Protein AF-A0A812VJE2-F1 (afdb_monomer_lite)

Sequence (512 aa):
MRYPVDSVAEGLMKKFEVTEVDAKTFVAKAILDGQKLDKFGYGKGDGTDRVRLWKKVVMDDANLTLTVQDFVPEAALGAWVGEASDKVPLNNCIVQFERKPPRLIFIFDDQEGKRQADDAMKNALYTWSDAIVGGVITFKTSKVQVTGNAPSIVDGGKTQSMITSPMDDLVGYDKFWDQHLKYCKDFVRNMPGAQCEDISPDEFKGTVVLDPANPSEVTTHKIVSSKSDNKVNWTVEYQGKVVSEMHRIVHQSPLVLEGWDMDASGTRVAGTSKAKEMQKAVNEIVRKASSWFGCMERREVPAATPLVPFVLKGPPPSCTKEDRVKALKYAAVVPPSAKKANMGRNGKLWVQAMARFVLVTSSLSQEFRIMQTGHAPGPSKGCDRSPGAKSKSLGGPDIFVHKRNVRRDEQGRRVALKEGERVEFELQPDRSPCHFWRSAAGHAARSPARSCRPRERAGPSLPDDWATLQKGRSASRVTIGVTLPASVNVNAQRIFCTDMQRRRPDHDRPAW

Radius of gyration: 34.38 Å; chains: 1; bounding box: 93×95×98 Å

Structure (mmCIF, N/CA/C/O backbone):
data_AF-A0A812VJE2-F1
#
_entry.id   AF-A0A812VJE2-F1
#
loop_
_atom_site.group_PDB
_atom_site.id
_atom_site.type_symbol
_atom_site.label_atom_id
_atom_site.label_alt_id
_atom_site.label_comp_id
_atom_site.label_asym_id
_atom_site.label_entity_id
_atom_site.label_seq_id
_atom_site.pdbx_PDB_ins_code
_atom_site.Cartn_x
_atom_site.Cartn_y
_atom_site.Cartn_z
_atom_site.occupancy
_atom_site.B_iso_or_equiv
_atom_site.auth_seq_id
_atom_site.auth_comp_id
_atom_site.auth_asym_id
_atom_site.auth_atom_id
_atom_site.pdbx_PDB_model_num
ATOM 1 N N . MET A 1 1 ? -4.760 -4.740 -5.636 1.00 46.94 1 MET A N 1
ATOM 2 C CA . MET A 1 1 ? -3.831 -4.000 -6.484 1.00 46.94 1 MET A CA 1
ATOM 3 C C . MET A 1 1 ? -4.410 -4.100 -7.875 1.00 46.94 1 MET A C 1
ATOM 5 O O . MET A 1 1 ? -4.556 -5.225 -8.343 1.00 46.94 1 MET A O 1
ATOM 9 N N . ARG A 1 2 ? -4.888 -2.991 -8.445 1.00 57.56 2 ARG A N 1
ATOM 10 C CA . ARG A 1 2 ? -5.422 -3.007 -9.815 1.00 57.56 2 ARG A CA 1
ATOM 11 C C . ARG A 1 2 ? -4.284 -2.986 -10.841 1.00 57.56 2 ARG A C 1
ATOM 13 O O . ARG A 1 2 ? -4.448 -3.501 -11.938 1.00 57.56 2 ARG A O 1
ATOM 20 N N . TYR A 1 3 ? -3.132 -2.453 -10.438 1.00 74.56 3 TYR A N 1
ATOM 21 C CA . TYR A 1 3 ? -1.953 -2.248 -11.272 1.00 74.56 3 TYR A CA 1
ATOM 22 C C . TYR A 1 3 ? -0.686 -2.629 -10.494 1.00 74.56 3 TYR A C 1
ATOM 24 O O . TYR A 1 3 ? -0.692 -2.491 -9.277 1.00 74.56 3 TYR A O 1
ATOM 32 N N . PRO A 1 4 ? 0.393 -3.101 -11.135 1.00 77.25 4 PRO A N 1
ATOM 33 C CA . PRO A 1 4 ? 1.624 -3.539 -10.473 1.00 77.25 4 PRO A CA 1
ATOM 34 C C . PRO A 1 4 ? 2.499 -2.352 -10.026 1.00 77.25 4 PRO A C 1
ATOM 36 O O . PRO A 1 4 ? 3.662 -2.249 -10.401 1.00 77.25 4 PRO A O 1
ATOM 39 N N . VAL A 1 5 ? 1.930 -1.434 -9.248 1.00 82.06 5 VAL A N 1
ATOM 40 C CA . VAL A 1 5 ? 2.618 -0.284 -8.647 1.00 82.06 5 VAL A CA 1
ATOM 41 C C . VAL A 1 5 ? 2.277 -0.208 -7.157 1.00 82.06 5 VAL A C 1
ATOM 43 O O . VAL A 1 5 ? 1.296 -0.806 -6.703 1.00 82.06 5 VAL A O 1
ATOM 46 N N . ASP A 1 6 ? 3.098 0.494 -6.376 1.00 80.19 6 ASP A N 1
ATOM 47 C CA . ASP A 1 6 ? 2.797 0.770 -4.970 1.00 80.19 6 ASP A CA 1
ATOM 48 C C . ASP A 1 6 ? 1.523 1.631 -4.820 1.00 80.19 6 ASP A C 1
ATOM 50 O O . ASP A 1 6 ? 1.048 2.246 -5.775 1.00 80.19 6 ASP A O 1
ATOM 54 N N . SER A 1 7 ? 0.924 1.651 -3.626 1.00 76.56 7 SER A N 1
ATOM 55 C CA . SER A 1 7 ? -0.371 2.308 -3.399 1.00 76.56 7 SER A CA 1
ATOM 56 C C . SER A 1 7 ? -0.332 3.827 -3.574 1.00 76.56 7 SER A C 1
ATOM 58 O O . SER A 1 7 ? -1.349 4.417 -3.946 1.00 76.56 7 SER A O 1
ATOM 60 N N . VAL A 1 8 ? 0.827 4.458 -3.356 1.00 82.12 8 VAL A N 1
ATOM 61 C CA . VAL A 1 8 ? 1.021 5.893 -3.600 1.00 82.12 8 VAL A CA 1
ATOM 62 C C . VAL A 1 8 ? 1.005 6.153 -5.103 1.00 82.12 8 VAL A C 1
ATOM 64 O O . VAL A 1 8 ? 0.206 6.959 -5.583 1.00 82.12 8 VAL A O 1
ATOM 67 N N . ALA A 1 9 ? 1.806 5.408 -5.867 1.00 87.44 9 ALA A N 1
ATOM 68 C CA . ALA A 1 9 ? 1.803 5.476 -7.324 1.00 87.44 9 ALA A CA 1
ATOM 69 C C . ALA A 1 9 ? 0.424 5.137 -7.919 1.00 87.44 9 ALA A C 1
ATOM 71 O O . ALA A 1 9 ? 0.007 5.775 -8.883 1.00 87.44 9 ALA A O 1
ATOM 72 N N . GLU A 1 10 ? -0.318 4.193 -7.328 1.00 85.69 10 GLU A N 1
ATOM 73 C CA . GLU A 1 10 ? -1.679 3.845 -7.755 1.00 85.69 10 GLU A CA 1
ATOM 74 C C . GLU A 1 10 ? -2.639 5.044 -7.636 1.00 85.69 10 GLU A C 1
ATOM 76 O O . GLU A 1 10 ? -3.404 5.307 -8.565 1.00 85.69 10 GLU A O 1
ATOM 81 N N . GLY A 1 11 ? -2.569 5.815 -6.542 1.00 81.56 11 GLY A N 1
ATOM 82 C CA . GLY A 1 11 ? -3.384 7.026 -6.348 1.00 81.56 11 GLY A CA 1
ATOM 83 C C . GLY A 1 11 ? -3.013 8.184 -7.286 1.00 81.56 11 GLY A C 1
ATOM 84 O O . GLY A 1 11 ? -3.879 8.944 -7.740 1.00 81.56 11 GLY A O 1
ATOM 85 N N . LEU A 1 12 ? -1.729 8.285 -7.635 1.00 89.44 12 LEU A N 1
ATOM 86 C CA . LEU A 1 12 ? -1.188 9.298 -8.548 1.00 89.44 12 LEU A CA 1
ATOM 87 C C . LEU A 1 12 ? -1.343 8.934 -10.027 1.00 89.44 12 LEU A C 1
ATOM 89 O O . LEU A 1 12 ? -1.001 9.724 -10.903 1.00 89.44 12 LEU A O 1
ATOM 93 N N . MET A 1 13 ? -1.852 7.749 -10.335 1.00 92.38 13 MET A N 1
ATOM 94 C CA . MET A 1 13 ? -1.888 7.258 -11.701 1.00 92.38 13 MET A CA 1
ATOM 95 C C . MET A 1 13 ? -2.903 8.000 -12.569 1.00 92.38 13 MET A C 1
ATOM 97 O O . MET A 1 13 ? -4.020 8.316 -12.142 1.00 92.38 13 MET A O 1
ATOM 101 N N . LYS A 1 14 ? -2.489 8.237 -13.814 1.00 94.44 14 LYS A N 1
ATOM 102 C CA . LYS A 1 14 ? -3.312 8.743 -14.912 1.00 94.44 14 LYS A CA 1
ATOM 103 C C . LYS A 1 14 ? -3.760 7.611 -15.820 1.00 94.44 14 LYS A C 1
ATOM 105 O O . LYS A 1 14 ? -4.929 7.518 -16.180 1.00 94.44 14 LYS A O 1
ATOM 110 N N . LYS A 1 15 ? -2.813 6.749 -16.195 1.00 95.50 15 LYS A N 1
ATOM 111 C CA . LYS A 1 15 ? -3.027 5.678 -17.166 1.00 95.50 15 LYS A CA 1
ATOM 112 C C . LYS A 1 15 ? -2.109 4.500 -16.873 1.00 95.50 15 LYS A C 1
ATOM 114 O O . LYS A 1 15 ? -0.954 4.685 -16.500 1.00 95.50 15 LYS A O 1
ATOM 119 N N . PHE A 1 16 ? -2.622 3.298 -17.095 1.00 95.88 16 PHE A N 1
ATOM 120 C CA . PHE A 1 16 ? -1.827 2.083 -17.152 1.00 95.88 16 PHE A CA 1
ATOM 121 C C . PHE A 1 16 ? -2.129 1.376 -18.466 1.00 95.88 16 PHE A C 1
ATOM 123 O O . PHE A 1 16 ? -3.292 1.123 -18.781 1.00 95.88 16 PHE A O 1
ATOM 130 N N . GLU A 1 17 ? -1.092 1.097 -19.237 1.00 96.62 17 GLU A N 1
ATOM 131 C CA . GLU A 1 17 ? -1.176 0.474 -20.551 1.00 96.62 17 GLU A CA 1
ATOM 132 C C . GLU A 1 17 ? -0.484 -0.882 -20.497 1.00 96.62 17 GLU A C 1
ATOM 134 O O . GLU A 1 17 ? 0.622 -1.001 -19.968 1.00 96.62 17 GLU A O 1
ATOM 139 N N . VAL A 1 18 ? -1.138 -1.893 -21.061 1.00 96.88 18 VAL A N 1
ATOM 140 C CA . VAL A 1 18 ? -0.525 -3.188 -21.346 1.00 96.88 18 VAL A CA 1
ATOM 141 C C . VAL A 1 18 ? -0.726 -3.459 -22.825 1.00 96.88 18 VAL A C 1
ATOM 143 O O . VAL A 1 18 ? -1.861 -3.495 -23.294 1.00 96.88 18 VAL A O 1
ATOM 146 N N . THR A 1 19 ? 0.376 -3.630 -23.542 1.00 97.19 19 THR A N 1
ATOM 147 C CA . THR A 1 19 ? 0.387 -3.971 -24.962 1.00 97.19 19 THR A CA 1
ATOM 148 C C . THR A 1 19 ? 0.949 -5.374 -25.106 1.00 97.19 19 THR A C 1
ATOM 150 O O . THR A 1 19 ? 2.137 -5.597 -24.868 1.00 97.19 19 THR A O 1
ATOM 153 N N . GLU A 1 20 ? 0.102 -6.324 -25.483 1.00 97.12 20 GLU A N 1
ATOM 154 C CA . GLU A 1 20 ? 0.537 -7.668 -25.862 1.00 97.12 20 GLU A CA 1
ATOM 155 C C . GLU A 1 20 ? 1.243 -7.587 -27.219 1.00 97.12 20 GLU A C 1
ATOM 157 O O . GLU A 1 20 ? 0.681 -7.092 -28.195 1.00 97.12 20 GLU A O 1
ATOM 162 N N . VAL A 1 21 ? 2.504 -8.015 -27.266 1.00 97.38 21 VAL A N 1
ATOM 163 C CA . VAL A 1 21 ? 3.293 -8.074 -28.505 1.00 97.38 21 VAL A CA 1
ATOM 164 C C . VAL A 1 21 ? 3.093 -9.438 -29.160 1.00 97.38 21 VAL A C 1
ATOM 166 O O . VAL A 1 21 ? 2.872 -9.528 -30.364 1.00 97.38 21 VAL A O 1
ATOM 169 N N . ASP A 1 22 ? 3.137 -10.493 -28.348 1.00 97.25 22 ASP A N 1
ATOM 170 C CA . ASP A 1 22 ? 2.844 -11.871 -28.725 1.00 97.25 22 ASP A CA 1
ATOM 171 C C . ASP A 1 22 ? 2.415 -12.673 -27.477 1.00 97.25 22 ASP A C 1
ATOM 173 O O . ASP A 1 22 ? 2.293 -12.125 -26.382 1.00 97.25 22 ASP A O 1
ATOM 177 N N . ALA A 1 23 ? 2.195 -13.984 -27.621 1.00 96.44 23 ALA A N 1
ATOM 178 C CA . ALA A 1 23 ? 1.728 -14.854 -26.533 1.00 96.44 23 ALA A CA 1
ATOM 179 C C . ALA A 1 23 ? 2.669 -14.925 -25.311 1.00 96.44 23 ALA A C 1
ATOM 181 O O . ALA A 1 23 ? 2.254 -15.351 -24.235 1.00 96.44 23 ALA A O 1
ATOM 182 N N . LYS A 1 24 ? 3.940 -14.558 -25.479 1.00 97.19 24 LYS A N 1
ATOM 183 C CA . LYS A 1 24 ? 4.995 -14.636 -24.465 1.00 97.19 24 LYS A CA 1
ATOM 184 C C . LYS A 1 24 ? 5.611 -13.279 -24.142 1.00 97.19 24 LYS A C 1
ATOM 186 O O . LYS A 1 24 ? 6.383 -13.185 -23.190 1.00 97.19 24 LYS A O 1
ATOM 191 N N . THR A 1 25 ? 5.261 -12.237 -24.887 1.00 97.75 25 THR A N 1
ATOM 192 C CA . THR A 1 25 ? 5.848 -10.908 -24.765 1.00 97.75 25 THR A CA 1
ATOM 193 C C . THR A 1 25 ? 4.769 -9.855 -24.581 1.00 97.75 25 THR A C 1
ATOM 195 O O . THR A 1 25 ? 3.875 -9.710 -25.413 1.00 97.75 25 THR A O 1
ATOM 198 N N . PHE A 1 26 ? 4.901 -9.034 -23.544 1.00 97.50 26 PHE A N 1
ATOM 199 C CA . PHE A 1 26 ? 4.054 -7.858 -23.359 1.00 97.50 26 PHE A CA 1
ATOM 200 C C . PHE A 1 26 ? 4.856 -6.661 -22.858 1.00 97.50 26 PHE A C 1
ATOM 202 O O . PHE A 1 26 ? 5.922 -6.797 -22.256 1.00 97.50 26 PHE A O 1
ATOM 209 N N . VAL A 1 27 ? 4.336 -5.464 -23.107 1.00 97.38 27 VAL A N 1
ATOM 210 C CA . VAL A 1 27 ? 4.888 -4.201 -22.619 1.00 97.38 27 VAL A CA 1
ATOM 211 C C . VAL A 1 27 ? 3.896 -3.589 -21.645 1.00 97.38 27 VAL A C 1
ATOM 213 O O . VAL A 1 27 ? 2.731 -3.416 -21.983 1.00 97.38 27 VAL A O 1
ATOM 216 N N . ALA A 1 28 ? 4.351 -3.258 -20.442 1.00 97.12 28 ALA A N 1
ATOM 217 C CA . ALA A 1 28 ? 3.558 -2.569 -19.432 1.00 97.12 28 ALA A CA 1
ATOM 218 C C . ALA A 1 28 ? 4.103 -1.155 -19.218 1.00 97.12 28 ALA A C 1
ATOM 220 O O . ALA A 1 28 ? 5.310 -0.977 -19.041 1.00 97.12 28 ALA A O 1
ATOM 221 N N . LYS A 1 29 ? 3.221 -0.153 -19.197 1.00 97.38 29 LYS A N 1
ATOM 222 C CA . LYS A 1 29 ? 3.574 1.252 -18.973 1.00 97.38 29 LYS A CA 1
ATOM 223 C C . LYS A 1 29 ? 2.608 1.902 -17.986 1.00 97.38 29 LYS A C 1
ATOM 225 O O . LYS A 1 29 ? 1.403 1.923 -18.212 1.00 97.38 29 LYS A O 1
ATOM 230 N N . ALA A 1 30 ? 3.135 2.455 -16.897 1.00 96.88 30 ALA A N 1
ATOM 231 C CA . ALA A 1 30 ? 2.378 3.231 -15.919 1.00 96.88 30 ALA A CA 1
ATOM 232 C C . ALA A 1 30 ? 2.741 4.714 -16.034 1.00 96.88 30 ALA A C 1
ATOM 234 O O . ALA A 1 30 ? 3.905 5.092 -15.871 1.00 96.88 30 ALA A O 1
ATOM 235 N N . ILE A 1 31 ? 1.735 5.548 -16.282 1.00 97.62 31 ILE A N 1
ATOM 236 C CA . ILE A 1 31 ? 1.858 7.001 -16.390 1.00 97.62 31 ILE A CA 1
ATOM 237 C C . ILE A 1 31 ? 1.149 7.628 -15.192 1.00 97.62 31 ILE A C 1
ATOM 239 O O . ILE A 1 31 ? -0.047 7.412 -14.975 1.00 97.62 31 ILE A O 1
ATOM 243 N N . LEU A 1 32 ? 1.897 8.404 -14.417 1.00 96.56 32 LEU A N 1
ATOM 244 C CA . LEU A 1 32 ? 1.390 9.231 -13.332 1.00 96.56 32 LEU A CA 1
ATOM 245 C C . LEU A 1 32 ? 0.921 10.576 -13.869 1.00 96.56 32 LEU A C 1
ATOM 247 O O . LEU A 1 32 ? 1.503 11.123 -14.805 1.00 96.56 32 LEU A O 1
ATOM 251 N N . ASP A 1 33 ? -0.126 11.089 -13.241 1.00 96.19 33 ASP A N 1
ATOM 252 C CA . ASP A 1 33 ? -0.740 12.368 -13.556 1.00 96.19 33 ASP A CA 1
ATOM 253 C C . ASP A 1 33 ? 0.137 13.509 -13.039 1.00 96.19 33 ASP A C 1
ATOM 255 O O . ASP A 1 33 ? 0.349 13.634 -11.829 1.00 96.19 33 ASP A O 1
ATOM 259 N N . GLY A 1 34 ? 0.642 14.337 -13.953 1.00 95.88 34 GLY A N 1
ATOM 260 C CA . GLY A 1 34 ? 1.499 15.469 -13.611 1.00 95.88 34 GLY A CA 1
ATOM 261 C C . GLY A 1 34 ? 0.822 16.484 -12.693 1.00 95.88 34 GLY A C 1
ATOM 262 O O . GLY A 1 34 ? 1.438 16.955 -11.743 1.00 95.88 34 GLY A O 1
ATOM 263 N N . GLN A 1 35 ? -0.476 16.747 -12.877 1.00 93.75 35 GLN A N 1
ATOM 264 C CA . GLN A 1 35 ? -1.214 17.678 -12.018 1.00 93.75 35 GLN A CA 1
ATOM 265 C C . GLN A 1 35 ? -1.395 17.124 -10.605 1.00 93.75 35 GLN A C 1
ATOM 267 O O . GLN A 1 35 ? -1.379 17.878 -9.630 1.00 93.75 35 GLN A O 1
ATOM 272 N N . LYS A 1 36 ? -1.589 15.804 -10.470 1.00 88.75 36 LYS A N 1
ATOM 273 C CA . LYS A 1 36 ? -1.583 15.170 -9.145 1.00 88.75 36 LYS A CA 1
ATOM 274 C C . LYS A 1 36 ? -0.187 15.249 -8.541 1.00 88.75 36 LYS A C 1
ATOM 276 O O . LYS A 1 36 ? -0.067 15.671 -7.401 1.00 88.75 36 LYS A O 1
ATOM 281 N N . LEU A 1 37 ? 0.862 14.916 -9.289 1.00 88.88 37 LEU A N 1
ATOM 282 C CA . LEU A 1 37 ? 2.240 15.006 -8.801 1.00 88.88 37 LEU A CA 1
ATOM 283 C C . LEU A 1 37 ? 2.591 16.412 -8.298 1.00 88.88 37 LEU A C 1
ATOM 285 O O . LEU A 1 37 ? 3.148 16.530 -7.208 1.00 88.88 37 LEU A O 1
ATOM 289 N N . ASP A 1 38 ? 2.205 17.462 -9.026 1.00 87.62 38 ASP A N 1
ATOM 290 C CA . ASP A 1 38 ? 2.408 18.857 -8.618 1.00 87.62 38 ASP A CA 1
ATOM 291 C C . ASP A 1 38 ? 1.724 19.160 -7.279 1.00 87.62 38 ASP A C 1
ATOM 293 O O . ASP A 1 38 ? 2.330 19.739 -6.380 1.00 87.62 38 ASP A O 1
ATOM 297 N N . LYS A 1 39 ? 0.473 18.713 -7.100 1.00 81.31 39 LYS A N 1
ATOM 298 C CA . LYS A 1 39 ? -0.269 18.885 -5.837 1.00 81.31 39 LYS A CA 1
ATOM 299 C C . LYS A 1 39 ? 0.389 18.169 -4.657 1.00 81.31 39 LYS A C 1
ATOM 301 O O . LYS A 1 39 ? 0.233 18.620 -3.527 1.00 81.31 39 LYS A O 1
ATOM 306 N N . PHE A 1 40 ? 1.088 17.069 -4.920 1.00 78.50 40 PHE A N 1
ATOM 307 C CA . PHE A 1 40 ? 1.801 16.277 -3.918 1.00 78.50 40 PHE A CA 1
ATOM 308 C C . PHE A 1 40 ? 3.263 16.719 -3.717 1.00 78.50 40 PHE A C 1
ATOM 310 O O . PHE A 1 40 ? 3.963 16.100 -2.924 1.00 78.50 40 PHE A O 1
ATOM 317 N N . GLY A 1 41 ? 3.738 17.754 -4.421 1.00 80.06 41 GLY A N 1
ATOM 318 C CA . GLY A 1 41 ? 5.118 18.245 -4.308 1.00 80.06 41 GLY A CA 1
ATOM 319 C C . GLY A 1 41 ? 6.170 17.399 -5.038 1.00 80.06 41 GLY A C 1
ATOM 320 O O . GLY A 1 41 ? 7.357 17.684 -4.941 1.00 80.06 41 GLY A O 1
ATOM 321 N N . TYR A 1 42 ? 5.759 16.382 -5.803 1.00 85.00 42 TYR A N 1
ATOM 322 C CA . TYR A 1 42 ? 6.663 15.518 -6.583 1.00 85.00 42 TYR A CA 1
ATOM 323 C C . TYR A 1 42 ? 6.701 15.862 -8.081 1.00 85.00 42 TYR A C 1
ATOM 325 O O . TYR A 1 42 ? 7.388 15.193 -8.862 1.00 85.00 42 TYR A O 1
ATOM 333 N N . GLY A 1 43 ? 5.902 16.844 -8.496 1.00 89.19 43 GLY A N 1
ATOM 334 C CA . GLY A 1 43 ? 5.751 17.292 -9.876 1.00 89.19 43 GLY A CA 1
ATOM 335 C C . GLY A 1 43 ? 6.742 18.388 -10.293 1.00 89.19 43 GLY A C 1
ATOM 336 O O . GLY A 1 43 ? 7.531 18.865 -9.481 1.00 89.19 43 GLY A O 1
ATOM 337 N N . LYS A 1 44 ? 6.713 18.785 -11.573 1.00 90.75 44 LYS A N 1
ATOM 338 C CA . LYS A 1 44 ? 7.526 19.897 -12.119 1.00 90.75 44 LYS A CA 1
ATOM 339 C C . LYS A 1 44 ? 6.889 21.277 -11.885 1.00 90.75 44 LYS A C 1
ATOM 341 O O . LYS A 1 44 ? 7.549 22.291 -12.095 1.00 90.75 44 LYS A O 1
ATOM 346 N N . GLY A 1 45 ? 5.627 21.325 -11.463 1.00 93.06 45 GLY A N 1
ATOM 347 C CA . GLY A 1 45 ? 4.822 22.542 -11.321 1.00 93.06 45 GLY A CA 1
ATOM 348 C C . GLY A 1 45 ? 4.123 22.988 -12.611 1.00 93.06 45 GLY A C 1
ATOM 349 O O . GLY A 1 45 ? 3.431 24.004 -12.602 1.00 93.06 45 GLY A O 1
ATOM 350 N N . ASP A 1 46 ? 4.301 22.256 -13.712 1.00 96.62 46 ASP A N 1
ATOM 351 C CA . ASP A 1 46 ? 3.760 22.562 -15.043 1.00 96.62 46 ASP A CA 1
ATOM 352 C C . ASP A 1 46 ? 2.709 21.541 -15.526 1.00 96.62 46 ASP A C 1
ATOM 354 O O . ASP A 1 46 ? 2.239 21.609 -16.663 1.00 96.62 46 ASP A O 1
ATOM 358 N N . GLY A 1 47 ? 2.324 20.587 -14.676 1.00 95.81 47 GLY A N 1
ATOM 359 C CA . GLY A 1 47 ? 1.389 19.515 -14.996 1.00 95.81 47 GLY A CA 1
ATOM 360 C C . GLY A 1 47 ? 1.970 18.398 -15.865 1.00 95.81 47 GLY A C 1
ATOM 361 O O . GLY A 1 47 ? 1.198 17.566 -16.347 1.00 95.81 47 GLY A O 1
ATOM 362 N N . THR A 1 48 ? 3.290 18.344 -16.080 1.00 97.81 48 THR A N 1
ATOM 363 C CA . THR A 1 48 ? 3.925 17.312 -16.912 1.00 97.81 48 THR A CA 1
ATOM 364 C C . THR A 1 48 ? 3.806 15.925 -16.284 1.00 97.81 48 THR A C 1
ATOM 366 O O . THR A 1 48 ? 4.249 15.677 -15.163 1.00 97.81 48 THR A O 1
ATOM 369 N N . ASP A 1 49 ? 3.244 14.984 -17.041 1.00 98.12 49 ASP A N 1
ATOM 370 C CA . ASP A 1 49 ? 3.110 13.587 -16.629 1.00 98.12 49 ASP A CA 1
ATOM 371 C C . ASP A 1 49 ? 4.469 12.883 -16.484 1.00 98.12 49 ASP A C 1
ATOM 373 O O . ASP A 1 49 ? 5.464 13.203 -17.151 1.00 98.12 49 ASP A O 1
ATOM 377 N N . ARG A 1 50 ? 4.486 11.828 -15.665 1.00 97.56 50 ARG A N 1
ATOM 378 C CA . ARG A 1 50 ? 5.685 11.024 -15.404 1.00 97.56 50 ARG A CA 1
ATOM 379 C C . ARG A 1 50 ? 5.450 9.553 -15.709 1.00 97.56 50 ARG A C 1
ATOM 381 O O . ARG A 1 50 ? 4.488 8.956 -15.236 1.00 97.56 50 ARG A O 1
ATOM 388 N N . VAL A 1 51 ? 6.349 8.933 -16.462 1.00 97.62 51 VAL A N 1
ATOM 389 C CA . VAL A 1 51 ? 6.357 7.486 -16.692 1.00 97.62 51 VAL A CA 1
ATOM 390 C C . VAL A 1 51 ? 7.043 6.813 -15.507 1.00 97.62 51 VAL A C 1
ATOM 392 O O . VAL A 1 51 ? 8.269 6.775 -15.421 1.00 97.62 51 VAL A O 1
ATOM 395 N N . ARG A 1 52 ? 6.238 6.291 -14.577 1.00 96.06 52 ARG A N 1
ATOM 396 C CA . ARG A 1 52 ? 6.699 5.622 -13.348 1.00 96.06 52 ARG A CA 1
ATOM 397 C C . ARG A 1 52 ? 7.318 4.261 -13.626 1.00 96.06 52 ARG A C 1
ATOM 399 O O . ARG A 1 52 ? 8.277 3.884 -12.956 1.00 96.06 52 ARG A O 1
ATOM 406 N N . LEU A 1 53 ? 6.724 3.538 -14.571 1.00 96.00 53 LEU A N 1
ATOM 407 C CA . LEU A 1 53 ? 7.075 2.177 -14.949 1.00 96.00 53 LEU A CA 1
ATOM 408 C C . LEU A 1 53 ? 6.942 2.054 -16.464 1.00 96.00 53 LEU A C 1
ATOM 410 O O . LEU A 1 53 ? 5.931 2.466 -17.026 1.00 96.00 53 LEU A O 1
ATOM 414 N N . TRP A 1 54 ? 7.942 1.471 -17.115 1.00 97.50 54 TRP A N 1
ATOM 415 C CA . TRP A 1 54 ? 7.878 1.078 -18.518 1.00 97.50 54 TRP A CA 1
ATOM 416 C C . TRP A 1 54 ? 8.762 -0.146 -18.689 1.00 97.50 54 TRP A C 1
ATOM 418 O O . TRP A 1 54 ? 9.984 -0.046 -18.584 1.00 97.50 54 TRP A O 1
ATOM 428 N N . LYS A 1 55 ? 8.128 -1.304 -18.868 1.00 97.50 55 LYS A N 1
ATOM 429 C CA . LYS A 1 55 ? 8.803 -2.598 -18.885 1.00 97.50 55 LYS A CA 1
ATOM 430 C C . LYS A 1 55 ? 8.377 -3.409 -20.093 1.00 97.50 55 LYS A C 1
ATOM 432 O O . LYS A 1 55 ? 7.186 -3.462 -20.391 1.00 97.50 55 LYS A O 1
ATOM 437 N N . LYS A 1 56 ? 9.322 -4.088 -20.737 1.00 97.88 56 LYS A N 1
ATOM 438 C CA . LYS A 1 56 ? 9.028 -5.196 -21.653 1.00 97.88 56 LYS A CA 1
ATOM 439 C C . LYS A 1 56 ? 9.298 -6.499 -20.924 1.00 97.88 56 LYS A C 1
ATOM 441 O O . LYS A 1 56 ? 10.384 -6.695 -20.393 1.00 97.88 56 LYS A O 1
ATOM 446 N N . VAL A 1 57 ? 8.306 -7.371 -20.896 1.00 97.56 57 VAL A N 1
ATOM 447 C CA . VAL A 1 57 ? 8.364 -8.663 -20.226 1.00 97.56 57 VAL A CA 1
ATOM 448 C C . VAL A 1 57 ? 8.310 -9.750 -21.285 1.00 97.56 57 VAL A C 1
ATOM 450 O O . VAL A 1 57 ? 7.424 -9.731 -22.135 1.00 97.56 57 VAL A O 1
ATOM 453 N N . VAL A 1 58 ? 9.259 -10.677 -21.230 1.00 98.00 58 VAL A N 1
ATOM 454 C CA . VAL A 1 58 ? 9.371 -11.840 -22.113 1.00 98.00 58 VAL A CA 1
ATOM 455 C C . VAL A 1 58 ? 9.374 -13.095 -21.247 1.00 98.00 58 VAL A C 1
ATOM 457 O O . VAL A 1 58 ? 10.185 -13.220 -20.330 1.00 98.00 58 VAL A O 1
ATOM 460 N N . MET A 1 59 ? 8.463 -14.018 -21.528 1.00 97.81 59 MET A N 1
ATOM 461 C CA . MET A 1 59 ? 8.311 -15.287 -20.824 1.00 97.81 59 MET A CA 1
ATOM 462 C C . MET A 1 59 ? 8.875 -16.431 -21.664 1.00 97.81 59 MET A C 1
ATOM 464 O O . MET A 1 59 ? 8.556 -16.580 -22.841 1.00 97.81 59 MET A O 1
ATOM 468 N N . ASP A 1 60 ? 9.678 -17.285 -21.046 1.00 97.44 60 ASP A N 1
ATOM 469 C CA . ASP A 1 60 ? 10.177 -18.517 -21.637 1.00 97.44 60 ASP A CA 1
ATOM 470 C C . ASP A 1 60 ? 9.819 -19.705 -20.739 1.00 97.44 60 ASP A C 1
ATOM 472 O O . ASP A 1 60 ? 10.565 -20.089 -19.837 1.00 97.44 60 ASP A O 1
ATOM 476 N N . ASP A 1 61 ? 8.653 -20.298 -20.997 1.00 95.25 61 ASP A N 1
ATOM 477 C CA . ASP A 1 61 ? 8.127 -21.427 -20.221 1.00 95.25 61 ASP A CA 1
ATOM 478 C C . ASP A 1 61 ? 9.009 -22.678 -20.286 1.00 95.25 61 ASP A C 1
ATOM 480 O O . ASP A 1 61 ? 9.009 -23.483 -19.353 1.00 95.25 61 ASP A O 1
ATOM 484 N N . ALA A 1 62 ? 9.751 -22.865 -21.383 1.00 95.62 62 ALA A N 1
ATOM 485 C CA . ALA A 1 62 ? 10.588 -24.047 -21.563 1.00 95.62 62 ALA A CA 1
ATOM 486 C C . ALA A 1 62 ? 11.786 -24.004 -20.608 1.00 95.62 62 ALA A C 1
ATOM 488 O O . ALA A 1 62 ? 12.115 -25.008 -19.975 1.00 95.62 62 ALA A O 1
ATOM 489 N N . ASN A 1 63 ? 12.381 -22.818 -20.463 1.00 95.31 63 ASN A N 1
ATOM 490 C CA . ASN A 1 63 ? 13.517 -22.581 -19.575 1.00 95.31 63 ASN A CA 1
ATOM 491 C C . ASN A 1 63 ? 13.115 -22.059 -18.187 1.00 95.31 63 ASN A C 1
ATOM 493 O O . ASN A 1 63 ? 13.968 -21.952 -17.307 1.00 95.31 63 ASN A O 1
ATOM 497 N N . LEU A 1 64 ? 11.819 -21.795 -17.976 1.00 96.19 64 LEU A N 1
ATOM 498 C CA . LEU A 1 64 ? 11.250 -21.202 -16.761 1.00 96.19 64 LEU A CA 1
ATOM 499 C C . LEU A 1 64 ? 11.916 -19.867 -16.428 1.00 96.19 64 LEU A C 1
ATOM 501 O O . LEU A 1 64 ? 12.266 -19.591 -15.277 1.00 96.19 64 LEU A O 1
ATOM 505 N N . THR A 1 65 ? 12.094 -19.062 -17.468 1.00 96.44 65 THR A N 1
ATOM 506 C CA . THR A 1 65 ? 12.790 -17.784 -17.412 1.00 96.44 65 THR A CA 1
ATOM 507 C C . THR A 1 65 ? 11.820 -16.656 -17.733 1.00 96.44 65 THR A C 1
ATOM 509 O O . THR A 1 65 ? 11.006 -16.752 -18.646 1.00 96.44 65 THR A O 1
ATOM 512 N N . LEU A 1 66 ? 11.918 -15.570 -16.981 1.00 96.75 66 LEU A N 1
ATOM 513 C CA . LEU A 1 66 ? 11.227 -14.313 -17.205 1.00 96.75 66 LEU A CA 1
ATOM 514 C C . LEU A 1 66 ? 12.290 -13.237 -17.411 1.00 96.75 66 LEU A C 1
ATOM 516 O O . LEU A 1 66 ? 13.071 -12.971 -16.502 1.00 96.75 66 LEU A O 1
ATOM 520 N N . THR A 1 67 ? 12.317 -12.600 -18.574 1.00 97.00 67 THR A N 1
ATOM 521 C CA . THR A 1 67 ? 13.178 -11.443 -18.828 1.00 97.00 67 THR A CA 1
ATOM 522 C C . THR A 1 67 ? 12.344 -10.175 -18.770 1.00 97.00 67 THR A C 1
ATOM 524 O O . THR A 1 67 ? 11.337 -10.046 -19.458 1.00 97.00 67 THR A O 1
ATOM 527 N N . VAL A 1 68 ? 12.771 -9.228 -17.949 1.00 96.44 68 VAL A N 1
ATOM 528 C CA . VAL A 1 68 ? 12.147 -7.928 -17.743 1.00 96.44 68 VAL A CA 1
ATOM 529 C C . VAL A 1 68 ? 13.158 -6.863 -18.135 1.00 96.44 68 VAL A C 1
ATOM 531 O O . VAL A 1 68 ? 14.216 -6.750 -17.526 1.00 96.44 68 VAL A O 1
ATOM 534 N N . GLN A 1 69 ? 12.836 -6.091 -19.163 1.00 97.38 69 GLN A N 1
ATOM 535 C CA . GLN A 1 69 ? 13.644 -4.966 -19.613 1.00 97.38 69 GLN A CA 1
ATOM 536 C C . GLN A 1 69 ? 13.021 -3.676 -19.096 1.00 97.38 69 GLN A C 1
ATOM 538 O O . GLN A 1 69 ? 11.850 -3.416 -19.376 1.00 97.38 69 GLN A O 1
ATOM 543 N N . ASP A 1 70 ? 13.791 -2.881 -18.361 1.00 96.12 70 ASP A N 1
ATOM 544 C CA . ASP A 1 70 ? 13.347 -1.612 -17.786 1.00 96.12 70 ASP A CA 1
ATOM 545 C C . ASP A 1 70 ? 13.759 -0.446 -18.677 1.00 96.12 70 ASP A C 1
ATOM 547 O O . ASP A 1 70 ? 14.935 -0.300 -18.979 1.00 96.12 70 ASP A O 1
ATOM 551 N N . PHE A 1 71 ? 12.823 0.421 -19.059 1.00 97.56 71 PHE A N 1
ATOM 552 C CA . PHE A 1 71 ? 13.103 1.587 -19.914 1.00 97.56 71 PHE A CA 1
ATOM 553 C C . PHE A 1 71 ? 13.144 2.918 -19.152 1.00 97.56 71 PHE A C 1
ATOM 555 O O . PHE A 1 71 ? 13.509 3.951 -19.704 1.00 97.56 71 PHE A O 1
ATOM 562 N N . VAL A 1 72 ? 12.771 2.916 -17.869 1.00 96.94 72 VAL A N 1
ATOM 563 C CA . VAL A 1 72 ? 12.799 4.098 -16.992 1.00 96.94 72 VAL A CA 1
ATOM 564 C C . VAL A 1 72 ? 13.376 3.731 -15.619 1.00 96.94 72 VAL A C 1
ATOM 566 O O . VAL A 1 72 ? 13.180 2.601 -15.164 1.00 96.94 72 VAL A O 1
ATOM 569 N N . PRO A 1 73 ? 14.087 4.648 -14.934 1.00 92.88 73 PRO A N 1
ATOM 570 C CA . PRO A 1 73 ? 14.751 4.342 -13.670 1.00 92.88 73 PRO A CA 1
ATOM 571 C C . PRO A 1 73 ? 13.733 4.317 -12.524 1.00 92.88 73 PRO A C 1
ATOM 573 O O . PRO A 1 73 ? 13.456 5.329 -11.881 1.00 92.88 73 PRO A O 1
ATOM 576 N N . GLU A 1 74 ? 13.152 3.148 -12.256 1.00 89.19 74 GLU A N 1
ATOM 577 C CA . GLU A 1 74 ? 12.059 2.997 -11.289 1.00 89.19 74 GLU A CA 1
ATOM 578 C C . GLU A 1 74 ? 12.442 3.458 -9.870 1.00 89.19 74 GLU A C 1
ATOM 580 O O . GLU A 1 74 ? 11.636 4.097 -9.194 1.00 89.19 74 GLU A O 1
ATOM 585 N N . ALA A 1 75 ? 13.678 3.205 -9.432 1.00 84.31 75 ALA A N 1
ATOM 586 C CA . ALA A 1 75 ? 14.175 3.650 -8.126 1.00 84.31 75 ALA A CA 1
ATOM 587 C C . ALA A 1 75 ? 14.219 5.185 -7.987 1.00 84.31 75 ALA A C 1
ATOM 589 O O . ALA A 1 75 ? 14.117 5.705 -6.881 1.00 84.31 75 ALA A O 1
ATOM 590 N N . ALA A 1 76 ? 14.311 5.906 -9.106 1.00 88.19 76 ALA A N 1
ATOM 591 C CA . ALA A 1 76 ? 14.302 7.364 -9.166 1.00 88.19 76 ALA A CA 1
ATOM 592 C C . ALA A 1 76 ? 12.915 7.922 -9.538 1.00 88.19 76 ALA A C 1
ATOM 594 O O . ALA A 1 76 ? 12.828 8.985 -10.141 1.00 88.19 76 ALA A O 1
ATOM 595 N N . LEU A 1 77 ? 11.830 7.201 -9.218 1.00 89.31 77 LEU A N 1
ATOM 596 C CA . LEU A 1 77 ? 10.439 7.541 -9.569 1.00 89.31 77 LEU A CA 1
ATOM 597 C C . LEU A 1 77 ? 10.144 7.563 -11.085 1.00 89.31 77 LEU A C 1
ATOM 599 O O . LEU A 1 77 ? 9.127 8.108 -11.515 1.00 89.31 77 LEU A O 1
ATOM 603 N N . GLY A 1 78 ? 10.989 6.938 -11.906 1.00 94.50 78 GLY A N 1
AT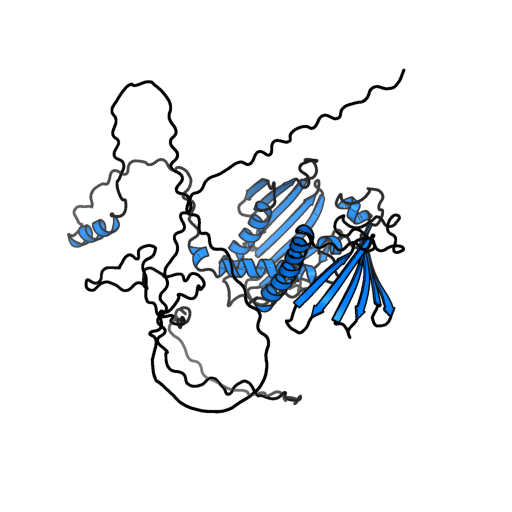OM 604 C CA . GLY A 1 78 ? 10.837 6.907 -13.361 1.00 94.50 78 GLY A CA 1
ATOM 605 C C . GLY A 1 78 ? 11.256 8.217 -14.039 1.00 94.50 78 GLY A C 1
ATOM 606 O O . GLY A 1 78 ? 11.972 9.026 -13.449 1.00 94.50 78 GLY A O 1
ATOM 607 N N . ALA A 1 79 ? 10.803 8.441 -15.272 1.00 97.12 79 ALA A N 1
ATOM 608 C CA . ALA A 1 79 ? 11.216 9.569 -16.118 1.00 97.12 79 ALA A CA 1
ATOM 609 C C . ALA A 1 79 ? 10.018 10.413 -16.575 1.00 97.12 79 ALA A C 1
ATOM 611 O O . ALA A 1 79 ? 8.898 9.911 -16.669 1.00 97.12 79 ALA A O 1
ATOM 612 N N . TRP A 1 80 ? 10.230 11.694 -16.874 1.00 97.81 80 TRP A N 1
ATOM 613 C CA . TRP A 1 80 ? 9.177 12.555 -17.426 1.00 97.81 80 TRP A CA 1
ATOM 614 C C . TRP A 1 80 ? 8.770 12.089 -18.827 1.00 97.81 80 TRP A C 1
ATOM 616 O O . TRP A 1 80 ? 9.592 11.530 -19.547 1.00 97.81 80 TRP A O 1
ATOM 626 N N . VAL A 1 81 ? 7.516 12.307 -19.241 1.00 96.94 81 VAL A N 1
ATOM 627 C CA . VAL A 1 81 ? 7.007 11.762 -20.521 1.00 96.94 81 VAL A CA 1
ATOM 628 C C . VAL A 1 81 ? 7.842 12.177 -21.741 1.00 96.94 81 VAL A C 1
ATOM 630 O O . VAL A 1 81 ? 8.010 11.362 -22.641 1.00 96.94 81 VAL A O 1
ATOM 633 N N . GLY A 1 82 ? 8.406 13.390 -21.762 1.00 95.94 82 GLY A N 1
ATOM 634 C CA . GLY A 1 82 ? 9.290 13.843 -22.848 1.00 95.94 82 GLY A CA 1
ATOM 635 C C . GLY A 1 82 ? 10.715 13.272 -22.809 1.00 95.94 82 GLY A C 1
ATOM 636 O O . GLY A 1 82 ? 11.429 13.347 -23.803 1.00 95.94 82 GLY A O 1
ATOM 637 N N . GLU A 1 83 ? 11.127 12.706 -21.676 1.00 96.56 83 GLU A N 1
ATOM 638 C CA . GLU A 1 83 ? 12.467 12.146 -21.448 1.00 96.56 83 GLU A CA 1
ATOM 639 C C . GLU A 1 83 ? 12.461 10.608 -21.511 1.00 96.56 83 GLU A C 1
ATOM 641 O O . GLU A 1 83 ? 13.481 9.983 -21.797 1.00 96.56 83 GLU A O 1
ATOM 646 N N . ALA A 1 84 ? 11.311 9.983 -21.244 1.00 97.19 84 ALA A N 1
ATOM 647 C CA . ALA A 1 84 ? 11.141 8.538 -21.261 1.00 97.19 84 ALA A CA 1
ATOM 648 C C . ALA A 1 84 ? 11.239 7.978 -22.691 1.00 97.19 84 ALA A C 1
ATOM 650 O O . ALA A 1 84 ? 10.561 8.446 -23.605 1.00 97.19 84 ALA A O 1
ATOM 651 N N . SER A 1 85 ? 12.034 6.923 -22.872 1.00 96.88 85 SER A N 1
ATOM 652 C CA . SER A 1 85 ? 12.293 6.295 -24.172 1.00 96.88 85 SER A CA 1
ATOM 653 C C . SER A 1 85 ? 12.414 4.783 -24.014 1.00 96.88 85 SER A C 1
ATOM 655 O O . SER A 1 85 ? 13.073 4.317 -23.094 1.00 96.88 85 SER A O 1
ATOM 657 N N . ASP A 1 86 ? 11.826 4.024 -24.936 1.00 96.38 86 ASP A N 1
ATOM 658 C CA . ASP A 1 86 ? 11.901 2.559 -25.012 1.00 96.38 86 ASP A CA 1
ATOM 659 C C . ASP A 1 86 ? 12.940 2.044 -26.019 1.00 96.38 86 ASP A C 1
ATOM 661 O O . ASP A 1 86 ? 13.029 0.846 -26.282 1.00 96.38 86 ASP A O 1
ATOM 665 N N . LYS A 1 87 ? 13.755 2.942 -26.584 1.00 96.38 87 LYS A N 1
ATOM 666 C CA . LYS A 1 87 ? 14.753 2.583 -27.604 1.00 96.38 87 LYS A CA 1
ATOM 667 C C . LYS A 1 87 ? 15.877 1.704 -27.061 1.00 96.38 87 LYS A C 1
ATOM 669 O O . LYS A 1 87 ? 16.372 0.841 -27.779 1.00 96.38 87 LYS A O 1
ATOM 674 N N . VAL A 1 88 ? 16.310 1.959 -25.827 1.00 95.00 88 VAL A N 1
ATOM 675 C CA . VAL A 1 88 ? 17.415 1.247 -25.177 1.00 95.00 88 VAL A CA 1
ATOM 676 C C . VAL A 1 88 ? 16.977 0.895 -23.758 1.00 95.00 88 VAL A C 1
ATOM 678 O O . VAL A 1 88 ? 16.609 1.803 -23.010 1.00 95.00 88 VAL A O 1
ATOM 681 N N . PRO A 1 89 ? 16.975 -0.393 -23.374 1.00 96.19 89 PRO A N 1
ATOM 682 C CA . PRO A 1 89 ? 16.669 -0.772 -22.006 1.00 96.19 89 PRO A CA 1
ATOM 683 C C . PRO A 1 89 ? 17.766 -0.260 -21.074 1.00 96.19 89 PRO A C 1
ATOM 685 O O . PRO A 1 89 ? 18.954 -0.416 -21.344 1.00 96.19 89 PRO A O 1
ATOM 688 N N . LEU A 1 90 ? 17.354 0.344 -19.964 1.00 94.94 90 LEU A N 1
ATOM 689 C CA . LEU A 1 90 ? 18.251 0.798 -18.915 1.00 94.94 90 LEU A CA 1
ATOM 690 C C . LEU A 1 90 ? 18.827 -0.381 -18.133 1.00 94.94 90 LEU A C 1
ATOM 692 O O . LEU A 1 90 ? 19.980 -0.335 -17.743 1.00 94.94 90 LEU A O 1
ATOM 696 N N . ASN A 1 91 ? 18.030 -1.417 -17.885 1.00 93.62 91 ASN A N 1
ATOM 697 C CA . ASN A 1 91 ? 18.474 -2.628 -17.203 1.00 93.62 91 ASN A CA 1
ATOM 698 C C . ASN A 1 91 ? 17.727 -3.837 -17.768 1.00 93.62 91 ASN A C 1
ATOM 700 O O . ASN A 1 91 ? 16.577 -3.721 -18.201 1.00 93.62 91 ASN A O 1
ATOM 704 N N . ASN A 1 92 ? 18.357 -5.005 -17.693 1.00 94.62 92 ASN A N 1
ATOM 705 C CA . ASN A 1 92 ? 17.724 -6.292 -17.936 1.00 94.62 92 ASN A CA 1
ATOM 706 C C . ASN A 1 92 ? 17.724 -7.101 -16.637 1.00 94.62 92 ASN A C 1
ATOM 708 O O . ASN A 1 92 ? 18.774 -7.424 -16.089 1.00 94.62 92 ASN A O 1
ATOM 712 N N . CYS A 1 93 ? 16.540 -7.453 -16.156 1.00 93.56 93 CYS A N 1
ATOM 713 C CA . CYS A 1 93 ? 16.341 -8.379 -15.054 1.00 93.56 93 CYS A CA 1
ATOM 714 C C . CYS A 1 93 ? 15.877 -9.721 -15.614 1.00 93.56 93 CYS A C 1
ATOM 716 O O . CYS A 1 93 ? 14.840 -9.806 -16.265 1.00 93.56 93 CYS A O 1
ATOM 718 N N . ILE A 1 94 ? 16.627 -10.782 -15.362 1.00 94.12 94 ILE A N 1
ATOM 719 C CA . ILE A 1 94 ? 16.263 -12.145 -15.725 1.00 94.12 94 ILE A CA 1
ATOM 720 C C . ILE A 1 94 ? 15.964 -12.899 -14.432 1.00 94.12 94 ILE A C 1
ATOM 722 O O . ILE A 1 94 ? 16.827 -13.049 -13.567 1.00 94.12 94 ILE A O 1
ATOM 726 N N . VAL A 1 95 ? 14.732 -13.380 -14.307 1.00 92.75 95 VAL A N 1
ATOM 727 C CA . VAL A 1 95 ? 14.279 -14.239 -13.216 1.00 92.75 95 VAL A CA 1
ATOM 728 C C . VAL A 1 95 ? 14.152 -15.652 -13.758 1.00 92.75 95 VAL A C 1
ATOM 730 O O . VAL A 1 95 ? 13.311 -15.916 -14.610 1.00 92.75 95 VAL A O 1
ATOM 733 N N . GLN A 1 96 ? 14.975 -16.569 -13.269 1.00 94.50 96 GLN A N 1
ATOM 734 C CA . GLN A 1 96 ? 14.977 -17.961 -13.697 1.00 94.50 96 GLN A CA 1
ATOM 735 C C . GLN A 1 96 ? 14.592 -18.870 -12.533 1.00 94.50 96 GLN A C 1
ATOM 737 O O . GLN A 1 96 ? 15.161 -18.787 -11.444 1.00 94.50 96 GLN A O 1
ATOM 742 N N . PHE A 1 97 ? 13.635 -19.763 -12.762 1.00 93.75 97 PHE A N 1
ATOM 743 C CA . PHE A 1 97 ? 13.256 -20.779 -11.792 1.00 93.75 97 PHE A CA 1
ATOM 744 C C . PHE A 1 97 ? 13.931 -22.109 -12.116 1.00 93.75 97 PHE A C 1
ATOM 746 O O . PHE A 1 97 ? 13.585 -22.795 -13.077 1.00 93.75 97 PHE A O 1
ATOM 753 N N . GLU A 1 98 ? 14.862 -22.525 -11.267 1.00 95.38 98 GLU A N 1
ATOM 754 C CA . GLU A 1 98 ? 15.423 -23.864 -11.343 1.00 95.38 98 GLU A CA 1
ATOM 755 C C . GLU A 1 98 ? 14.628 -24.842 -10.485 1.00 95.38 98 GLU A C 1
ATOM 757 O O . GLU A 1 98 ? 14.221 -24.531 -9.369 1.00 95.38 98 GLU A O 1
ATOM 762 N N . ARG A 1 99 ? 14.434 -26.063 -10.992 1.00 93.31 99 ARG A N 1
ATOM 763 C CA . ARG A 1 99 ? 13.616 -27.087 -10.324 1.00 93.31 99 ARG A CA 1
ATOM 764 C C . ARG A 1 99 ? 14.389 -27.961 -9.335 1.00 93.31 99 ARG A C 1
ATOM 766 O O . ARG A 1 99 ? 13.765 -28.573 -8.470 1.00 93.31 99 ARG A O 1
ATOM 773 N N . LYS A 1 100 ? 15.708 -28.118 -9.497 1.00 93.56 100 LYS A N 1
ATOM 774 C CA . LYS A 1 100 ? 16.503 -29.140 -8.788 1.00 93.56 100 LYS A CA 1
ATOM 775 C C . LYS A 1 100 ? 17.929 -28.647 -8.461 1.00 93.56 100 LYS A C 1
ATOM 777 O O . LYS A 1 100 ? 18.788 -28.739 -9.332 1.00 93.56 100 LYS A O 1
ATOM 782 N N . PRO A 1 101 ? 18.205 -28.217 -7.213 1.00 92.19 101 PRO A N 1
ATOM 783 C CA . PRO A 1 101 ? 17.219 -27.930 -6.166 1.00 92.19 101 PRO A CA 1
ATOM 784 C C . PRO A 1 101 ? 16.313 -26.749 -6.568 1.00 92.19 101 PRO A C 1
ATOM 786 O O . PRO A 1 101 ? 16.742 -25.924 -7.372 1.00 92.19 101 PRO A O 1
ATOM 789 N N . PRO A 1 102 ? 15.078 -26.647 -6.038 1.00 90.69 102 PRO A N 1
ATOM 790 C CA . PRO A 1 102 ? 14.223 -25.492 -6.288 1.00 90.69 102 PRO A CA 1
ATOM 791 C C . PRO A 1 102 ? 14.911 -24.192 -5.864 1.00 90.69 102 PRO A C 1
ATOM 793 O O . PRO A 1 102 ? 15.195 -24.009 -4.679 1.00 90.69 102 PRO A O 1
ATOM 796 N N . ARG A 1 103 ? 15.182 -23.293 -6.812 1.00 89.69 103 ARG A N 1
ATOM 797 C CA . ARG A 1 103 ? 15.747 -21.966 -6.529 1.00 89.69 103 ARG A CA 1
ATOM 798 C C . ARG A 1 103 ? 15.284 -20.937 -7.550 1.00 89.69 103 ARG A C 1
ATOM 800 O O . ARG A 1 103 ? 15.094 -21.255 -8.719 1.00 89.69 103 ARG A O 1
ATOM 807 N N . LEU A 1 104 ? 15.119 -19.704 -7.087 1.00 87.44 104 LEU A N 1
ATOM 808 C CA . LEU A 1 104 ? 14.948 -18.535 -7.942 1.00 87.44 104 LEU A CA 1
ATOM 809 C C . LEU A 1 104 ? 16.312 -17.881 -8.127 1.00 87.44 104 LEU A C 1
ATOM 811 O O . LEU A 1 104 ? 16.978 -17.545 -7.148 1.00 87.44 104 LEU A O 1
ATOM 815 N N . ILE A 1 105 ? 16.721 -17.729 -9.377 1.00 89.38 105 ILE A N 1
ATOM 816 C CA . ILE A 1 105 ? 17.939 -17.038 -9.769 1.00 89.38 105 ILE A CA 1
ATOM 817 C C . ILE A 1 105 ? 17.525 -15.692 -10.332 1.00 89.38 105 ILE A C 1
ATOM 819 O O . ILE A 1 105 ? 16.678 -15.617 -11.219 1.00 89.38 105 ILE A O 1
ATOM 823 N N . PHE A 1 106 ? 18.138 -14.641 -9.811 1.00 89.50 106 PHE A N 1
ATOM 824 C CA . PHE A 1 106 ? 17.972 -13.295 -10.318 1.00 89.50 106 PHE A CA 1
ATOM 825 C C . PHE A 1 106 ? 19.291 -12.843 -10.920 1.00 89.50 106 PHE A C 1
ATOM 827 O O . PHE A 1 106 ? 20.335 -12.897 -10.268 1.00 89.50 106 PHE A O 1
ATOM 834 N N . ILE A 1 107 ? 19.232 -12.419 -12.170 1.00 91.06 107 ILE A N 1
ATOM 835 C CA . ILE A 1 107 ? 20.356 -11.886 -12.921 1.00 91.06 107 ILE A CA 1
ATOM 836 C C . ILE A 1 107 ? 19.974 -10.468 -13.313 1.00 91.06 107 ILE A C 1
ATOM 838 O O . ILE A 1 107 ? 18.958 -10.265 -13.971 1.00 91.06 107 ILE A O 1
ATOM 842 N N . PHE A 1 108 ? 20.782 -9.501 -12.906 1.00 91.88 108 PHE A N 1
ATOM 843 C CA . PHE A 1 108 ? 20.613 -8.110 -13.293 1.00 91.88 108 PHE A CA 1
ATOM 844 C C . PHE A 1 108 ? 21.800 -7.710 -14.139 1.00 91.88 108 PHE A C 1
ATOM 846 O O . PHE A 1 108 ? 22.923 -7.726 -13.649 1.00 91.88 108 PHE A O 1
ATOM 853 N N . ASP A 1 109 ? 21.549 -7.361 -15.388 1.00 93.50 109 ASP A N 1
ATOM 854 C CA . ASP A 1 109 ? 22.559 -6.828 -16.284 1.00 93.50 109 ASP A CA 1
ATOM 855 C C . ASP A 1 109 ? 22.211 -5.350 -16.544 1.00 93.50 109 ASP A C 1
ATOM 857 O O . ASP A 1 109 ? 21.051 -5.012 -16.804 1.00 93.50 109 ASP A O 1
ATOM 861 N N . ASP A 1 110 ? 23.190 -4.456 -16.409 1.00 90.69 110 ASP A N 1
ATOM 862 C CA . ASP A 1 110 ? 23.012 -3.027 -16.701 1.00 90.69 110 ASP A CA 1
ATOM 863 C C . ASP A 1 110 ? 23.006 -2.742 -18.218 1.00 90.69 110 ASP A C 1
ATOM 865 O O . ASP A 1 110 ? 23.006 -3.659 -19.046 1.00 90.69 110 ASP A O 1
ATOM 869 N N . GLN A 1 111 ? 22.990 -1.462 -18.604 1.00 90.81 111 GLN A N 1
ATOM 870 C CA . GLN A 1 111 ? 23.009 -1.031 -20.013 1.00 90.81 111 GLN A CA 1
ATOM 871 C C . GLN A 1 111 ? 24.222 -1.537 -20.794 1.00 90.81 111 GLN A C 1
ATOM 873 O O . GLN A 1 111 ? 24.134 -1.731 -22.004 1.00 90.81 111 GLN A O 1
ATOM 878 N N . GLU A 1 112 ? 25.349 -1.740 -20.114 1.00 93.38 112 GLU A N 1
ATOM 879 C CA . GLU A 1 112 ? 26.594 -2.220 -20.712 1.00 93.38 112 GLU A CA 1
ATOM 880 C C . GLU A 1 112 ? 26.630 -3.757 -20.775 1.00 93.38 112 GLU A C 1
ATOM 882 O O . GLU A 1 112 ? 27.596 -4.346 -21.262 1.00 93.38 112 GLU A O 1
ATOM 887 N N . GLY A 1 113 ? 25.578 -4.426 -20.287 1.00 91.56 113 GLY A N 1
ATOM 888 C CA . GLY A 1 113 ? 25.510 -5.878 -20.159 1.00 91.56 113 GLY A CA 1
ATOM 889 C C . GLY A 1 113 ? 26.358 -6.414 -19.006 1.00 91.56 113 GLY A C 1
ATOM 890 O O . GLY A 1 113 ? 26.602 -7.621 -18.928 1.00 91.56 113 GLY A O 1
ATOM 891 N N . LYS A 1 114 ? 26.832 -5.544 -18.106 1.00 93.44 114 LYS A N 1
ATOM 892 C CA . LYS A 1 114 ? 27.614 -5.963 -16.951 1.00 93.44 114 LYS A CA 1
ATOM 893 C C . LYS A 1 114 ? 26.677 -6.482 -15.869 1.00 93.44 114 LYS A C 1
ATOM 895 O O . LYS A 1 114 ? 25.742 -5.814 -15.427 1.00 93.44 114 LYS A O 1
ATOM 900 N N . ARG A 1 115 ? 26.983 -7.693 -15.408 1.00 92.38 115 ARG A N 1
ATOM 901 C CA . ARG A 1 115 ? 26.219 -8.367 -14.364 1.00 92.38 115 ARG A CA 1
ATOM 902 C C . ARG A 1 115 ? 26.428 -7.715 -13.002 1.00 92.38 115 ARG A C 1
ATOM 904 O O . ARG A 1 115 ? 27.548 -7.647 -12.495 1.00 92.38 115 ARG A O 1
ATOM 911 N N . GLN A 1 116 ? 25.323 -7.321 -12.391 1.00 90.31 116 GLN A N 1
ATOM 912 C CA . GLN A 1 116 ? 25.218 -6.785 -11.045 1.00 90.31 116 GLN A CA 1
ATOM 913 C C . GLN A 1 116 ? 24.931 -7.937 -10.075 1.00 90.31 116 GLN A C 1
ATOM 915 O O . GLN A 1 116 ? 23.884 -8.583 -10.126 1.00 90.31 116 GLN A O 1
ATOM 920 N N . ALA A 1 117 ? 25.894 -8.225 -9.204 1.00 85.31 117 ALA A N 1
ATOM 921 C CA . ALA A 1 117 ? 25.811 -9.288 -8.199 1.00 85.31 117 ALA A CA 1
ATOM 922 C C . ALA A 1 117 ? 26.459 -8.862 -6.872 1.00 85.31 117 ALA A C 1
ATOM 924 O O . ALA A 1 117 ? 27.012 -9.683 -6.141 1.00 85.31 117 ALA A O 1
ATOM 925 N N . ASP A 1 118 ? 26.444 -7.561 -6.594 1.00 86.19 118 ASP A N 1
ATOM 926 C CA . ASP A 1 118 ? 27.017 -6.990 -5.384 1.00 86.19 118 ASP A CA 1
ATOM 927 C C . ASP A 1 118 ? 26.066 -7.095 -4.175 1.00 86.19 118 ASP A C 1
ATOM 929 O O . ASP A 1 118 ? 24.939 -7.604 -4.247 1.00 86.19 118 ASP A O 1
ATOM 933 N N . ASP A 1 119 ? 26.539 -6.618 -3.023 1.00 87.69 119 ASP A N 1
ATOM 934 C CA . ASP A 1 119 ? 25.757 -6.619 -1.788 1.00 87.69 119 ASP A CA 1
ATOM 935 C C . ASP A 1 119 ? 24.496 -5.753 -1.880 1.00 87.69 119 ASP A C 1
ATOM 937 O O . ASP A 1 119 ? 23.494 -6.075 -1.237 1.00 87.69 119 ASP A O 1
ATOM 941 N N . ALA A 1 120 ? 24.514 -4.686 -2.684 1.00 84.50 120 ALA A N 1
ATOM 942 C CA . ALA A 1 120 ? 23.346 -3.839 -2.884 1.00 84.50 120 ALA A CA 1
ATOM 943 C C . ALA A 1 120 ? 22.233 -4.625 -3.587 1.00 84.50 120 ALA A C 1
ATOM 945 O O . ALA A 1 120 ? 21.097 -4.642 -3.105 1.00 84.50 120 ALA A O 1
ATOM 946 N N . MET A 1 121 ? 22.569 -5.361 -4.650 1.00 84.50 121 MET A N 1
ATOM 947 C CA . MET A 1 121 ? 21.614 -6.212 -5.354 1.00 84.50 121 MET A CA 1
ATOM 948 C C . MET A 1 121 ? 21.106 -7.358 -4.474 1.00 84.50 121 MET A C 1
ATOM 950 O O . MET A 1 121 ? 19.903 -7.616 -4.414 1.00 84.50 121 MET A O 1
ATOM 954 N N . LYS A 1 122 ? 21.995 -8.008 -3.713 1.00 85.94 122 LYS A N 1
ATOM 955 C CA . LYS A 1 122 ? 21.608 -9.029 -2.726 1.00 85.94 122 LYS A CA 1
ATOM 956 C C . LYS A 1 122 ? 20.582 -8.486 -1.724 1.00 85.94 122 LYS A C 1
ATOM 958 O O . LYS A 1 122 ? 19.576 -9.140 -1.453 1.00 85.94 122 LYS A O 1
ATOM 963 N N . ASN A 1 123 ? 20.815 -7.293 -1.183 1.00 86.31 123 ASN A N 1
ATOM 964 C CA . ASN A 1 123 ? 19.913 -6.672 -0.213 1.00 86.31 123 ASN A CA 1
ATOM 965 C C . ASN A 1 123 ? 18.574 -6.262 -0.850 1.00 86.31 123 ASN A C 1
ATOM 967 O O . ASN A 1 123 ? 17.524 -6.429 -0.224 1.00 86.31 123 ASN A O 1
ATOM 971 N N . ALA A 1 124 ? 18.584 -5.784 -2.099 1.00 83.88 124 ALA A N 1
ATOM 972 C CA . ALA A 1 124 ? 17.363 -5.500 -2.854 1.00 83.88 124 ALA A CA 1
ATOM 973 C C . ALA A 1 124 ? 16.524 -6.774 -3.068 1.00 83.88 124 ALA A C 1
ATOM 975 O O . ALA A 1 124 ? 15.316 -6.772 -2.825 1.00 83.88 124 ALA A O 1
ATOM 976 N N . LEU A 1 125 ? 17.170 -7.891 -3.413 1.00 84.38 125 LEU A N 1
ATOM 977 C CA . LEU A 1 125 ? 16.514 -9.190 -3.569 1.00 84.38 125 LEU A CA 1
ATOM 978 C C . LEU A 1 125 ? 15.881 -9.704 -2.277 1.00 84.38 125 LEU A C 1
ATOM 980 O O . LEU A 1 125 ? 14.742 -10.175 -2.312 1.00 84.38 125 LEU A O 1
ATOM 984 N N . TYR A 1 126 ? 16.571 -9.597 -1.139 1.00 85.25 126 TYR A N 1
ATOM 985 C CA . TYR A 1 126 ? 15.966 -9.920 0.158 1.00 85.25 126 TYR A CA 1
ATOM 986 C C . TYR A 1 126 ? 14.774 -9.017 0.449 1.00 85.25 126 TYR A C 1
ATOM 988 O O . TYR A 1 126 ? 13.707 -9.512 0.782 1.00 85.25 126 TYR A O 1
ATOM 996 N N . THR A 1 127 ? 14.898 -7.714 0.196 1.00 82.19 127 THR A N 1
ATOM 997 C CA . THR A 1 127 ? 13.794 -6.766 0.390 1.00 82.19 127 THR A CA 1
ATOM 998 C C . THR A 1 127 ? 12.546 -7.170 -0.405 1.00 82.19 127 THR A C 1
ATOM 1000 O O . THR A 1 127 ? 11.440 -7.181 0.138 1.00 82.19 127 THR A O 1
ATOM 1003 N N . TRP A 1 128 ? 12.695 -7.549 -1.678 1.00 81.06 128 TRP A N 1
ATOM 1004 C CA . TRP A 1 128 ? 11.561 -7.974 -2.502 1.00 81.06 128 TRP A CA 1
ATOM 1005 C C . TRP A 1 128 ? 11.028 -9.353 -2.115 1.00 81.06 128 TRP A C 1
ATOM 1007 O O . TRP A 1 128 ? 9.815 -9.532 -1.987 1.00 81.06 128 TRP A O 1
ATOM 1017 N N . SER A 1 129 ? 11.913 -10.332 -1.923 1.00 82.12 129 SER A N 1
ATOM 1018 C CA . SER A 1 129 ? 11.509 -11.698 -1.583 1.00 82.12 129 SER A CA 1
ATOM 1019 C C . SER A 1 129 ? 10.865 -11.770 -0.199 1.00 82.12 129 SER A C 1
ATOM 1021 O O . SER A 1 129 ? 9.806 -12.382 -0.079 1.00 82.12 129 SER A O 1
ATOM 1023 N N . ASP A 1 130 ? 11.389 -11.064 0.802 1.00 82.50 130 ASP A N 1
ATOM 1024 C CA . ASP A 1 130 ? 10.792 -10.966 2.137 1.00 82.50 130 ASP A CA 1
ATOM 1025 C C . ASP A 1 130 ? 9.437 -10.256 2.097 1.00 82.50 130 ASP A C 1
ATOM 1027 O O . ASP A 1 130 ? 8.504 -10.666 2.789 1.00 82.50 130 ASP A O 1
ATOM 1031 N N . ALA A 1 131 ? 9.267 -9.237 1.248 1.00 77.94 131 ALA A N 1
ATOM 1032 C CA . ALA A 1 131 ? 7.969 -8.595 1.059 1.00 77.94 131 ALA A CA 1
ATOM 1033 C C . ALA A 1 131 ? 6.933 -9.556 0.447 1.00 77.94 131 ALA A C 1
ATOM 1035 O O . ALA A 1 131 ? 5.780 -9.590 0.891 1.00 77.94 131 ALA A O 1
ATOM 1036 N N . ILE A 1 132 ? 7.333 -10.365 -0.542 1.00 78.25 132 ILE A N 1
ATOM 1037 C CA . ILE A 1 132 ? 6.465 -11.364 -1.184 1.00 78.25 132 ILE A CA 1
ATOM 1038 C C . ILE A 1 132 ? 6.136 -12.491 -0.204 1.00 78.25 132 ILE A C 1
ATOM 1040 O O . ILE A 1 132 ? 4.963 -12.769 0.050 1.00 78.25 132 ILE A O 1
ATOM 1044 N N . VAL A 1 133 ? 7.159 -13.125 0.369 1.00 81.88 133 VAL A N 1
ATOM 1045 C CA . VAL A 1 133 ? 7.027 -14.243 1.309 1.00 81.88 133 VAL A CA 1
ATOM 1046 C C . VAL A 1 133 ? 6.265 -13.793 2.548 1.00 81.88 133 VAL A C 1
ATOM 1048 O O . VAL A 1 133 ? 5.286 -14.435 2.927 1.00 81.88 133 VAL A O 1
ATOM 1051 N N . GLY A 1 134 ? 6.631 -12.651 3.127 1.00 78.94 134 GLY A N 1
ATOM 1052 C CA . GLY A 1 134 ? 5.935 -12.048 4.256 1.00 78.94 134 GLY A CA 1
ATOM 1053 C C . GLY A 1 134 ? 4.476 -11.744 3.931 1.00 78.94 134 GLY A C 1
ATOM 1054 O O . GLY A 1 134 ? 3.599 -12.053 4.736 1.00 78.94 134 GLY A O 1
ATOM 1055 N N . GLY A 1 135 ? 4.180 -11.227 2.735 1.00 76.50 135 GLY A N 1
ATOM 1056 C CA . GLY A 1 135 ? 2.812 -11.008 2.265 1.00 76.50 135 GLY A CA 1
ATOM 1057 C C . GLY A 1 135 ? 2.000 -12.301 2.154 1.00 76.50 135 GLY A C 1
ATOM 1058 O O . GLY A 1 135 ? 0.882 -12.371 2.666 1.00 76.50 135 GLY A O 1
ATOM 1059 N N . VAL A 1 136 ? 2.569 -13.341 1.538 1.00 79.44 136 VAL A N 1
ATOM 1060 C CA . VAL A 1 136 ? 1.924 -14.654 1.375 1.00 79.44 136 VAL A CA 1
ATOM 1061 C C . VAL A 1 136 ? 1.694 -15.327 2.725 1.00 79.44 136 VAL A C 1
ATOM 1063 O O . VAL A 1 136 ? 0.595 -15.816 2.979 1.00 79.44 136 VAL A O 1
ATOM 1066 N N . ILE A 1 137 ? 2.699 -15.336 3.604 1.00 79.62 137 ILE A N 1
ATOM 1067 C CA . ILE A 1 137 ? 2.589 -15.916 4.946 1.00 79.62 137 ILE A CA 1
ATOM 1068 C C . ILE A 1 137 ? 1.537 -15.158 5.747 1.00 79.62 137 ILE A C 1
ATOM 1070 O O . ILE A 1 137 ? 0.637 -15.783 6.301 1.00 79.62 137 ILE A O 1
ATOM 1074 N N . THR A 1 138 ? 1.591 -13.825 5.761 1.00 77.00 138 THR A N 1
ATOM 1075 C CA . THR A 1 138 ? 0.614 -12.986 6.470 1.00 77.00 138 THR A CA 1
ATOM 1076 C C . THR A 1 138 ? -0.806 -13.271 5.996 1.00 77.00 138 THR A C 1
ATOM 1078 O O . THR A 1 138 ? -1.708 -13.395 6.817 1.00 77.00 138 THR A O 1
ATOM 1081 N N . PHE A 1 139 ? -1.015 -13.420 4.686 1.00 76.19 139 PHE A N 1
ATOM 1082 C CA . PHE A 1 139 ? -2.332 -13.730 4.134 1.00 76.19 139 PHE A CA 1
ATOM 1083 C C . PHE A 1 139 ? -2.803 -15.139 4.523 1.00 76.19 139 PHE A C 1
ATOM 1085 O O . PHE A 1 139 ? -3.912 -15.298 5.028 1.00 76.19 139 PHE A O 1
ATOM 1092 N N . LYS A 1 140 ? -1.947 -16.156 4.349 1.00 80.62 140 LYS A N 1
ATOM 1093 C CA . LYS A 1 140 ? -2.274 -17.561 4.649 1.00 80.62 140 LYS A CA 1
ATOM 1094 C C . LYS A 1 140 ? -2.483 -17.844 6.134 1.00 80.62 140 LYS A C 1
ATOM 1096 O O . LYS A 1 140 ? -3.229 -18.751 6.479 1.00 80.62 140 LYS A O 1
ATOM 1101 N N . THR A 1 141 ? -1.786 -17.119 7.001 1.00 82.81 141 THR A N 1
ATOM 1102 C CA . THR A 1 141 ? -1.841 -17.323 8.457 1.00 82.81 141 THR A CA 1
ATOM 1103 C C . THR A 1 141 ? -2.816 -16.374 9.146 1.00 82.81 141 THR A C 1
ATOM 1105 O O . THR A 1 141 ? -3.044 -16.504 10.351 1.00 82.81 141 THR A O 1
ATOM 1108 N N . SER A 1 142 ? -3.406 -15.430 8.406 1.00 86.25 142 SER A N 1
ATOM 1109 C CA . SER A 1 142 ? -4.371 -14.507 8.978 1.00 86.25 142 SER A CA 1
ATOM 1110 C C . SER A 1 142 ? -5.655 -15.224 9.382 1.00 86.25 142 SER A C 1
ATOM 1112 O O . SER A 1 142 ? -6.273 -15.941 8.595 1.00 86.25 142 SER A O 1
ATOM 1114 N N . LYS A 1 143 ? -6.081 -14.961 10.619 1.00 92.62 143 LYS A N 1
ATOM 1115 C CA . LYS A 1 143 ? -7.361 -15.421 11.167 1.00 92.62 143 LYS A CA 1
ATOM 1116 C C . LYS A 1 143 ? -8.544 -14.541 10.746 1.00 92.62 143 LYS A C 1
ATOM 1118 O O . LYS A 1 143 ? -9.679 -14.935 10.972 1.00 92.62 143 LYS A O 1
ATOM 1123 N N . VAL A 1 144 ? -8.285 -13.363 10.172 1.00 95.12 144 VAL A N 1
ATOM 1124 C CA . VAL A 1 144 ? -9.302 -12.372 9.792 1.00 95.12 144 VAL A CA 1
ATOM 1125 C C . VAL A 1 144 ? -9.050 -11.947 8.363 1.00 95.12 144 VAL A C 1
ATOM 1127 O O . VAL A 1 144 ? -7.986 -11.426 8.080 1.00 95.12 144 VAL A O 1
ATOM 1130 N N . GLN A 1 145 ? -10.008 -12.102 7.461 1.00 96.06 145 GLN A N 1
ATOM 1131 C CA . GLN A 1 145 ? -9.817 -11.697 6.066 1.00 96.06 145 GLN A CA 1
ATOM 1132 C C . GLN A 1 145 ? -10.411 -10.309 5.826 1.00 96.06 145 GLN A C 1
ATOM 1134 O O . GLN A 1 145 ? -11.514 -10.032 6.284 1.00 96.06 145 GLN A O 1
ATOM 1139 N N . VAL A 1 146 ? -9.709 -9.437 5.105 1.00 96.56 146 VAL A N 1
ATOM 1140 C CA . VAL A 1 146 ? -10.216 -8.123 4.685 1.00 96.56 146 VAL A CA 1
ATOM 1141 C C . VAL A 1 146 ? -10.639 -8.183 3.225 1.00 96.56 146 VAL A C 1
ATOM 1143 O O . VAL A 1 146 ? -9.826 -8.420 2.331 1.00 96.56 146 VAL A O 1
ATOM 1146 N N . THR A 1 147 ? -11.916 -7.913 2.981 1.00 96.69 147 THR A N 1
ATOM 1147 C CA . THR A 1 147 ? -12.489 -7.826 1.638 1.00 96.69 147 THR A CA 1
ATOM 1148 C C . THR A 1 147 ? -12.490 -6.369 1.191 1.00 96.69 147 THR A C 1
ATOM 1150 O O . THR A 1 147 ? -13.072 -5.521 1.859 1.00 96.69 147 THR A O 1
ATOM 1153 N N . GLY A 1 148 ? -11.826 -6.069 0.072 1.00 95.44 148 GLY A N 1
ATOM 1154 C CA . GLY A 1 148 ? -11.920 -4.762 -0.587 1.00 95.44 148 GLY A CA 1
ATOM 1155 C C . GLY A 1 148 ? -13.139 -4.679 -1.503 1.00 95.44 148 GLY A C 1
ATOM 1156 O O . GLY A 1 148 ? -13.607 -5.704 -1.996 1.00 95.44 148 GLY A O 1
ATOM 1157 N N . ASN A 1 149 ? -13.612 -3.464 -1.769 1.00 96.56 149 ASN A N 1
ATOM 1158 C CA . ASN A 1 149 ? -14.810 -3.171 -2.561 1.00 96.56 149 ASN A CA 1
ATOM 1159 C C . ASN A 1 149 ? -16.086 -3.878 -2.061 1.00 96.56 149 ASN A C 1
ATOM 1161 O O . ASN A 1 149 ? -16.996 -4.143 -2.847 1.00 96.56 149 ASN A O 1
ATOM 1165 N N . ALA A 1 150 ? -16.155 -4.207 -0.771 1.00 97.69 150 ALA A N 1
ATOM 1166 C CA . ALA A 1 150 ? -17.349 -4.783 -0.174 1.00 97.69 150 ALA A CA 1
ATOM 1167 C C . ALA A 1 150 ? -18.437 -3.699 -0.022 1.00 97.69 150 ALA A C 1
ATOM 1169 O O . ALA A 1 150 ? -18.094 -2.528 0.158 1.00 97.69 150 ALA A O 1
ATOM 1170 N N . PRO A 1 151 ? -19.735 -4.049 -0.085 1.00 98.19 151 PRO A N 1
ATOM 1171 C CA . PRO A 1 151 ? -20.808 -3.096 0.190 1.00 98.19 151 PRO A CA 1
ATOM 1172 C C . PRO A 1 151 ? -20.671 -2.510 1.603 1.00 98.19 151 PRO A C 1
ATOM 1174 O O . PRO A 1 151 ? -20.606 -3.257 2.576 1.00 98.19 151 PRO A O 1
ATOM 1177 N N . SER A 1 152 ? -20.614 -1.181 1.697 1.00 98.31 152 SER A N 1
ATOM 1178 C CA . SER A 1 152 ? -20.471 -0.413 2.942 1.00 98.31 152 SER A CA 1
ATOM 1179 C C . SER A 1 152 ? -21.586 -0.740 3.941 1.00 98.31 152 SER A C 1
ATOM 1181 O O . SER A 1 152 ? -22.764 -0.749 3.583 1.00 98.31 152 SER A O 1
ATOM 1183 N N . ILE A 1 153 ? -21.245 -1.002 5.206 1.00 98.00 153 ILE A N 1
ATOM 1184 C CA . ILE A 1 153 ? -22.250 -1.318 6.241 1.00 98.00 153 ILE A CA 1
ATOM 1185 C C . ILE A 1 153 ? -22.946 -0.025 6.674 1.00 98.00 153 ILE A C 1
ATOM 1187 O O . ILE A 1 153 ? -24.163 0.006 6.844 1.00 98.00 153 ILE A O 1
ATOM 1191 N N . VAL A 1 154 ? -22.176 1.061 6.784 1.00 97.25 154 VAL A N 1
ATOM 1192 C CA . VAL A 1 154 ? -22.628 2.378 7.265 1.00 97.25 154 VAL A CA 1
ATOM 1193 C C . VAL A 1 154 ? -23.757 2.973 6.425 1.00 97.25 154 VAL A C 1
ATOM 1195 O O . VAL A 1 154 ? -24.628 3.646 6.967 1.00 97.25 154 VAL A O 1
ATOM 1198 N N . ASP A 1 155 ? -23.753 2.750 5.110 1.00 96.56 155 ASP A N 1
ATOM 1199 C CA . ASP A 1 155 ? -24.748 3.328 4.193 1.00 96.56 155 ASP A CA 1
ATOM 1200 C C . ASP A 1 155 ? -25.696 2.300 3.559 1.00 96.56 155 ASP A C 1
ATOM 1202 O O . ASP A 1 155 ? -26.465 2.647 2.656 1.00 96.56 155 ASP A O 1
ATOM 1206 N N . GLY A 1 156 ? -25.677 1.054 4.045 1.00 97.06 156 GLY A N 1
ATOM 1207 C CA . GLY A 1 156 ? -26.530 -0.019 3.533 1.00 97.06 156 GLY A CA 1
ATOM 1208 C C . GLY A 1 156 ? -26.141 -0.498 2.131 1.00 97.06 156 GLY A C 1
ATOM 1209 O O . GLY A 1 156 ? -27.012 -0.866 1.345 1.00 97.06 156 GLY A O 1
ATOM 1210 N N . GLY A 1 157 ? -24.849 -0.477 1.804 1.00 96.75 157 GLY A N 1
ATOM 1211 C CA . GLY A 1 157 ? -24.285 -1.015 0.569 1.00 96.75 157 GLY A CA 1
ATOM 1212 C C . GLY A 1 157 ? -24.339 -0.074 -0.633 1.00 96.75 157 GLY A C 1
ATOM 1213 O O . GLY A 1 157 ? -24.131 -0.522 -1.759 1.00 96.75 157 GLY A O 1
ATOM 1214 N N . LYS A 1 158 ? -24.614 1.218 -0.420 1.00 96.94 158 LYS A N 1
ATOM 1215 C CA . LYS A 1 158 ? -24.651 2.235 -1.484 1.00 96.94 158 LYS A CA 1
ATOM 1216 C C . LYS A 1 158 ? -23.259 2.576 -1.998 1.00 96.94 158 LYS A C 1
ATOM 1218 O O . LYS A 1 158 ? -23.111 2.925 -3.166 1.00 96.94 158 LYS A O 1
ATOM 1223 N N . THR A 1 159 ? -22.251 2.501 -1.133 1.00 97.06 159 THR A N 1
ATOM 1224 C CA . THR A 1 159 ? -20.851 2.713 -1.513 1.00 97.06 159 THR A CA 1
ATOM 1225 C C . THR A 1 159 ? -19.987 1.498 -1.180 1.00 97.06 159 THR A C 1
ATOM 1227 O O . THR A 1 159 ? -20.464 0.494 -0.649 1.00 97.06 159 THR A O 1
ATOM 1230 N N . GLN A 1 160 ? -18.708 1.570 -1.545 1.00 97.12 160 GLN A N 1
ATOM 1231 C CA . GLN A 1 160 ? -17.736 0.504 -1.334 1.00 97.12 160 GLN A CA 1
ATOM 1232 C C . GLN A 1 160 ? -16.817 0.816 -0.149 1.00 97.12 160 GLN A C 1
ATOM 1234 O O . GLN A 1 160 ? -16.348 1.946 -0.002 1.00 97.12 160 GLN A O 1
ATOM 1239 N N . SER A 1 161 ? -16.517 -0.219 0.635 1.00 98.31 161 SER A N 1
ATOM 1240 C CA . SER A 1 161 ? -15.636 -0.185 1.803 1.00 98.31 161 SER A CA 1
ATOM 1241 C C . SER A 1 161 ? -14.714 -1.410 1.842 1.00 98.31 161 SER A C 1
ATOM 1243 O O . SER A 1 161 ? -14.922 -2.420 1.164 1.00 98.31 161 SER A O 1
ATOM 1245 N N . MET A 1 162 ? -13.654 -1.309 2.635 1.00 98.25 162 MET A N 1
ATOM 1246 C CA . MET A 1 162 ? -12.855 -2.439 3.090 1.00 98.25 162 MET A CA 1
ATOM 1247 C C . MET A 1 162 ? -13.489 -2.978 4.365 1.00 98.25 162 MET A C 1
ATOM 1249 O O . MET A 1 162 ? -13.688 -2.213 5.305 1.00 98.25 162 MET A O 1
ATOM 1253 N N . ILE A 1 163 ? -13.810 -4.268 4.412 1.00 98.50 163 ILE A N 1
ATOM 1254 C CA . ILE A 1 163 ? -14.517 -4.865 5.552 1.00 98.50 163 ILE A CA 1
ATOM 1255 C C . ILE A 1 163 ? -13.808 -6.148 5.979 1.00 98.50 163 ILE A C 1
ATOM 1257 O O . ILE A 1 163 ? -13.505 -7.006 5.146 1.00 98.50 163 ILE A O 1
ATOM 1261 N N . THR A 1 164 ? -13.527 -6.282 7.275 1.00 98.50 164 THR A N 1
ATOM 1262 C CA . THR A 1 164 ? -13.027 -7.539 7.846 1.00 98.50 164 THR A CA 1
ATOM 1263 C C . THR A 1 164 ? -14.129 -8.593 7.928 1.00 98.50 164 THR A C 1
ATOM 1265 O O . THR A 1 164 ? -15.293 -8.275 8.157 1.00 98.50 164 THR A O 1
ATOM 1268 N N . SER A 1 165 ? -13.762 -9.871 7.882 1.00 98.00 165 SER A N 1
ATOM 1269 C CA . SER A 1 165 ? -14.604 -10.930 8.440 1.00 98.00 165 SER A CA 1
ATOM 1270 C C . SER A 1 165 ? -14.876 -10.670 9.935 1.00 98.00 165 SER A C 1
ATOM 1272 O O . SER A 1 165 ? -14.062 -9.997 10.578 1.00 98.00 165 SER A O 1
ATOM 1274 N N . PRO A 1 166 ? -15.972 -11.208 10.505 1.00 98.19 166 PRO A N 1
ATOM 1275 C CA . PRO A 1 166 ? -16.233 -11.151 11.944 1.00 98.19 166 PRO A CA 1
ATOM 1276 C C . PRO A 1 166 ? -15.024 -11.588 12.779 1.00 98.19 166 PRO A C 1
ATOM 1278 O O . PRO A 1 166 ? -14.323 -12.539 12.422 1.00 98.19 166 PRO A O 1
ATOM 1281 N N . MET A 1 167 ? -14.764 -10.866 13.869 1.00 97.94 167 MET A N 1
ATOM 1282 C CA . MET A 1 167 ? -13.605 -11.055 14.753 1.00 97.94 167 MET A CA 1
ATOM 1283 C C . MET A 1 167 ? -14.001 -11.450 16.181 1.00 97.94 167 MET A C 1
ATOM 1285 O O . MET A 1 167 ? -13.126 -11.548 17.042 1.00 97.94 167 MET A O 1
ATOM 1289 N N . ASP A 1 168 ? -15.292 -11.677 16.430 1.00 97.62 168 ASP A N 1
ATOM 1290 C CA . ASP A 1 168 ? -15.884 -11.917 17.752 1.00 97.62 168 ASP A CA 1
ATOM 1291 C C . ASP A 1 168 ? -15.194 -13.064 18.516 1.00 97.62 168 ASP A C 1
ATOM 1293 O O . ASP A 1 168 ? -14.957 -12.967 19.719 1.00 97.62 168 ASP A O 1
ATOM 1297 N N . ASP A 1 169 ? -14.777 -14.116 17.803 1.00 95.81 169 ASP A N 1
ATOM 1298 C CA . ASP A 1 169 ? -14.092 -15.286 18.377 1.00 95.81 169 ASP A CA 1
ATOM 1299 C C . ASP A 1 169 ? -12.603 -15.049 18.697 1.00 95.81 169 ASP A C 1
ATOM 1301 O O . ASP A 1 169 ? -11.931 -15.908 19.275 1.00 95.81 169 ASP A O 1
ATOM 1305 N N . LEU A 1 170 ? -12.044 -13.908 18.288 1.00 94.94 170 LEU A N 1
ATOM 1306 C CA . LEU A 1 170 ? -10.609 -13.621 18.374 1.00 94.94 170 LEU A CA 1
ATOM 1307 C C . LEU A 1 170 ? -10.285 -12.545 19.405 1.00 94.94 170 LEU A C 1
ATOM 1309 O O . LEU A 1 170 ? -9.226 -12.590 20.039 1.00 94.94 170 LEU A O 1
ATOM 1313 N N . VAL A 1 171 ? -11.159 -11.549 19.539 1.00 96.81 171 VAL A N 1
ATOM 1314 C CA . VAL A 1 171 ? -10.920 -10.355 20.347 1.00 96.81 171 VAL A CA 1
ATOM 1315 C C . VAL A 1 171 ? -12.250 -9.698 20.724 1.00 96.81 171 VAL A C 1
ATOM 1317 O O . VAL A 1 171 ? -13.200 -9.729 19.958 1.00 96.81 171 VAL A O 1
ATOM 1320 N N . GLY A 1 172 ? -12.320 -9.092 21.911 1.00 96.81 172 GLY A N 1
ATOM 1321 C CA . GLY A 1 172 ? -13.472 -8.279 22.316 1.00 96.81 172 GLY A CA 1
ATOM 1322 C C . GLY A 1 172 ? -13.352 -6.824 21.852 1.00 96.81 172 GLY A C 1
ATOM 1323 O O . GLY A 1 172 ? -12.236 -6.319 21.705 1.00 96.81 172 GLY A O 1
ATOM 1324 N N . TYR A 1 173 ? -14.492 -6.143 21.700 1.00 97.56 173 TYR A N 1
ATOM 1325 C CA . TYR A 1 173 ? -14.578 -4.765 21.198 1.00 97.56 173 TYR A CA 1
ATOM 1326 C C . TYR A 1 173 ? -13.586 -3.803 21.870 1.00 97.56 173 TYR A C 1
ATOM 1328 O O . TYR A 1 173 ? -12.739 -3.241 21.183 1.00 97.56 173 TYR A O 1
ATOM 1336 N N . ASP A 1 174 ? -13.620 -3.667 23.202 1.00 97.56 174 ASP A N 1
ATOM 1337 C CA . ASP A 1 174 ? -12.776 -2.694 23.914 1.00 97.56 174 ASP A CA 1
ATOM 1338 C C . ASP A 1 174 ? -11.279 -2.919 23.679 1.00 97.56 174 ASP A C 1
ATOM 1340 O O . ASP A 1 174 ? -10.535 -1.982 23.405 1.00 97.56 174 ASP A O 1
ATOM 1344 N N . LYS A 1 175 ? -10.833 -4.180 23.715 1.00 96.44 175 LYS A N 1
ATOM 1345 C CA . LYS A 1 175 ? -9.423 -4.515 23.477 1.00 96.44 175 LYS A CA 1
ATOM 1346 C C . LYS A 1 175 ? -9.010 -4.231 22.040 1.00 96.44 175 LYS A C 1
ATOM 1348 O O . LYS A 1 175 ? -7.887 -3.787 21.812 1.00 96.44 175 LYS A O 1
ATOM 1353 N N . PHE A 1 176 ? -9.885 -4.528 21.080 1.00 97.38 176 PHE A N 1
ATOM 1354 C CA . PHE A 1 176 ? -9.621 -4.227 19.680 1.00 97.38 176 PHE A CA 1
ATOM 1355 C C . PHE A 1 176 ? -9.551 -2.715 19.456 1.00 97.38 176 PHE A C 1
ATOM 1357 O O . PHE A 1 176 ? -8.593 -2.251 18.848 1.00 97.38 176 PHE A O 1
ATOM 1364 N N . TRP A 1 177 ? -10.509 -1.959 20.001 1.00 98.06 177 TRP A N 1
ATOM 1365 C CA . TRP A 1 177 ? -10.563 -0.500 19.931 1.00 98.06 177 TRP A CA 1
ATOM 1366 C C . TRP A 1 177 ? -9.280 0.144 20.466 1.00 98.06 177 TRP A C 1
ATOM 1368 O O . TRP A 1 177 ? -8.610 0.889 19.749 1.00 98.06 177 TRP A O 1
ATOM 1378 N N . ASP A 1 178 ? -8.883 -0.208 21.691 1.00 97.00 178 ASP A N 1
ATOM 1379 C CA . ASP A 1 178 ? -7.704 0.371 22.338 1.00 97.00 178 ASP A CA 1
ATOM 1380 C C . ASP A 1 178 ? -6.419 0.055 21.550 1.00 97.00 178 ASP A C 1
ATOM 1382 O O . ASP A 1 178 ? -5.577 0.930 21.331 1.00 97.00 178 ASP A O 1
ATOM 1386 N N . GLN A 1 179 ? -6.271 -1.185 21.063 1.00 97.38 179 GLN A N 1
ATOM 1387 C CA . GLN A 1 179 ? -5.113 -1.576 20.252 1.00 97.38 179 GLN A CA 1
ATOM 1388 C C . GLN A 1 179 ? -5.139 -0.975 18.844 1.00 97.38 179 GLN A C 1
ATOM 1390 O O . GLN A 1 179 ? -4.076 -0.709 18.285 1.00 97.38 179 GLN A O 1
ATOM 1395 N N . HIS A 1 180 ? -6.317 -0.735 18.267 1.00 97.62 180 HIS A N 1
ATOM 1396 C CA . HIS A 1 180 ? -6.458 -0.064 16.978 1.00 97.62 180 HIS A CA 1
ATOM 1397 C C . HIS A 1 180 ? -6.037 1.404 17.079 1.00 97.62 180 HIS A C 1
ATOM 1399 O O . HIS A 1 180 ? -5.210 1.844 16.278 1.00 97.62 180 HIS A O 1
ATOM 1405 N N . LEU A 1 181 ? -6.499 2.136 18.098 1.00 97.62 181 LEU A N 1
ATOM 1406 C CA . LEU A 1 181 ? -6.043 3.508 18.345 1.00 97.62 181 LEU A CA 1
ATOM 1407 C C . LEU A 1 181 ? -4.543 3.571 18.611 1.00 97.62 181 LEU A C 1
ATOM 1409 O O . LEU A 1 181 ? -3.845 4.393 18.014 1.00 97.62 181 LEU A O 1
ATOM 1413 N N . LYS A 1 182 ? -4.034 2.669 19.457 1.00 96.75 182 LYS A N 1
ATOM 1414 C CA . LYS A 1 182 ? -2.601 2.565 19.725 1.00 96.75 182 LYS A CA 1
ATOM 1415 C C . LYS A 1 182 ? -1.810 2.316 18.444 1.00 96.75 182 LYS A C 1
ATOM 1417 O O . LYS A 1 182 ? -0.839 3.019 18.198 1.00 96.75 182 LYS A O 1
ATOM 1422 N N . TYR A 1 183 ? -2.255 1.388 17.595 1.00 97.00 183 TYR A N 1
ATOM 1423 C CA . TYR A 1 183 ? -1.622 1.113 16.306 1.00 97.00 183 TYR A CA 1
ATOM 1424 C C . TYR A 1 183 ? -1.546 2.367 15.422 1.00 97.00 183 TYR A C 1
ATOM 1426 O O . TYR A 1 183 ? -0.488 2.649 14.865 1.00 97.00 183 TYR A O 1
ATOM 1434 N N . CYS A 1 184 ? -2.635 3.136 15.312 1.00 96.75 184 CYS A N 1
ATOM 1435 C CA . CYS A 1 184 ? -2.652 4.364 14.513 1.00 96.75 184 CYS A CA 1
ATOM 1436 C C . CYS A 1 184 ? -1.674 5.421 15.059 1.00 96.75 184 CYS A C 1
ATOM 1438 O O . CYS A 1 184 ? -0.910 5.995 14.285 1.00 96.75 184 CYS A O 1
ATOM 1440 N N . LYS A 1 185 ? -1.646 5.647 16.381 1.00 97.38 185 LYS A N 1
ATOM 1441 C CA . LYS A 1 185 ? -0.712 6.602 17.009 1.00 97.38 185 LYS A CA 1
ATOM 1442 C C . LYS A 1 185 ? 0.744 6.141 16.884 1.00 97.38 185 LYS A C 1
ATOM 1444 O O . LYS A 1 185 ? 1.610 6.925 16.504 1.00 97.38 185 LYS A O 1
ATOM 1449 N N . ASP A 1 186 ? 1.014 4.864 17.154 1.00 96.56 186 ASP A N 1
ATOM 1450 C CA . ASP A 1 186 ? 2.356 4.277 17.077 1.00 96.56 186 ASP A CA 1
ATOM 1451 C C . ASP A 1 186 ? 2.910 4.313 15.652 1.00 96.56 186 ASP A C 1
ATOM 1453 O O . ASP A 1 186 ? 4.108 4.512 15.471 1.00 96.56 186 ASP A O 1
ATOM 1457 N N . PHE A 1 187 ? 2.064 4.158 14.631 1.00 94.94 187 PHE A N 1
ATOM 1458 C CA . PHE A 1 187 ? 2.502 4.294 13.245 1.00 94.94 187 PHE A CA 1
ATOM 1459 C C . PHE A 1 187 ? 3.129 5.667 12.983 1.00 94.94 187 PHE A C 1
ATOM 1461 O O . PHE A 1 187 ? 4.205 5.736 12.398 1.00 94.94 187 PHE A O 1
ATOM 1468 N N . VAL A 1 188 ? 2.499 6.745 13.461 1.00 95.75 188 VAL A N 1
ATOM 1469 C CA . VAL A 1 188 ? 3.014 8.111 13.294 1.00 95.75 188 VAL A CA 1
ATOM 1470 C C . VAL A 1 188 ? 4.234 8.355 14.183 1.00 95.75 188 VAL A C 1
ATOM 1472 O O . VAL A 1 188 ? 5.234 8.881 13.707 1.00 95.75 188 VAL A O 1
ATOM 1475 N N . ARG A 1 189 ? 4.203 7.913 15.449 1.00 96.50 189 ARG A N 1
ATOM 1476 C CA . ARG A 1 189 ? 5.338 8.056 16.384 1.00 96.50 189 ARG A CA 1
ATOM 1477 C C . ARG A 1 189 ? 6.613 7.369 15.898 1.00 96.50 189 ARG A C 1
ATOM 1479 O O . ARG A 1 189 ? 7.705 7.830 16.206 1.00 96.50 189 ARG A O 1
ATOM 1486 N N . ASN A 1 190 ? 6.476 6.270 15.159 1.00 94.69 190 ASN A N 1
ATOM 1487 C CA . ASN A 1 190 ? 7.607 5.519 14.622 1.00 94.69 190 ASN A CA 1
ATOM 1488 C C . ASN A 1 190 ? 8.119 6.063 13.278 1.00 94.69 190 ASN A C 1
ATOM 1490 O O . ASN A 1 190 ? 9.089 5.520 12.747 1.00 94.69 190 ASN A O 1
ATOM 1494 N N . MET A 1 191 ? 7.500 7.105 12.710 1.00 91.75 191 MET A N 1
ATOM 1495 C CA . MET A 1 191 ? 8.050 7.753 11.521 1.00 91.75 191 MET A CA 1
ATOM 1496 C C . MET A 1 191 ? 9.338 8.514 11.880 1.00 91.75 191 MET A C 1
ATOM 1498 O O . MET A 1 191 ? 9.373 9.221 12.892 1.00 91.75 191 MET A O 1
ATOM 1502 N N . PRO A 1 192 ? 10.406 8.407 11.069 1.00 88.88 192 PRO A N 1
ATOM 1503 C CA . PRO A 1 192 ? 11.638 9.152 11.302 1.00 88.88 192 PRO A CA 1
ATOM 1504 C C . PRO A 1 192 ? 11.387 10.662 11.391 1.00 88.88 192 PRO A C 1
ATOM 1506 O O . PRO A 1 192 ? 10.742 11.241 10.524 1.00 88.88 192 PRO A O 1
ATOM 1509 N N . GLY A 1 193 ? 11.897 11.300 12.448 1.00 89.00 193 GLY A N 1
ATOM 1510 C CA . GLY A 1 193 ? 11.761 12.747 12.648 1.00 89.00 193 GLY A CA 1
ATOM 1511 C C . GLY A 1 193 ? 10.369 13.220 13.087 1.00 89.00 193 GLY A C 1
ATOM 1512 O O . GLY A 1 193 ? 10.151 14.429 13.156 1.00 89.00 193 GLY A O 1
ATOM 1513 N N . ALA A 1 194 ? 9.442 12.310 13.401 1.00 95.19 194 ALA A N 1
ATOM 1514 C CA . ALA A 1 194 ? 8.101 12.678 13.835 1.00 95.19 194 ALA A CA 1
ATOM 1515 C C . ALA A 1 194 ? 8.098 13.407 15.186 1.00 95.19 194 ALA A C 1
ATOM 1517 O O . ALA A 1 194 ? 8.643 12.927 16.179 1.00 95.19 194 ALA A O 1
ATOM 1518 N N . GLN A 1 195 ? 7.400 14.538 15.232 1.00 96.75 195 GLN A N 1
ATOM 1519 C CA . GLN A 1 195 ? 7.050 15.258 16.454 1.00 96.75 195 GLN A CA 1
ATOM 1520 C C . GLN A 1 195 ? 5.574 15.012 16.743 1.00 96.75 195 GLN A C 1
ATOM 1522 O O . GLN A 1 195 ? 4.721 15.357 15.926 1.00 96.75 195 GLN A O 1
ATOM 1527 N N . CYS A 1 196 ? 5.269 14.371 17.868 1.00 97.25 196 CYS A N 1
ATOM 1528 C CA . CYS A 1 196 ? 3.920 13.907 18.184 1.00 97.25 196 CYS A CA 1
ATOM 1529 C C . CYS A 1 196 ? 3.373 14.568 19.448 1.00 97.25 196 CYS A C 1
ATOM 1531 O O . CYS A 1 196 ? 4.094 14.731 20.429 1.00 97.25 196 CYS A O 1
ATOM 1533 N N . GLU A 1 197 ? 2.081 14.872 19.428 1.00 97.12 197 GLU A N 1
ATOM 1534 C CA . GLU A 1 197 ? 1.338 15.511 20.506 1.00 97.12 197 GLU A CA 1
ATOM 1535 C C . GLU A 1 197 ? -0.031 14.828 20.669 1.00 97.12 197 GLU A C 1
ATOM 1537 O O . GLU A 1 197 ? -0.791 14.662 19.710 1.00 97.12 197 GLU A O 1
ATOM 1542 N N . ASP A 1 198 ? -0.356 14.422 21.897 1.00 97.06 198 ASP A N 1
ATOM 1543 C CA . ASP A 1 198 ? -1.703 13.993 22.274 1.00 97.06 198 ASP A CA 1
ATOM 1544 C C . ASP A 1 198 ? -2.509 15.244 22.673 1.00 97.06 198 ASP A C 1
ATOM 1546 O O . ASP A 1 198 ? -2.429 15.703 23.811 1.00 97.06 198 ASP A O 1
ATOM 1550 N N . ILE A 1 199 ? -3.258 15.813 21.721 1.00 97.25 199 ILE A N 1
ATOM 1551 C CA . ILE A 1 199 ? -4.049 17.047 21.905 1.00 97.25 199 ILE A CA 1
ATOM 1552 C C . ILE A 1 199 ? -5.172 16.818 22.923 1.00 97.25 199 ILE A C 1
ATOM 1554 O O . ILE A 1 199 ? -5.466 17.671 23.759 1.00 97.25 199 ILE A O 1
ATOM 1558 N N . SER A 1 200 ? -5.819 15.657 22.847 1.00 96.38 200 SER A N 1
ATOM 1559 C CA . SER A 1 200 ? -6.859 15.231 23.779 1.00 96.38 200 SER A CA 1
ATOM 1560 C C . SER A 1 200 ? -6.919 13.694 23.834 1.00 96.38 200 SER A C 1
ATOM 1562 O O . SER A 1 200 ? -6.210 13.022 23.078 1.00 96.38 200 SER A O 1
ATOM 1564 N N . PRO A 1 201 ? -7.759 13.086 24.694 1.00 95.38 201 PRO A N 1
ATOM 1565 C CA . PRO A 1 201 ? -7.980 11.637 24.663 1.00 95.38 201 PRO A CA 1
ATOM 1566 C C . PRO A 1 201 ? -8.420 11.120 23.283 1.00 95.38 201 PRO A C 1
ATOM 1568 O O . PRO A 1 201 ? -8.059 10.008 22.897 1.00 95.38 201 PRO A O 1
ATOM 1571 N N . ASP A 1 202 ? -9.132 11.968 22.540 1.00 95.88 202 ASP A N 1
ATOM 1572 C CA . ASP A 1 202 ? -9.796 11.667 21.276 1.00 95.88 202 ASP A CA 1
ATOM 1573 C C . ASP A 1 202 ? -9.081 12.271 20.058 1.00 95.88 202 ASP A C 1
ATOM 1575 O O . ASP A 1 202 ? -9.469 12.017 18.921 1.00 95.88 202 ASP A O 1
ATOM 1579 N N . GLU A 1 203 ? -8.025 13.060 20.260 1.00 96.88 203 GLU A N 1
ATOM 1580 C CA . GLU A 1 203 ? -7.297 13.724 19.181 1.00 96.88 203 GLU A CA 1
ATOM 1581 C C . GLU A 1 203 ? -5.785 13.600 19.370 1.00 96.88 203 GLU A C 1
ATOM 1583 O O . GLU A 1 203 ? -5.224 13.926 20.415 1.00 96.88 203 GLU A O 1
ATOM 1588 N N . PHE A 1 204 ? -5.113 13.149 18.318 1.00 97.56 204 PHE A N 1
ATOM 1589 C CA . PHE A 1 204 ? -3.668 13.015 18.243 1.00 97.56 204 PHE A CA 1
ATOM 1590 C C . PHE A 1 204 ? -3.154 13.696 16.982 1.00 97.56 204 PHE A C 1
ATOM 1592 O O . PHE A 1 204 ? -3.738 13.558 15.904 1.00 97.56 204 PHE A O 1
ATOM 1599 N N . LYS A 1 205 ? -2.027 14.390 17.103 1.00 97.62 205 LYS A N 1
ATOM 1600 C CA . LYS A 1 205 ? -1.368 15.061 15.988 1.00 97.62 205 LYS A CA 1
ATOM 1601 C C . LYS A 1 205 ? 0.097 14.658 15.938 1.00 97.62 205 LYS A C 1
ATOM 1603 O O . LYS A 1 205 ? 0.799 14.715 16.939 1.00 97.62 205 LYS A O 1
ATOM 1608 N N . GLY A 1 206 ? 0.573 14.278 14.761 1.00 96.56 206 GLY A N 1
ATOM 1609 C CA . GLY A 1 206 ? 1.992 14.099 14.487 1.00 96.56 206 GLY A CA 1
ATOM 1610 C C . GLY A 1 206 ? 2.420 14.942 13.300 1.00 96.56 206 GLY A C 1
ATOM 1611 O O . GLY A 1 206 ? 1.664 15.120 12.354 1.00 96.56 206 GLY A O 1
ATOM 1612 N N . THR A 1 207 ? 3.629 15.476 13.356 1.00 95.88 207 THR A N 1
ATOM 1613 C CA . THR A 1 207 ? 4.212 16.329 12.322 1.00 95.88 207 THR A CA 1
ATOM 1614 C C . THR A 1 207 ? 5.527 15.706 11.881 1.00 95.88 207 THR A C 1
ATOM 1616 O O . THR A 1 207 ? 6.356 15.380 12.727 1.00 95.88 207 THR A O 1
ATOM 1619 N N . VAL A 1 208 ? 5.710 15.507 10.580 1.00 93.56 208 VAL A N 1
ATOM 1620 C CA . VAL A 1 208 ? 6.868 14.822 9.997 1.00 93.56 208 VAL A CA 1
ATOM 1621 C C . VAL A 1 208 ? 7.496 15.731 8.953 1.00 93.56 208 VAL A C 1
ATOM 1623 O O . VAL A 1 208 ? 6.820 16.170 8.024 1.00 93.56 208 VAL A O 1
ATOM 1626 N N . VAL A 1 209 ? 8.787 16.014 9.109 1.00 90.88 209 VAL A N 1
ATOM 1627 C CA . VAL A 1 209 ? 9.587 16.703 8.090 1.00 90.88 209 VAL A CA 1
ATOM 1628 C C . VAL A 1 209 ? 10.020 15.657 7.064 1.00 90.88 209 VAL A C 1
ATOM 1630 O O . VAL A 1 209 ? 10.721 14.713 7.427 1.00 90.88 209 VAL A O 1
ATOM 1633 N N . LEU A 1 210 ? 9.572 15.789 5.813 1.00 82.88 210 LEU A N 1
ATOM 1634 C CA . LEU A 1 210 ? 9.848 14.805 4.758 1.00 82.88 210 LEU A CA 1
ATOM 1635 C C . LEU A 1 210 ? 11.308 14.848 4.305 1.00 82.88 210 LEU A C 1
ATOM 1637 O O . LEU A 1 210 ? 11.921 13.799 4.116 1.00 82.88 210 LEU A O 1
ATOM 1641 N N . ASP A 1 211 ? 11.855 16.055 4.165 1.00 81.94 211 ASP A N 1
ATOM 1642 C CA . ASP A 1 211 ? 13.244 16.280 3.790 1.00 81.94 211 ASP A CA 1
ATOM 1643 C C . ASP A 1 211 ? 13.947 17.134 4.856 1.00 81.94 211 ASP A C 1
ATOM 1645 O O . ASP A 1 211 ? 13.654 18.324 4.992 1.00 81.94 211 ASP A O 1
ATOM 1649 N N . PRO A 1 212 ? 14.900 16.572 5.619 1.00 82.50 212 PRO A N 1
ATOM 1650 C CA . PRO A 1 212 ? 15.705 17.343 6.561 1.00 82.50 212 PRO A CA 1
ATOM 1651 C C . PRO A 1 212 ? 16.467 18.512 5.916 1.00 82.50 212 PRO A C 1
ATOM 1653 O O . PRO A 1 212 ? 16.778 19.479 6.613 1.00 82.50 212 PRO A O 1
ATOM 1656 N N . ALA A 1 213 ? 16.779 18.439 4.616 1.00 85.94 213 ALA A N 1
ATOM 1657 C CA . ALA A 1 213 ? 17.414 19.527 3.875 1.00 85.94 213 ALA A CA 1
ATOM 1658 C C . ALA A 1 213 ? 16.433 20.660 3.533 1.00 85.94 213 ALA A C 1
ATOM 1660 O O . ALA A 1 213 ? 16.859 21.808 3.392 1.00 85.94 213 ALA A O 1
ATOM 1661 N N . ASN A 1 214 ? 15.131 20.366 3.476 1.00 85.44 214 ASN A N 1
ATOM 1662 C CA . ASN A 1 214 ? 14.066 21.347 3.314 1.00 85.44 214 ASN A CA 1
ATOM 1663 C C . ASN A 1 214 ? 13.040 21.259 4.463 1.00 85.44 214 ASN A C 1
ATOM 1665 O O . ASN A 1 214 ? 11.942 20.729 4.281 1.00 85.44 214 ASN A O 1
ATOM 1669 N N . PRO A 1 215 ? 13.334 21.845 5.643 1.00 89.06 215 PRO A N 1
ATOM 1670 C CA . PRO A 1 215 ? 12.459 21.772 6.818 1.00 89.06 215 PRO A CA 1
ATOM 1671 C C . PRO A 1 215 ? 11.045 22.338 6.625 1.00 89.06 215 PRO A C 1
ATOM 1673 O O . PRO A 1 215 ? 10.196 22.157 7.495 1.00 89.06 215 PRO A O 1
ATOM 1676 N N . SER A 1 216 ? 10.792 23.049 5.521 1.00 88.44 216 SER A N 1
ATOM 1677 C CA . SER A 1 216 ? 9.463 23.560 5.173 1.00 88.44 216 SER A CA 1
ATOM 1678 C C . SER A 1 216 ? 8.529 22.484 4.603 1.00 88.44 216 SER A C 1
ATOM 1680 O O . SER A 1 216 ? 7.307 22.650 4.628 1.00 88.44 216 SER A O 1
ATOM 1682 N N . GLU A 1 217 ? 9.071 21.357 4.137 1.00 87.12 217 GLU A N 1
ATOM 1683 C CA . GLU A 1 217 ? 8.293 20.234 3.619 1.00 87.12 217 GLU A CA 1
ATOM 1684 C C . GLU A 1 217 ? 7.797 19.345 4.750 1.00 87.12 217 GLU A C 1
ATOM 1686 O O . GLU A 1 217 ? 8.384 18.325 5.117 1.00 87.12 217 GLU A O 1
ATOM 1691 N N . VAL A 1 218 ? 6.674 19.772 5.316 1.00 91.50 218 VAL A N 1
ATOM 1692 C CA . VAL A 1 218 ? 6.068 19.147 6.481 1.00 91.50 218 VAL A CA 1
ATOM 1693 C C . VAL A 1 218 ? 4.761 18.459 6.108 1.00 91.50 218 VAL A C 1
ATOM 1695 O O . VAL A 1 218 ? 3.880 19.049 5.475 1.00 91.50 218 VAL A O 1
ATOM 1698 N N . THR A 1 219 ? 4.620 17.220 6.574 1.00 94.00 219 THR A N 1
ATOM 1699 C CA . THR A 1 219 ? 3.360 16.477 6.576 1.00 94.00 219 THR A CA 1
ATOM 1700 C C . THR A 1 219 ? 2.794 16.420 7.992 1.00 94.00 219 THR A C 1
ATOM 1702 O O . THR A 1 219 ? 3.487 16.048 8.936 1.00 94.00 219 THR A O 1
ATOM 1705 N N . THR A 1 220 ? 1.525 16.778 8.151 1.00 96.94 220 THR A N 1
ATOM 1706 C CA . THR A 1 220 ? 0.789 16.708 9.415 1.00 96.94 220 THR A CA 1
ATOM 1707 C C . THR A 1 220 ? -0.195 15.545 9.365 1.00 96.94 220 THR A C 1
ATOM 1709 O O . THR A 1 220 ? -1.074 15.496 8.512 1.00 96.94 220 THR A O 1
ATOM 1712 N N . HIS A 1 221 ? -0.074 14.611 10.299 1.00 97.38 221 HIS A N 1
ATOM 1713 C CA . HIS A 1 221 ? -1.024 13.531 10.531 1.00 97.38 221 HIS A CA 1
ATOM 1714 C C . HIS A 1 221 ? -1.935 13.915 11.695 1.00 97.38 221 HIS A C 1
ATOM 1716 O O . HIS A 1 221 ? -1.468 14.052 12.824 1.00 97.38 221 HIS A O 1
ATOM 1722 N N . LYS A 1 222 ? -3.234 14.046 11.442 1.00 98.00 222 LYS A N 1
ATOM 1723 C CA . LYS A 1 222 ? -4.253 14.292 12.462 1.00 98.00 222 LYS A CA 1
ATOM 1724 C C . LYS A 1 222 ? -5.149 13.066 12.586 1.00 98.00 222 LYS A C 1
ATOM 1726 O O . LYS A 1 222 ? -5.794 12.665 11.623 1.00 98.00 222 LYS A O 1
ATOM 1731 N N . ILE A 1 223 ? -5.174 12.462 13.769 1.00 98.25 223 ILE A N 1
ATOM 1732 C C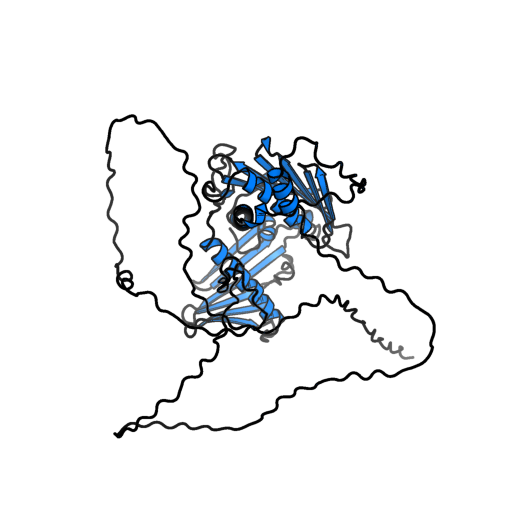A . ILE A 1 223 ? -5.993 11.295 14.095 1.00 98.25 223 ILE A CA 1
ATOM 1733 C C . ILE A 1 223 ? -7.051 11.741 15.099 1.00 98.25 223 ILE A C 1
ATOM 1735 O O . ILE A 1 223 ? -6.714 12.131 16.213 1.00 98.25 223 ILE A O 1
ATOM 1739 N N . VAL A 1 224 ? -8.319 11.666 14.707 1.00 98.31 224 VAL A N 1
ATOM 1740 C CA . VAL A 1 224 ? -9.470 11.971 15.564 1.00 98.31 224 VAL A CA 1
ATOM 1741 C C . VAL A 1 224 ? -10.276 10.697 15.761 1.00 98.31 224 VAL A C 1
ATOM 1743 O O . VAL A 1 224 ? -10.717 10.081 14.791 1.00 98.31 224 VAL A O 1
ATOM 1746 N N . SER A 1 225 ? -10.484 10.296 17.005 1.00 97.81 225 SER A N 1
ATOM 1747 C CA . SER A 1 225 ? -11.252 9.115 17.381 1.00 97.81 225 SER A CA 1
ATOM 1748 C C . SER A 1 225 ? -12.468 9.482 18.216 1.00 97.81 225 SER A C 1
ATOM 1750 O O . SER A 1 225 ? -12.393 10.359 19.056 1.00 97.81 225 SER A O 1
ATOM 1752 N N . SER A 1 226 ? -13.574 8.773 18.029 1.00 97.81 226 SER A N 1
ATOM 1753 C CA . SER A 1 226 ? -14.775 8.879 18.856 1.00 97.81 226 SER A CA 1
ATOM 1754 C C . SER A 1 226 ? -15.213 7.474 19.234 1.00 97.81 226 SER A C 1
ATOM 1756 O O . SER A 1 226 ? -15.667 6.707 18.379 1.00 97.81 226 SER A O 1
ATOM 1758 N N . LYS A 1 227 ? -15.051 7.108 20.513 1.00 96.25 227 LYS A N 1
ATOM 1759 C CA . LYS A 1 227 ? -15.439 5.774 20.997 1.00 96.25 227 LYS A CA 1
ATOM 1760 C C . LYS A 1 227 ? -16.957 5.587 21.009 1.00 96.25 227 LYS A C 1
ATOM 1762 O O . LYS A 1 227 ? -17.414 4.472 20.782 1.00 96.25 227 LYS A O 1
ATOM 1767 N N . SER A 1 228 ? -17.732 6.655 21.220 1.00 96.81 228 SER A N 1
ATOM 1768 C CA . SER A 1 228 ? -19.201 6.612 21.152 1.00 96.81 228 SER A CA 1
ATOM 1769 C C . SER A 1 228 ? -19.709 6.346 19.737 1.00 96.81 228 SER A C 1
ATOM 1771 O O . SER A 1 228 ? -20.657 5.585 19.568 1.00 96.81 228 SER A O 1
ATOM 1773 N N . ASP A 1 229 ? -19.040 6.907 18.726 1.00 97.00 229 ASP A N 1
ATOM 1774 C CA . ASP A 1 229 ? -19.389 6.687 17.314 1.00 97.00 229 ASP A CA 1
ATOM 1775 C C . ASP A 1 229 ? -18.658 5.479 16.710 1.00 97.00 229 ASP A C 1
ATOM 1777 O O . ASP A 1 229 ? -18.836 5.155 15.536 1.00 97.00 229 ASP A O 1
ATOM 1781 N N . ASN A 1 230 ? -17.803 4.823 17.501 1.00 97.62 230 ASN A N 1
ATOM 1782 C CA . ASN A 1 230 ? -16.883 3.768 17.086 1.00 97.62 230 ASN A CA 1
ATOM 1783 C C . ASN A 1 230 ? -16.058 4.151 15.839 1.00 97.62 230 ASN A C 1
ATOM 1785 O O . ASN A 1 230 ? -15.787 3.306 14.984 1.00 97.62 230 ASN A O 1
ATOM 1789 N N . LYS A 1 231 ? -15.671 5.426 15.712 1.00 98.12 231 LYS A N 1
ATOM 1790 C CA . LYS A 1 231 ? -15.079 6.000 14.495 1.00 98.12 231 LYS A CA 1
ATOM 1791 C C . LYS A 1 231 ? -13.664 6.520 14.728 1.00 98.12 231 LYS A C 1
ATOM 1793 O O . LYS A 1 231 ? -13.400 7.189 15.720 1.00 98.12 231 LYS A O 1
ATOM 1798 N N . VAL A 1 232 ? -12.769 6.266 13.779 1.00 98.44 232 VAL A N 1
ATOM 1799 C CA . VAL A 1 232 ? -11.413 6.824 13.717 1.00 98.44 232 VAL A CA 1
ATOM 1800 C C . VAL A 1 232 ? -11.226 7.472 12.352 1.00 98.44 232 VAL A C 1
ATOM 1802 O O . VAL A 1 232 ? -11.297 6.796 11.327 1.00 98.44 232 VAL A O 1
ATOM 1805 N N . ASN A 1 233 ? -10.983 8.777 12.341 1.00 98.19 233 ASN A N 1
ATOM 1806 C CA . ASN A 1 233 ? -10.596 9.536 11.159 1.00 98.19 233 ASN A CA 1
ATOM 1807 C C . ASN A 1 233 ? -9.106 9.824 11.221 1.00 98.19 233 ASN A C 1
ATOM 1809 O O . ASN A 1 233 ? -8.588 10.215 12.267 1.00 98.19 233 ASN A O 1
ATOM 1813 N N . TRP A 1 234 ? -8.429 9.662 10.098 1.00 97.88 234 TRP A N 1
ATOM 1814 C CA . TRP A 1 234 ? -7.024 9.985 9.961 1.00 97.88 234 TRP A CA 1
ATOM 1815 C C . TRP A 1 234 ? -6.820 10.842 8.724 1.00 97.88 234 TRP A C 1
ATOM 1817 O O . TRP A 1 234 ? -6.905 10.365 7.596 1.00 97.88 234 TRP A O 1
ATOM 1827 N N . THR A 1 235 ? -6.533 12.112 8.959 1.00 96.75 235 THR A N 1
ATOM 1828 C CA . THR A 1 235 ? -6.243 13.101 7.931 1.00 96.75 235 THR A CA 1
ATOM 1829 C C . THR A 1 235 ? -4.735 13.280 7.818 1.00 96.75 235 THR A C 1
ATOM 1831 O O . THR A 1 235 ? -4.023 13.351 8.823 1.00 96.75 235 THR A O 1
ATOM 1834 N N . VAL A 1 236 ? -4.239 13.338 6.589 1.00 94.38 236 VAL A N 1
ATOM 1835 C CA . VAL A 1 236 ? -2.854 13.661 6.261 1.00 94.38 236 VAL A CA 1
ATOM 1836 C C . VAL A 1 236 ? -2.863 14.952 5.461 1.00 94.38 236 VAL A C 1
ATOM 1838 O O . VAL A 1 236 ? -3.469 15.028 4.392 1.00 94.38 236 VAL A O 1
ATOM 1841 N N . GLU A 1 237 ? -2.197 15.967 5.989 1.00 94.19 237 GLU A N 1
ATOM 1842 C CA . GLU A 1 237 ? -2.058 17.281 5.377 1.00 94.19 237 GLU A CA 1
ATOM 1843 C C . GLU A 1 237 ? -0.612 17.501 4.949 1.00 94.19 237 GLU A C 1
ATOM 1845 O O . GLU A 1 237 ? 0.305 17.298 5.738 1.00 94.19 237 GLU A O 1
ATOM 1850 N N . TYR A 1 238 ? -0.398 17.969 3.727 1.00 88.88 238 TYR A N 1
ATOM 1851 C CA . TYR A 1 238 ? 0.899 18.425 3.243 1.00 88.88 238 TYR A CA 1
ATOM 1852 C C . TYR A 1 238 ? 0.804 19.923 2.973 1.00 88.88 238 TYR A C 1
ATOM 1854 O O . TYR A 1 238 ? -0.084 20.366 2.242 1.00 88.88 238 TYR A O 1
ATOM 1862 N N . GLN A 1 239 ? 1.669 20.714 3.615 1.00 86.62 239 GLN A N 1
ATOM 1863 C CA . GLN A 1 239 ? 1.666 22.181 3.494 1.00 86.62 239 GLN A CA 1
ATOM 1864 C C . GLN A 1 239 ? 0.271 22.812 3.725 1.00 86.62 239 GLN A C 1
ATOM 1866 O O . GLN A 1 239 ? -0.167 23.702 2.996 1.00 86.62 239 GLN A O 1
ATOM 1871 N N . GLY A 1 240 ? -0.459 22.307 4.727 1.00 88.12 240 GLY A N 1
ATOM 1872 C CA . GLY A 1 240 ? -1.800 22.784 5.094 1.00 88.12 240 GLY A CA 1
ATOM 1873 C C . GLY A 1 240 ? -2.930 22.357 4.149 1.00 88.12 240 GLY A C 1
ATOM 1874 O O . GLY A 1 240 ? -4.065 22.792 4.326 1.00 88.12 240 GLY A O 1
ATOM 1875 N N . LYS A 1 241 ? -2.655 21.513 3.147 1.00 89.19 241 LYS A N 1
ATOM 1876 C CA . LYS A 1 241 ? -3.670 20.929 2.261 1.00 89.19 241 LYS A CA 1
ATOM 1877 C C . LYS A 1 241 ? -3.872 19.461 2.597 1.00 89.19 241 LYS A C 1
ATOM 1879 O O . LYS A 1 241 ? -2.904 18.710 2.658 1.00 89.19 241 LYS A O 1
ATOM 1884 N N . VAL A 1 242 ? -5.122 19.034 2.757 1.00 90.44 242 VAL A N 1
ATOM 1885 C CA . VAL A 1 242 ? -5.454 17.615 2.938 1.00 90.44 242 VAL A CA 1
ATOM 1886 C C . VAL A 1 242 ? -5.095 16.850 1.664 1.00 90.44 242 VAL A C 1
ATOM 1888 O O . VAL A 1 242 ? -5.657 17.108 0.601 1.00 90.44 242 VAL A O 1
ATOM 1891 N N . VAL A 1 243 ? -4.146 15.921 1.772 1.00 85.94 243 VAL A N 1
ATOM 1892 C CA . VAL A 1 243 ? -3.704 15.052 0.666 1.00 85.94 243 VAL A CA 1
ATOM 1893 C C . VAL A 1 243 ? -4.255 13.635 0.778 1.00 85.94 243 VAL A C 1
ATOM 1895 O O . VAL A 1 243 ? -4.292 12.910 -0.213 1.00 85.94 243 VAL A O 1
ATOM 1898 N N . SER A 1 244 ? -4.680 13.230 1.974 1.00 89.12 244 SER A N 1
ATOM 1899 C CA . SER A 1 244 ? -5.318 11.939 2.212 1.00 89.12 244 SER A CA 1
ATOM 1900 C C . SER A 1 244 ? -6.222 12.017 3.434 1.00 89.12 244 SER A C 1
ATOM 1902 O O . SER A 1 244 ? -5.865 12.629 4.441 1.00 89.12 244 SER A O 1
ATOM 1904 N N . GLU A 1 245 ? -7.376 11.370 3.361 1.00 96.00 245 GLU A N 1
ATOM 1905 C CA . GLU A 1 245 ? -8.267 11.177 4.497 1.00 96.00 245 GLU A CA 1
ATOM 1906 C C . GLU A 1 245 ? -8.700 9.713 4.537 1.00 96.00 245 GLU A C 1
ATOM 1908 O O . GLU A 1 245 ? -9.148 9.155 3.539 1.00 96.00 245 GLU A O 1
ATOM 1913 N N . MET A 1 246 ? -8.536 9.076 5.691 1.00 97.56 246 MET A N 1
ATOM 1914 C CA . MET A 1 246 ? -8.905 7.687 5.926 1.00 97.56 246 MET A CA 1
ATOM 1915 C C . MET A 1 246 ? -9.947 7.618 7.032 1.00 97.56 246 MET A C 1
ATOM 1917 O O . MET A 1 246 ? -9.754 8.148 8.127 1.00 97.56 246 MET A O 1
ATOM 1921 N N . HIS A 1 247 ? -11.029 6.896 6.768 1.00 98.25 247 HIS A N 1
ATOM 1922 C CA . HIS A 1 247 ? -12.097 6.652 7.723 1.00 98.25 247 HIS A CA 1
ATOM 1923 C C . HIS A 1 247 ? -12.115 5.185 8.116 1.00 98.25 247 HIS A C 1
ATOM 1925 O O . HIS A 1 247 ? -12.014 4.296 7.270 1.00 98.25 247 HIS A O 1
ATOM 1931 N N . ARG A 1 248 ? -12.272 4.924 9.411 1.00 98.44 248 ARG A N 1
ATOM 1932 C CA . ARG A 1 248 ? -12.420 3.580 9.962 1.00 98.44 248 ARG A CA 1
ATOM 1933 C C . ARG A 1 248 ? -13.532 3.555 10.996 1.00 98.44 248 ARG A C 1
ATOM 1935 O O . ARG A 1 248 ? -13.616 4.460 11.822 1.00 98.44 248 ARG A O 1
ATOM 1942 N N . ILE A 1 249 ? -14.364 2.523 10.958 1.00 98.56 249 ILE A N 1
ATOM 1943 C CA . ILE A 1 249 ? -15.475 2.314 11.886 1.00 98.56 249 ILE A CA 1
ATOM 1944 C C . ILE A 1 249 ? -15.413 0.884 12.418 1.00 98.56 249 ILE A C 1
ATOM 1946 O O . ILE A 1 249 ? -15.295 -0.068 11.647 1.00 98.56 249 ILE A O 1
ATOM 1950 N N . VAL A 1 250 ? -15.473 0.735 13.740 1.00 98.50 250 VAL A N 1
ATOM 1951 C CA . VAL A 1 250 ? -15.500 -0.564 14.420 1.00 98.50 250 VAL A CA 1
ATOM 1952 C C . VAL A 1 250 ? -16.945 -0.893 14.777 1.00 98.50 250 VAL A C 1
ATOM 1954 O O . VAL A 1 250 ? -17.499 -0.370 15.739 1.00 98.50 250 VAL A O 1
ATOM 1957 N N . HIS A 1 251 ? -17.573 -1.769 14.004 1.00 98.50 251 HIS A N 1
ATOM 1958 C CA . HIS A 1 251 ? -18.916 -2.259 14.303 1.00 98.50 251 HIS A CA 1
ATOM 1959 C C . HIS A 1 251 ? -18.843 -3.259 15.454 1.00 98.50 251 HIS A C 1
ATOM 1961 O O . HIS A 1 251 ? -17.948 -4.096 15.471 1.00 98.50 251 HIS A O 1
ATOM 1967 N N . GLN A 1 252 ? -19.760 -3.173 16.420 1.00 97.94 252 GLN A N 1
ATOM 1968 C CA . GLN A 1 252 ? -19.706 -4.004 17.631 1.00 97.94 252 GLN A CA 1
ATOM 1969 C C . GLN A 1 252 ? -20.347 -5.390 17.466 1.00 97.94 252 GLN A C 1
ATOM 1971 O O . GLN A 1 252 ? -20.001 -6.297 18.216 1.00 97.94 252 GLN A O 1
ATOM 1976 N N . SER A 1 253 ? -21.302 -5.551 16.541 1.00 97.06 253 SER A N 1
ATOM 1977 C CA . SER A 1 253 ? -22.051 -6.802 16.355 1.00 97.06 253 SER A CA 1
ATOM 1978 C C . SER A 1 253 ? -22.531 -6.966 14.900 1.00 97.06 253 SER A C 1
ATOM 1980 O O . SER A 1 253 ? -23.443 -6.245 14.484 1.00 97.06 253 SER A O 1
ATOM 1982 N N . PRO A 1 254 ? -21.939 -7.893 14.118 1.00 97.62 254 PRO A N 1
ATOM 1983 C CA . PRO A 1 254 ? -20.713 -8.631 14.455 1.00 97.62 254 PRO A CA 1
ATOM 1984 C C . PRO A 1 254 ? -19.518 -7.682 14.633 1.00 97.62 254 PRO A C 1
ATOM 1986 O O . PRO A 1 254 ? -19.516 -6.584 14.068 1.00 97.62 254 PRO A O 1
ATOM 1989 N N . LEU A 1 255 ? -18.499 -8.099 15.391 1.00 98.44 255 LEU A N 1
ATOM 1990 C CA . LEU A 1 255 ? -17.275 -7.315 15.542 1.00 98.44 255 LEU A CA 1
ATOM 1991 C C . LEU A 1 255 ? -16.506 -7.274 14.217 1.00 98.44 255 LEU A C 1
ATOM 1993 O O . LEU A 1 255 ? -15.784 -8.213 13.876 1.00 98.44 255 LEU A O 1
ATOM 1997 N N . VAL A 1 256 ? -16.635 -6.174 13.475 1.00 98.50 256 VAL A N 1
ATOM 1998 C CA . VAL A 1 256 ? -15.943 -5.961 12.196 1.00 98.50 256 VAL A CA 1
ATOM 1999 C C . VAL A 1 256 ? -15.339 -4.565 12.116 1.00 98.50 256 VAL A C 1
ATOM 2001 O O . VAL A 1 256 ? -15.913 -3.591 12.596 1.00 98.50 256 VAL A O 1
ATOM 2004 N N . LEU A 1 257 ? -14.170 -4.459 11.487 1.00 98.62 257 LEU A N 1
ATOM 2005 C CA . LEU A 1 257 ? -13.594 -3.180 11.097 1.00 98.62 257 LEU A CA 1
ATOM 2006 C C . LEU A 1 257 ? -14.006 -2.895 9.652 1.00 98.62 257 LEU A C 1
ATOM 2008 O O . LEU A 1 257 ? -13.702 -3.671 8.744 1.00 98.62 257 LEU A O 1
ATOM 2012 N N . GLU A 1 258 ? -14.670 -1.766 9.454 1.00 98.69 258 GLU A N 1
ATOM 2013 C CA . GLU A 1 258 ? -14.934 -1.164 8.154 1.00 98.69 258 GLU A CA 1
ATOM 2014 C C . GLU A 1 258 ? -13.994 0.028 7.946 1.00 98.69 258 GLU A C 1
ATOM 2016 O O . GLU A 1 258 ? -13.699 0.761 8.889 1.00 98.69 258 GLU A O 1
ATOM 2021 N N . GLY A 1 259 ? -13.526 0.262 6.722 1.00 98.25 259 GLY A N 1
ATOM 2022 C CA . GLY A 1 259 ? -12.809 1.490 6.398 1.00 98.25 259 GLY A CA 1
ATOM 2023 C C . GLY A 1 259 ? -12.763 1.819 4.914 1.00 98.25 259 GLY A C 1
ATOM 2024 O O . GLY A 1 259 ? -12.989 0.964 4.061 1.00 98.25 259 GLY A O 1
ATOM 2025 N N . TRP A 1 260 ? -12.454 3.071 4.603 1.00 98.19 260 TRP A N 1
ATOM 2026 C CA . TRP A 1 260 ? -12.246 3.573 3.245 1.00 98.19 260 TRP A CA 1
ATOM 2027 C C . TRP A 1 260 ? -11.326 4.794 3.283 1.00 98.19 260 TRP A C 1
ATOM 2029 O O . TRP A 1 260 ? -11.274 5.508 4.287 1.00 98.19 260 TRP A O 1
ATOM 2039 N N . ASP A 1 261 ? -10.633 5.043 2.179 1.00 96.06 261 ASP A N 1
ATOM 2040 C CA . ASP A 1 261 ? -9.898 6.290 1.963 1.00 96.06 261 ASP A CA 1
ATOM 2041 C C . ASP A 1 261 ? -10.760 7.238 1.118 1.00 96.06 261 ASP A C 1
ATOM 2043 O O . ASP A 1 261 ? -11.644 6.788 0.387 1.00 96.06 261 ASP A O 1
ATOM 2047 N N . MET A 1 262 ? -10.504 8.538 1.192 1.00 94.75 262 MET A N 1
ATOM 2048 C CA . MET A 1 262 ? -11.059 9.547 0.293 1.00 94.75 262 MET A CA 1
ATOM 2049 C C . MET A 1 262 ? -9.954 10.007 -0.652 1.00 94.75 262 MET A C 1
ATOM 2051 O O . MET A 1 262 ? -8.865 10.378 -0.211 1.00 94.75 262 MET A O 1
ATOM 2055 N N . ASP A 1 263 ? -10.214 9.971 -1.956 1.00 83.69 263 ASP A N 1
ATOM 2056 C CA . ASP A 1 263 ? -9.306 10.582 -2.922 1.00 83.69 263 ASP A CA 1
ATOM 2057 C C . ASP A 1 263 ? -9.476 12.111 -2.976 1.00 83.69 263 ASP A C 1
ATOM 2059 O O . ASP A 1 263 ? -10.359 12.695 -2.347 1.00 83.69 263 ASP A O 1
ATOM 2063 N N . ALA A 1 264 ? -8.642 12.780 -3.775 1.00 77.94 264 ALA A N 1
ATOM 2064 C CA . ALA A 1 264 ? -8.688 14.234 -3.937 1.00 77.94 264 ALA A CA 1
ATOM 2065 C C . ALA A 1 264 ? -10.007 14.769 -4.540 1.00 77.94 264 ALA A C 1
ATOM 2067 O O . ALA A 1 264 ? -10.229 15.978 -4.521 1.00 77.94 264 ALA A O 1
ATOM 2068 N N . SER A 1 265 ? -10.862 13.904 -5.101 1.00 81.62 265 SER A N 1
ATOM 2069 C CA . SER A 1 265 ? -12.200 14.266 -5.592 1.00 81.62 265 SER A CA 1
ATOM 2070 C C . SER A 1 265 ? -13.292 14.097 -4.532 1.00 81.62 265 SER A C 1
ATOM 2072 O O . SER A 1 265 ? -14.446 14.435 -4.785 1.00 81.62 265 SER A O 1
ATOM 2074 N N . GLY A 1 266 ? -12.944 13.573 -3.353 1.00 88.00 266 GLY A N 1
ATOM 2075 C CA . GLY A 1 266 ? -13.906 13.187 -2.327 1.00 88.00 266 GLY A CA 1
ATOM 2076 C C . GLY A 1 266 ? -14.607 11.860 -2.632 1.00 88.00 266 GLY A C 1
ATOM 2077 O O . GLY A 1 266 ? -15.665 11.586 -2.068 1.00 88.00 266 GLY A O 1
ATOM 2078 N N . THR A 1 267 ? -14.050 11.026 -3.514 1.00 90.75 267 THR A N 1
ATOM 2079 C CA . THR A 1 267 ? -14.600 9.700 -3.817 1.00 90.75 267 THR A CA 1
ATOM 2080 C C . THR A 1 267 ? -13.982 8.652 -2.896 1.00 90.75 267 THR A C 1
ATOM 2082 O O . THR A 1 267 ? -12.777 8.669 -2.633 1.00 90.75 267 THR A O 1
ATOM 2085 N N . ARG A 1 268 ? -14.802 7.706 -2.414 1.00 94.75 268 ARG A N 1
ATOM 2086 C CA . ARG A 1 268 ? -14.322 6.587 -1.593 1.00 94.75 268 ARG A CA 1
ATOM 2087 C C . ARG A 1 268 ? -13.435 5.645 -2.403 1.00 94.75 268 ARG A C 1
ATOM 2089 O O . ARG A 1 268 ? -13.817 5.183 -3.478 1.00 94.75 268 ARG A O 1
ATOM 2096 N N . VAL A 1 269 ? -12.300 5.268 -1.826 1.00 92.94 269 VAL A N 1
ATOM 2097 C CA . VAL A 1 269 ? -11.374 4.270 -2.354 1.00 92.94 269 VAL A CA 1
ATOM 2098 C C . VAL A 1 269 ? -11.267 3.119 -1.360 1.00 92.94 269 VAL A C 1
ATOM 2100 O O . VAL A 1 269 ? -10.768 3.266 -0.247 1.00 92.94 269 VAL A O 1
ATOM 2103 N N . ALA A 1 270 ? -11.719 1.942 -1.788 1.00 95.31 270 ALA A N 1
ATOM 2104 C CA . ALA A 1 270 ? -11.751 0.728 -0.971 1.00 95.31 270 ALA A CA 1
ATOM 2105 C C . ALA A 1 270 ? -11.182 -0.503 -1.698 1.00 95.31 270 ALA A C 1
ATOM 2107 O O . ALA A 1 270 ? -11.500 -1.649 -1.374 1.00 95.31 270 ALA A O 1
ATOM 2108 N N . GLY A 1 271 ? -10.335 -0.271 -2.704 1.00 90.69 271 GLY A N 1
ATOM 2109 C CA . GLY A 1 271 ? -9.810 -1.316 -3.574 1.00 90.69 271 GLY A CA 1
ATOM 2110 C C . GLY A 1 271 ? -8.938 -2.350 -2.860 1.00 90.69 271 GLY A C 1
ATOM 2111 O O . GLY A 1 271 ? -8.450 -2.165 -1.747 1.00 90.69 271 GLY A O 1
ATOM 2112 N N . THR A 1 272 ? -8.639 -3.442 -3.563 1.00 87.62 272 THR A N 1
ATOM 2113 C CA . THR A 1 272 ? -7.820 -4.555 -3.053 1.00 87.62 272 THR A CA 1
ATOM 2114 C C . THR A 1 272 ? -6.436 -4.126 -2.540 1.00 87.62 272 THR A C 1
ATOM 2116 O O . THR A 1 272 ? -5.835 -4.834 -1.743 1.00 87.62 272 THR A O 1
ATOM 2119 N N . SER A 1 273 ? -5.878 -3.015 -3.033 1.00 85.06 273 SER A N 1
ATOM 2120 C CA . SER A 1 273 ? -4.599 -2.475 -2.540 1.00 85.06 273 SER A CA 1
ATOM 2121 C C . SER A 1 273 ? -4.726 -2.012 -1.085 1.00 85.06 273 SER A C 1
ATOM 2123 O O . SER A 1 273 ? -4.033 -2.518 -0.206 1.00 85.06 273 SER A O 1
ATOM 2125 N N . LYS A 1 274 ? -5.728 -1.170 -0.818 1.00 91.06 274 LYS A N 1
ATOM 2126 C CA . LYS A 1 274 ? -6.061 -0.667 0.516 1.00 91.06 274 LYS A CA 1
ATOM 2127 C C . LYS A 1 274 ? -6.506 -1.785 1.454 1.00 91.06 274 LYS A C 1
ATOM 2129 O O . LYS A 1 274 ? -6.046 -1.853 2.591 1.00 91.06 274 LYS A O 1
ATOM 2134 N N . ALA A 1 275 ? -7.272 -2.753 0.948 1.00 92.94 275 ALA A N 1
ATOM 2135 C CA . ALA A 1 275 ? -7.651 -3.930 1.727 1.00 92.94 275 ALA A CA 1
ATOM 2136 C C . ALA A 1 275 ? -6.428 -4.716 2.239 1.00 92.94 275 ALA A C 1
ATOM 2138 O O . ALA A 1 275 ? -6.440 -5.185 3.372 1.00 92.94 275 ALA A O 1
ATOM 2139 N N . LYS A 1 276 ? -5.339 -4.816 1.458 1.00 89.75 276 LYS A N 1
ATOM 2140 C CA . LYS A 1 276 ? -4.084 -5.452 1.907 1.00 89.75 276 LYS A CA 1
ATOM 2141 C C . LYS A 1 276 ? -3.368 -4.644 2.994 1.00 89.75 276 LYS A C 1
ATOM 2143 O O . LYS A 1 276 ? -2.772 -5.237 3.891 1.00 89.75 276 LYS A O 1
ATOM 2148 N N . GLU A 1 277 ? -3.401 -3.316 2.927 1.00 90.94 277 GLU A N 1
ATOM 2149 C CA . GLU A 1 277 ? -2.844 -2.450 3.977 1.00 90.94 277 GLU A CA 1
ATOM 2150 C C . GLU A 1 277 ? -3.635 -2.612 5.280 1.00 90.94 277 GLU A C 1
ATOM 2152 O O . GLU A 1 277 ? -3.059 -2.889 6.335 1.00 90.94 277 GLU A O 1
ATOM 2157 N N . MET A 1 278 ? -4.965 -2.558 5.189 1.00 95.44 278 MET A N 1
ATOM 2158 C CA . MET A 1 278 ? -5.863 -2.799 6.316 1.00 95.44 278 MET A CA 1
ATOM 2159 C C . MET A 1 278 ? -5.715 -4.221 6.874 1.00 95.44 278 MET A C 1
ATOM 2161 O O . MET A 1 278 ? -5.695 -4.392 8.089 1.00 95.44 278 MET A O 1
ATOM 2165 N N . GLN A 1 279 ? -5.503 -5.229 6.024 1.00 94.81 279 GLN A N 1
ATOM 2166 C CA . GLN A 1 279 ? -5.229 -6.608 6.436 1.00 94.81 279 GLN A CA 1
ATOM 2167 C C . GLN A 1 279 ? -3.991 -6.712 7.334 1.00 94.81 279 GLN A C 1
ATOM 2169 O O . GLN A 1 279 ? -4.026 -7.408 8.351 1.00 94.81 279 GLN A O 1
ATOM 2174 N N . LYS A 1 280 ? -2.900 -6.019 6.979 1.00 92.31 280 LYS A N 1
ATOM 2175 C CA . LYS A 1 280 ? -1.680 -5.975 7.800 1.00 92.31 280 LYS A CA 1
ATOM 2176 C C . LYS A 1 280 ? -1.952 -5.318 9.154 1.00 92.31 280 LYS A C 1
ATOM 2178 O O . LYS A 1 280 ? -1.545 -5.863 10.178 1.00 92.31 280 LYS A O 1
ATOM 2183 N N . ALA A 1 281 ? -2.668 -4.192 9.159 1.00 95.06 281 ALA A N 1
ATOM 2184 C CA . ALA A 1 281 ? -3.030 -3.488 10.386 1.00 95.06 281 ALA A CA 1
ATOM 2185 C C . ALA A 1 281 ? -3.898 -4.361 11.305 1.00 95.06 281 ALA A C 1
ATOM 2187 O O . ALA A 1 281 ? -3.565 -4.543 12.472 1.00 95.06 281 ALA A O 1
ATOM 2188 N N . VAL A 1 282 ? -4.963 -4.967 10.774 1.00 96.94 282 VAL A N 1
ATOM 2189 C CA . VAL A 1 282 ? -5.881 -5.828 11.535 1.00 96.94 282 VAL A CA 1
ATOM 2190 C C . VAL A 1 282 ? -5.157 -7.037 12.116 1.00 96.94 282 VAL A C 1
ATOM 2192 O O . VAL A 1 282 ? -5.344 -7.340 13.290 1.00 96.94 282 VAL A O 1
ATOM 2195 N N . ASN A 1 283 ? -4.282 -7.691 11.348 1.00 94.62 283 ASN A N 1
ATOM 2196 C CA . ASN A 1 283 ? -3.496 -8.817 11.857 1.00 94.62 283 ASN A CA 1
ATOM 2197 C C . ASN A 1 283 ? -2.642 -8.419 13.061 1.00 94.62 283 ASN A C 1
ATOM 2199 O O . ASN A 1 283 ? -2.603 -9.141 14.057 1.00 94.62 283 ASN A O 1
ATOM 2203 N N . GLU A 1 284 ? -1.982 -7.266 12.985 1.00 93.94 284 GLU A N 1
ATOM 2204 C CA . GLU A 1 284 ? -1.149 -6.757 14.070 1.00 93.94 284 GLU A CA 1
ATOM 2205 C C . GLU A 1 284 ? -1.984 -6.358 15.297 1.00 93.94 284 GLU A C 1
ATOM 2207 O O . GLU A 1 284 ? -1.625 -6.707 16.425 1.00 93.94 284 GLU A O 1
ATOM 2212 N N . ILE A 1 285 ? -3.123 -5.692 15.083 1.00 96.31 285 ILE A N 1
ATOM 2213 C CA . ILE A 1 285 ? -4.058 -5.290 16.143 1.00 96.31 285 ILE A CA 1
ATOM 2214 C C . ILE A 1 285 ? -4.615 -6.526 16.852 1.00 96.31 285 ILE A C 1
ATOM 2216 O O . ILE A 1 285 ? -4.500 -6.627 18.071 1.00 96.31 285 ILE A O 1
ATOM 2220 N N . VAL A 1 286 ? -5.150 -7.504 16.110 1.00 95.56 286 VAL A N 1
ATOM 2221 C CA . VAL A 1 286 ? -5.691 -8.750 16.677 1.00 95.56 286 VAL A CA 1
ATOM 2222 C C . VAL A 1 286 ? -4.599 -9.510 17.420 1.00 95.56 286 VAL A C 1
ATOM 2224 O O . VAL A 1 286 ? -4.828 -9.938 18.548 1.00 95.56 286 VAL A O 1
ATOM 2227 N N . ARG A 1 287 ?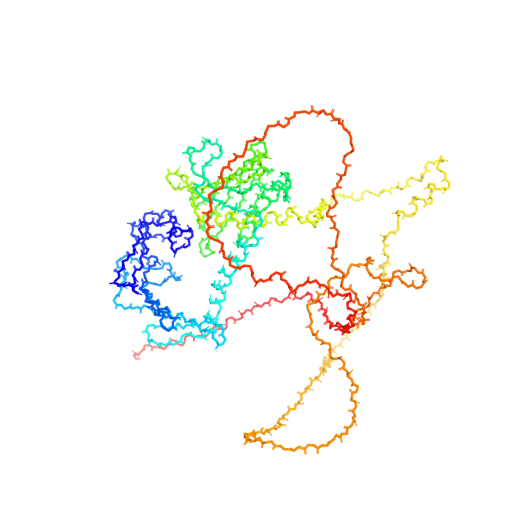 -3.392 -9.638 16.854 1.00 93.56 287 ARG A N 1
ATOM 2228 C CA . ARG A 1 287 ? -2.254 -10.307 17.509 1.00 93.56 287 ARG A CA 1
ATOM 2229 C C . ARG A 1 287 ? -1.891 -9.652 18.844 1.00 93.56 287 ARG A C 1
ATOM 2231 O O . ARG A 1 287 ? -1.643 -10.358 19.819 1.00 93.56 287 ARG A O 1
ATOM 2238 N N . LYS A 1 288 ? -1.866 -8.318 18.909 1.00 93.88 288 LYS A N 1
ATOM 2239 C CA . LYS A 1 288 ? -1.580 -7.572 20.146 1.00 93.88 288 LYS A CA 1
ATOM 2240 C C . LYS A 1 288 ? -2.732 -7.649 21.145 1.00 93.88 288 LYS A C 1
ATOM 2242 O O . LYS A 1 288 ? -2.488 -7.892 22.323 1.00 93.88 288 LYS A O 1
ATOM 2247 N N . ALA A 1 289 ? -3.971 -7.520 20.681 1.00 93.56 289 ALA A N 1
ATOM 2248 C CA . ALA A 1 289 ? -5.165 -7.540 21.521 1.00 93.56 289 ALA A CA 1
ATOM 2249 C C . ALA A 1 289 ? -5.473 -8.928 22.110 1.00 93.56 289 ALA A C 1
ATOM 2251 O O . ALA A 1 289 ? -5.989 -9.030 23.225 1.00 93.56 289 ALA A O 1
ATOM 2252 N N . SER A 1 290 ? -5.130 -9.996 21.384 1.00 88.19 290 SER A N 1
ATOM 2253 C CA . SER A 1 290 ? -5.262 -11.387 21.843 1.00 88.19 290 SER A CA 1
ATOM 2254 C C . SER A 1 290 ? -4.057 -11.878 22.658 1.00 88.19 290 SER A C 1
ATOM 2256 O O . SER A 1 290 ? -4.128 -12.932 23.292 1.00 88.19 290 SER A O 1
ATOM 2258 N N . SER A 1 291 ? -2.956 -11.119 22.705 1.00 84.75 291 SER A N 1
ATOM 2259 C CA . SER A 1 291 ? -1.786 -11.470 23.510 1.00 84.75 291 SER A CA 1
ATOM 2260 C C . SER A 1 291 ? -2.065 -11.287 25.002 1.00 84.75 291 SER A C 1
ATOM 2262 O O . SER A 1 291 ? -2.368 -10.189 25.470 1.00 84.75 291 SER A O 1
ATOM 2264 N N . TRP A 1 292 ? -1.861 -12.352 25.782 1.00 70.38 292 TRP A N 1
ATOM 2265 C CA . TRP A 1 292 ? -1.945 -12.313 27.248 1.00 70.38 292 TRP A CA 1
ATOM 2266 C C . TRP A 1 292 ? -1.010 -11.259 27.869 1.00 70.38 292 TRP A C 1
ATOM 2268 O O . TRP A 1 292 ? -1.317 -10.680 28.910 1.00 70.38 292 TRP A O 1
ATOM 2278 N N . PHE A 1 293 ? 0.122 -10.969 27.218 1.00 57.97 293 PHE A N 1
ATOM 2279 C CA . PHE A 1 293 ? 1.086 -9.975 27.693 1.00 57.97 293 PHE A CA 1
ATOM 2280 C C . PHE A 1 293 ? 0.596 -8.529 27.543 1.00 57.97 293 PHE A C 1
ATOM 2282 O O . PHE A 1 293 ? 1.071 -7.668 28.279 1.00 57.97 293 PHE A O 1
ATOM 2289 N N . GLY A 1 294 ? -0.383 -8.261 26.671 1.00 54.50 294 GLY A N 1
ATOM 2290 C CA . GLY A 1 294 ? -0.984 -6.930 26.531 1.00 54.50 294 GLY A CA 1
ATOM 2291 C C . GLY A 1 294 ? -1.727 -6.472 27.792 1.00 54.50 294 GLY A C 1
ATOM 2292 O O . GLY A 1 294 ? -1.737 -5.288 28.103 1.00 54.50 294 GLY A O 1
ATOM 2293 N N . CYS A 1 295 ? -2.264 -7.404 28.591 1.00 47.19 295 CYS A N 1
ATOM 2294 C CA . CYS A 1 295 ? -2.880 -7.081 29.885 1.00 47.19 295 CYS A CA 1
ATOM 2295 C C . CYS A 1 295 ? -1.864 -6.730 30.989 1.00 47.19 295 CYS A C 1
ATOM 2297 O O . CYS A 1 295 ? -2.277 -6.293 32.060 1.00 47.19 295 CYS A O 1
ATOM 2299 N N . MET A 1 296 ? -0.560 -6.930 30.762 1.00 44.81 296 MET A N 1
ATOM 2300 C CA . MET A 1 296 ? 0.500 -6.604 31.727 1.00 44.81 296 MET A CA 1
ATOM 2301 C C . MET A 1 296 ? 1.283 -5.339 31.361 1.00 44.81 296 MET A C 1
ATOM 2303 O O . MET A 1 296 ? 2.364 -5.117 31.912 1.00 44.81 296 MET A O 1
ATOM 2307 N N . GLU A 1 297 ? 0.761 -4.505 30.456 1.00 48.22 297 GLU A N 1
ATOM 2308 C CA . GLU A 1 297 ? 1.367 -3.211 30.152 1.00 48.22 297 GLU A CA 1
ATOM 2309 C C . GLU A 1 297 ? 1.550 -2.422 31.460 1.00 48.22 297 GLU A C 1
ATOM 2311 O O . GLU A 1 297 ? 0.603 -2.209 32.225 1.00 48.22 297 GLU A O 1
ATOM 2316 N N . ARG A 1 298 ? 2.819 -2.112 31.775 1.00 44.00 298 ARG A N 1
ATOM 2317 C CA . ARG A 1 298 ? 3.219 -1.420 33.003 1.00 44.00 298 ARG A CA 1
ATOM 2318 C C . ARG A 1 298 ? 2.385 -0.152 33.083 1.00 44.00 298 ARG A C 1
ATOM 2320 O O . ARG A 1 298 ? 2.581 0.739 32.266 1.00 44.00 298 ARG A O 1
ATOM 2327 N N . ARG A 1 299 ? 1.495 -0.055 34.076 1.00 40.22 299 ARG A N 1
ATOM 2328 C CA . ARG A 1 299 ? 0.981 1.247 34.502 1.00 40.22 299 ARG A CA 1
ATOM 2329 C C . ARG A 1 299 ? 2.206 2.113 34.757 1.00 40.22 299 ARG A C 1
ATOM 2331 O O . ARG A 1 299 ? 2.962 1.826 35.687 1.00 40.22 299 ARG A O 1
ATOM 2338 N N . GLU A 1 300 ? 2.437 3.097 33.897 1.00 38.53 300 GLU A N 1
ATOM 2339 C CA . GLU A 1 300 ? 3.376 4.162 34.192 1.00 38.53 300 GLU A CA 1
ATOM 2340 C C . GLU A 1 300 ? 2.905 4.768 35.509 1.00 38.53 300 GLU A C 1
ATOM 2342 O O . GLU A 1 300 ? 1.803 5.305 35.622 1.00 38.53 300 GLU A O 1
ATOM 2347 N N . VAL A 1 301 ? 3.689 4.542 36.560 1.00 38.75 301 VAL A N 1
ATOM 2348 C CA . VAL A 1 301 ? 3.481 5.228 37.827 1.00 38.75 301 VAL A CA 1
ATOM 2349 C C . VAL A 1 301 ? 3.749 6.699 37.512 1.00 38.75 301 VAL A C 1
ATOM 2351 O O . VAL A 1 301 ? 4.842 6.982 37.014 1.00 38.75 301 VAL A O 1
ATOM 2354 N N . PRO A 1 302 ? 2.794 7.619 37.743 1.00 40.34 302 PRO A N 1
ATOM 2355 C CA . PRO A 1 302 ? 2.997 9.032 37.463 1.00 40.34 302 PRO A CA 1
ATOM 2356 C C . PRO A 1 302 ? 4.308 9.498 38.090 1.00 40.34 302 PRO A C 1
ATOM 2358 O O . PRO A 1 302 ? 4.575 9.222 39.265 1.00 40.34 302 PRO A O 1
ATOM 2361 N N . ALA A 1 303 ? 5.148 10.158 37.295 1.00 44.09 303 ALA A N 1
ATOM 2362 C CA . ALA A 1 303 ? 6.403 10.700 37.779 1.00 44.09 303 ALA A CA 1
ATOM 2363 C C . ALA A 1 303 ? 6.125 11.659 38.951 1.00 44.09 303 ALA A C 1
ATOM 2365 O O . ALA A 1 303 ? 5.418 12.650 38.805 1.00 44.09 303 ALA A O 1
ATOM 2366 N N . ALA A 1 304 ? 6.697 11.323 40.110 1.00 47.81 304 ALA A N 1
ATOM 2367 C CA . ALA A 1 304 ? 6.778 12.133 41.324 1.00 47.81 304 ALA A CA 1
ATOM 2368 C C . ALA A 1 304 ? 5.442 12.558 41.972 1.00 47.81 304 ALA A C 1
ATOM 2370 O O . ALA A 1 304 ? 5.065 13.726 41.972 1.00 47.81 304 ALA A O 1
ATOM 2371 N N . THR A 1 305 ? 4.810 11.638 42.707 1.00 36.25 305 THR A N 1
ATOM 2372 C CA . THR A 1 305 ? 4.158 12.039 43.966 1.00 36.25 305 THR A CA 1
ATOM 2373 C C . THR A 1 305 ? 5.239 12.073 45.056 1.00 36.25 305 THR A C 1
ATOM 2375 O O . THR A 1 305 ? 5.908 11.054 45.252 1.00 36.25 305 THR A O 1
ATOM 2378 N N . PRO A 1 306 ? 5.480 13.202 45.748 1.00 37.28 306 PRO A N 1
ATOM 2379 C CA . PRO A 1 306 ? 6.459 13.250 46.827 1.00 37.28 306 PRO A CA 1
ATOM 2380 C C . PRO A 1 306 ? 6.069 12.249 47.919 1.00 37.28 306 PRO A C 1
ATOM 2382 O O . PRO A 1 306 ? 4.925 12.213 48.374 1.00 37.28 306 PRO A O 1
ATOM 2385 N N . LEU A 1 307 ? 7.031 11.413 48.316 1.00 34.47 307 LEU A N 1
ATOM 2386 C CA . LEU A 1 307 ? 6.887 10.463 49.414 1.00 34.47 307 LEU A CA 1
ATOM 2387 C C . LEU A 1 307 ? 6.636 11.238 50.712 1.00 34.47 307 LEU A C 1
ATOM 2389 O O . LEU A 1 307 ? 7.571 11.700 51.364 1.00 34.47 307 LEU A O 1
ATOM 2393 N N . VAL A 1 308 ? 5.370 11.362 51.102 1.00 35.44 308 VAL A N 1
ATOM 2394 C CA . VAL A 1 308 ? 5.018 11.673 52.487 1.00 35.44 308 VAL A CA 1
ATOM 2395 C C . VAL A 1 308 ? 5.437 10.455 53.318 1.00 35.44 308 VAL A C 1
ATOM 2397 O O . VAL A 1 308 ? 5.053 9.333 52.970 1.00 35.44 308 VAL A O 1
ATOM 2400 N N . PRO A 1 309 ? 6.242 10.613 54.383 1.00 33.06 309 PRO A N 1
ATOM 2401 C CA . PRO A 1 309 ? 6.600 9.494 55.237 1.00 33.06 309 PRO A CA 1
ATOM 2402 C C . PRO A 1 309 ? 5.325 8.939 55.874 1.00 33.06 309 PRO A C 1
ATOM 2404 O O . PRO A 1 309 ? 4.705 9.569 56.731 1.00 33.06 309 PRO A O 1
ATOM 2407 N N . PHE A 1 310 ? 4.922 7.745 55.442 1.00 30.25 310 PHE A N 1
ATOM 2408 C CA . PHE A 1 310 ? 3.906 6.968 56.131 1.00 30.25 310 PHE A CA 1
ATOM 2409 C C . PHE A 1 310 ? 4.445 6.613 57.518 1.00 30.25 310 PHE A C 1
ATOM 2411 O O . PHE A 1 310 ? 5.256 5.702 57.679 1.00 30.25 310 PHE A O 1
ATOM 2418 N N . VAL A 1 311 ? 3.979 7.331 58.538 1.00 34.44 311 VAL A N 1
ATOM 2419 C CA . VAL A 1 311 ? 4.043 6.856 59.918 1.00 34.44 311 VAL A CA 1
ATOM 2420 C C . VAL A 1 311 ? 3.085 5.672 60.004 1.00 34.44 311 VAL A C 1
ATOM 2422 O O . VAL A 1 311 ? 1.866 5.842 60.007 1.00 34.44 311 VAL A O 1
ATOM 2425 N N . LEU A 1 312 ? 3.638 4.459 60.028 1.00 31.83 312 LEU A N 1
ATOM 2426 C CA . LEU A 1 312 ? 2.883 3.240 60.298 1.00 31.83 312 LEU A CA 1
ATOM 2427 C C . LEU A 1 312 ? 2.306 3.332 61.716 1.00 31.83 312 LEU A C 1
ATOM 2429 O O . LEU A 1 312 ? 2.985 3.036 62.698 1.00 31.83 312 LEU A O 1
ATOM 2433 N N . LYS A 1 313 ? 1.041 3.745 61.835 1.00 40.00 313 LYS A N 1
ATOM 2434 C CA . LYS A 1 313 ? 0.263 3.479 63.046 1.00 40.00 313 LYS A CA 1
ATOM 2435 C C . LYS A 1 313 ? 0.086 1.964 63.137 1.00 40.00 313 LYS A C 1
ATOM 2437 O O . LYS A 1 313 ? -0.370 1.335 62.184 1.00 40.00 313 LYS A O 1
ATOM 2442 N N . GLY A 1 314 ? 0.511 1.388 64.261 1.00 46.31 314 GLY A N 1
ATOM 2443 C CA . GLY A 1 314 ? 0.358 -0.039 64.533 1.00 46.31 314 GLY A CA 1
ATOM 2444 C C . GLY A 1 314 ? -1.105 -0.490 64.417 1.00 46.31 314 GLY A C 1
ATOM 2445 O O . GLY A 1 314 ? -2.014 0.339 64.522 1.00 46.31 314 GLY A O 1
ATOM 2446 N N . PRO A 1 315 ? -1.346 -1.792 64.182 1.00 44.22 315 PRO A N 1
ATOM 2447 C CA . PRO A 1 315 ? -2.696 -2.308 64.014 1.00 44.22 315 PRO A CA 1
ATOM 2448 C C . PRO A 1 315 ? -3.536 -2.048 65.275 1.00 44.22 315 PRO A C 1
ATOM 2450 O O . PRO A 1 315 ? -2.999 -2.098 66.387 1.00 44.22 315 PRO A O 1
ATOM 2453 N N . PRO A 1 316 ? -4.846 -1.783 65.124 1.00 53.50 316 PRO A N 1
ATOM 2454 C CA . PRO A 1 316 ? -5.733 -1.538 66.251 1.00 53.50 316 PRO A CA 1
ATOM 2455 C C . PRO A 1 316 ? -5.731 -2.724 67.235 1.00 53.50 316 PRO A C 1
ATOM 2457 O O . PRO A 1 316 ? -5.506 -3.872 66.830 1.00 53.50 316 PRO A O 1
ATOM 2460 N N . PRO A 1 317 ? -6.002 -2.475 68.531 1.00 52.59 317 PRO A N 1
ATOM 2461 C CA . PRO A 1 317 ? -5.886 -3.471 69.602 1.00 52.59 317 PRO A CA 1
ATOM 2462 C C . PRO A 1 317 ? -6.810 -4.695 69.459 1.00 52.59 317 PRO A C 1
ATOM 2464 O O . PRO A 1 317 ? -6.668 -5.646 70.219 1.00 52.59 317 PRO A O 1
ATOM 2467 N N . SER A 1 318 ? -7.701 -4.722 68.465 1.00 55.44 318 SER A N 1
ATOM 2468 C CA . SER A 1 318 ? -8.612 -5.831 68.167 1.00 55.44 318 SER A CA 1
ATOM 2469 C C . SER A 1 318 ? -8.059 -6.903 67.213 1.00 55.44 318 SER A C 1
ATOM 2471 O O . SER A 1 318 ? -8.742 -7.892 66.965 1.00 55.44 318 SER A O 1
ATOM 2473 N N . CYS A 1 319 ? -6.845 -6.758 66.665 1.00 56.44 319 CYS A N 1
ATOM 2474 C CA . CYS A 1 319 ? -6.297 -7.763 65.742 1.00 56.44 319 CYS A CA 1
ATOM 2475 C C . CYS A 1 319 ? -5.817 -9.031 66.465 1.00 56.44 319 CYS A C 1
ATOM 2477 O O . CYS A 1 319 ? -4.913 -8.966 67.310 1.00 56.44 319 CYS A O 1
ATOM 2479 N N . THR A 1 320 ? -6.362 -10.180 66.052 1.00 74.88 320 THR A N 1
ATOM 2480 C CA . THR A 1 320 ? -5.980 -11.513 66.537 1.00 74.88 320 THR A CA 1
ATOM 2481 C C . THR A 1 320 ? -4.550 -11.883 66.122 1.00 74.88 320 THR A C 1
ATOM 2483 O O . THR A 1 320 ? -3.937 -11.266 65.242 1.00 74.88 320 THR A O 1
ATOM 2486 N N . LYS A 1 321 ? -3.973 -12.896 66.778 1.00 61.16 321 LYS A N 1
ATOM 2487 C CA . LYS A 1 321 ? -2.599 -13.346 66.512 1.00 61.16 321 LYS A CA 1
ATOM 2488 C C . LYS A 1 321 ? -2.463 -13.913 65.088 1.00 61.16 321 LYS A C 1
ATOM 2490 O O . LYS A 1 321 ? -1.427 -13.688 64.462 1.00 61.16 321 LYS A O 1
ATOM 2495 N N . GLU A 1 322 ? -3.504 -14.553 64.542 1.00 58.56 322 GLU A N 1
ATOM 2496 C CA . GLU A 1 322 ? -3.537 -15.005 63.143 1.00 58.56 322 GLU A CA 1
ATOM 2497 C C . GLU A 1 322 ? -3.506 -13.848 62.127 1.00 58.56 322 GLU A C 1
ATOM 2499 O O . GLU A 1 322 ? -2.805 -13.942 61.112 1.00 58.56 322 GLU A O 1
ATOM 2504 N N . ASP A 1 323 ? -4.195 -12.736 62.401 1.00 55.22 323 ASP A N 1
ATOM 2505 C CA . ASP A 1 323 ? -4.246 -11.582 61.488 1.00 55.22 323 ASP A CA 1
ATOM 2506 C C . ASP A 1 323 ? -2.889 -10.872 61.382 1.00 55.22 323 ASP A C 1
ATOM 2508 O O . ASP A 1 323 ? -2.464 -10.456 60.299 1.00 55.22 323 ASP A O 1
ATOM 2512 N N . ARG A 1 324 ? -2.138 -10.829 62.490 1.00 55.62 324 ARG A N 1
ATOM 2513 C CA . ARG A 1 324 ? -0.770 -10.282 62.526 1.00 55.62 324 ARG A CA 1
ATOM 2514 C C . ARG A 1 324 ? 0.212 -11.128 61.709 1.00 55.62 324 ARG A C 1
ATOM 2516 O O . ARG A 1 324 ? 1.080 -10.579 61.031 1.00 55.62 324 ARG A O 1
ATOM 2523 N N . VAL A 1 325 ? 0.055 -12.454 61.714 1.00 54.53 325 VAL A N 1
ATOM 2524 C CA . VAL A 1 325 ? 0.899 -13.381 60.934 1.00 54.53 325 VAL A CA 1
ATOM 2525 C C . VAL A 1 325 ? 0.582 -13.309 59.435 1.00 54.53 325 VAL A C 1
ATOM 2527 O O . VAL A 1 325 ? 1.492 -13.422 58.609 1.00 54.53 325 VAL A O 1
ATOM 2530 N N . LYS A 1 326 ? -0.680 -13.066 59.054 1.00 47.91 326 LYS A N 1
ATOM 2531 C CA . LYS A 1 326 ? -1.053 -12.811 57.651 1.00 47.91 326 LYS A CA 1
ATOM 2532 C C . LYS A 1 326 ? -0.495 -11.484 57.132 1.00 47.91 326 LYS A C 1
ATOM 2534 O O . LYS A 1 326 ? 0.020 -11.465 56.017 1.00 47.91 326 LYS A O 1
ATOM 2539 N N . ALA A 1 327 ? -0.524 -10.416 57.930 1.00 47.47 327 ALA A N 1
ATOM 2540 C CA . ALA A 1 327 ? 0.026 -9.115 57.538 1.00 47.47 327 ALA A CA 1
ATOM 2541 C C . ALA A 1 327 ? 1.555 -9.154 57.326 1.00 47.47 327 ALA A C 1
ATOM 2543 O O . ALA A 1 327 ? 2.065 -8.603 56.351 1.00 47.47 327 ALA A O 1
ATOM 2544 N N . LEU A 1 328 ? 2.287 -9.890 58.171 1.00 44.50 328 LEU A N 1
ATOM 2545 C CA . LEU A 1 328 ? 3.741 -10.075 58.047 1.00 44.50 328 LEU A CA 1
ATOM 2546 C C . LEU A 1 328 ? 4.164 -10.854 56.788 1.00 44.50 328 LEU A C 1
ATOM 2548 O O . LEU A 1 328 ? 5.267 -10.645 56.286 1.00 44.50 328 LEU A O 1
ATOM 2552 N N . LYS A 1 329 ? 3.293 -11.705 56.226 1.00 41.50 329 LYS A N 1
ATOM 2553 C CA . LYS A 1 329 ? 3.577 -12.439 54.977 1.00 41.50 329 LYS A CA 1
ATOM 2554 C C . LYS A 1 329 ? 3.534 -11.568 53.717 1.00 41.50 329 LYS A C 1
ATOM 2556 O O . LYS A 1 329 ? 4.124 -11.960 52.716 1.00 41.50 329 LYS A O 1
ATOM 2561 N N . TYR A 1 330 ? 2.876 -10.408 53.756 1.00 37.00 330 TYR A N 1
ATOM 2562 C CA . TYR A 1 330 ? 2.756 -9.512 52.597 1.00 37.00 330 TYR A CA 1
ATOM 2563 C C . TYR A 1 330 ? 3.813 -8.399 52.549 1.00 37.00 330 TYR A C 1
ATOM 2565 O O . TYR A 1 330 ? 3.950 -7.745 51.520 1.00 37.00 330 TYR A O 1
ATOM 2573 N N . ALA A 1 331 ? 4.593 -8.200 53.616 1.00 36.59 331 ALA A N 1
ATOM 2574 C CA . ALA A 1 331 ? 5.517 -7.067 53.732 1.00 36.59 331 ALA A CA 1
ATOM 2575 C C . ALA A 1 331 ? 6.988 -7.373 53.377 1.00 36.59 331 ALA A C 1
ATOM 2577 O O . ALA A 1 331 ? 7.844 -6.509 53.543 1.00 36.59 331 ALA A O 1
ATOM 2578 N N . ALA A 1 332 ? 7.322 -8.570 52.887 1.00 31.33 332 ALA A N 1
ATOM 2579 C CA . ALA A 1 332 ? 8.718 -8.978 52.717 1.00 31.33 332 ALA A CA 1
ATOM 2580 C C . ALA A 1 332 ? 9.091 -9.319 51.266 1.00 31.33 332 ALA A C 1
ATOM 2582 O O . ALA A 1 332 ? 9.202 -10.494 50.941 1.00 31.33 332 ALA A O 1
ATOM 2583 N N . VAL A 1 333 ? 9.357 -8.306 50.425 1.00 29.02 333 VAL A N 1
ATOM 2584 C CA . VAL A 1 333 ? 10.371 -8.376 49.345 1.00 29.02 333 VAL A CA 1
ATOM 2585 C C . VAL A 1 333 ? 10.927 -6.969 49.053 1.00 29.02 333 VAL A C 1
ATOM 2587 O O . VAL A 1 333 ? 10.437 -6.274 48.172 1.00 29.02 333 VAL A O 1
ATOM 2590 N N . VAL A 1 334 ? 11.989 -6.564 49.753 1.00 32.22 334 VAL A N 1
ATOM 2591 C CA . VAL A 1 334 ? 12.989 -5.600 49.250 1.00 32.22 334 VAL A CA 1
ATOM 2592 C C . VAL A 1 334 ? 14.356 -6.084 49.748 1.00 32.22 334 VAL A C 1
ATOM 2594 O O . VAL A 1 334 ? 14.527 -6.211 50.962 1.00 32.22 334 VAL A O 1
ATOM 2597 N N . PRO A 1 335 ? 15.330 -6.408 48.880 1.00 30.56 335 PRO A N 1
ATOM 2598 C CA . PRO A 1 335 ? 16.672 -6.745 49.338 1.00 30.56 335 PRO A CA 1
ATOM 2599 C C . PRO A 1 335 ? 17.465 -5.469 49.691 1.00 30.56 335 PRO A C 1
ATOM 2601 O O . PRO A 1 335 ? 17.437 -4.506 48.921 1.00 30.56 335 PRO A O 1
ATOM 2604 N N . PRO A 1 336 ? 18.208 -5.443 50.813 1.00 30.73 336 PRO A N 1
ATOM 2605 C CA . PRO A 1 336 ? 19.097 -4.343 51.154 1.00 30.73 336 PRO A CA 1
ATOM 2606 C C . PRO A 1 336 ? 20.532 -4.649 50.704 1.00 30.73 336 PRO A C 1
ATOM 2608 O O . PRO A 1 336 ? 21.126 -5.628 51.148 1.00 30.73 336 PRO A O 1
ATOM 2611 N N . SER A 1 337 ? 21.146 -3.771 49.910 1.00 28.41 337 SER A N 1
ATOM 2612 C CA . SER A 1 337 ? 22.608 -3.621 49.928 1.00 28.41 337 SER A CA 1
ATOM 2613 C C . SER A 1 337 ? 23.039 -2.256 49.392 1.00 28.41 337 SER A C 1
ATOM 2615 O O . SER A 1 337 ? 23.452 -2.111 48.246 1.00 28.41 337 SER A O 1
ATOM 2617 N N . ALA A 1 338 ? 22.985 -1.250 50.262 1.00 32.09 338 ALA A N 1
ATOM 2618 C CA . ALA A 1 338 ? 23.839 -0.076 50.169 1.00 32.09 338 ALA A CA 1
ATOM 2619 C C . ALA A 1 338 ? 24.699 -0.047 51.437 1.00 32.09 338 ALA A C 1
ATOM 2621 O O . ALA A 1 338 ? 24.217 0.293 52.515 1.00 32.09 338 ALA A O 1
ATOM 2622 N N . LYS A 1 339 ? 25.975 -0.427 51.323 1.00 33.53 339 LYS A N 1
ATOM 2623 C CA . LYS A 1 339 ? 26.990 -0.052 52.311 1.00 33.53 339 LYS A CA 1
ATOM 2624 C C . LYS A 1 339 ? 27.921 0.962 51.665 1.00 33.53 339 LYS A C 1
ATOM 2626 O O . LYS A 1 339 ? 28.714 0.631 50.791 1.00 33.53 339 LYS A O 1
ATOM 2631 N N . LYS A 1 340 ? 27.785 2.206 52.125 1.00 32.69 340 LYS A N 1
ATOM 2632 C CA . LYS A 1 340 ? 28.811 3.243 52.035 1.00 32.69 340 LYS A CA 1
ATOM 2633 C C . LYS A 1 340 ? 30.034 2.778 52.830 1.00 32.69 340 LYS A C 1
ATOM 2635 O O . LYS A 1 340 ? 29.891 2.404 53.992 1.00 32.69 340 LYS A O 1
ATOM 2640 N N . ALA A 1 341 ? 31.214 2.878 52.234 1.00 30.56 341 ALA A N 1
ATOM 2641 C CA . ALA A 1 341 ? 32.468 3.022 52.959 1.00 30.56 341 ALA A CA 1
ATOM 2642 C C . ALA A 1 341 ? 33.140 4.297 52.445 1.00 30.56 341 ALA A C 1
ATOM 2644 O O . ALA A 1 341 ? 33.216 4.530 51.242 1.00 30.56 341 ALA A O 1
ATOM 2645 N N . ASN A 1 342 ? 33.539 5.145 53.386 1.00 33.03 342 ASN A N 1
ATOM 2646 C CA . ASN A 1 342 ? 34.078 6.477 53.181 1.00 33.03 342 ASN A CA 1
ATOM 2647 C C . ASN A 1 342 ? 35.362 6.554 54.021 1.00 33.03 342 ASN A C 1
ATOM 2649 O O . ASN A 1 342 ? 35.257 6.507 55.239 1.00 33.03 342 ASN A O 1
ATOM 2653 N N . MET A 1 343 ? 36.531 6.591 53.378 1.00 29.52 343 MET A N 1
ATOM 2654 C CA . MET A 1 343 ? 37.891 6.954 53.848 1.00 29.52 343 MET A CA 1
ATOM 2655 C C . MET A 1 343 ? 38.783 6.819 52.593 1.00 29.52 343 MET A C 1
ATOM 2657 O O . MET A 1 343 ? 38.599 5.862 51.856 1.00 29.52 343 MET A O 1
ATOM 2661 N N . GLY A 1 344 ? 39.748 7.648 52.204 1.00 27.98 344 GLY A N 1
ATOM 2662 C CA . GLY A 1 344 ? 40.392 8.847 52.724 1.00 27.98 344 GLY A CA 1
ATOM 2663 C C . GLY A 1 344 ? 41.685 9.059 51.898 1.00 27.98 344 GLY A C 1
ATOM 2664 O O . GLY A 1 344 ? 42.410 8.104 51.667 1.00 27.98 344 GLY A O 1
ATOM 2665 N N . ARG A 1 345 ? 41.907 10.295 51.423 1.00 32.91 345 ARG A N 1
ATOM 2666 C CA . ARG A 1 345 ? 43.148 10.997 50.987 1.00 32.91 345 ARG A CA 1
ATOM 2667 C C . ARG A 1 345 ? 44.347 10.288 50.290 1.00 32.91 345 ARG A C 1
ATOM 2669 O O . ARG A 1 345 ? 44.998 9.426 50.855 1.00 32.91 345 ARG A O 1
ATOM 2676 N N . ASN A 1 346 ? 44.767 10.968 49.207 1.00 30.25 346 ASN A N 1
ATOM 2677 C CA . ASN A 1 346 ? 46.126 11.287 48.707 1.00 30.25 346 ASN A CA 1
ATOM 2678 C C . ASN A 1 346 ? 47.066 10.195 48.152 1.00 30.25 346 ASN A C 1
ATOM 2680 O O . ASN A 1 346 ? 47.551 9.339 48.876 1.00 30.25 346 ASN A O 1
ATOM 2684 N N . GLY A 1 347 ? 47.498 10.393 46.896 1.00 27.12 347 GLY A N 1
ATOM 2685 C CA . GLY A 1 347 ? 48.727 9.813 46.336 1.00 27.12 347 GLY A CA 1
ATOM 2686 C C . GLY A 1 347 ? 48.839 9.989 44.817 1.00 27.12 347 GLY A C 1
ATOM 2687 O O . GLY A 1 347 ? 48.036 9.443 44.072 1.00 27.12 347 GLY A O 1
ATOM 2688 N N . LYS A 1 348 ? 49.816 10.781 44.361 1.00 30.45 348 LYS A N 1
ATOM 2689 C CA . LYS A 1 348 ? 50.163 11.021 42.949 1.00 30.45 348 LYS A CA 1
ATOM 2690 C C . LYS A 1 348 ? 50.947 9.836 42.336 1.00 30.45 348 LYS A C 1
ATOM 2692 O O . LYS A 1 348 ? 51.637 9.130 43.056 1.00 30.45 348 LYS A O 1
ATOM 2697 N N . LEU A 1 349 ? 50.970 9.837 40.995 1.00 26.91 349 LEU A N 1
ATOM 2698 C CA . LEU A 1 349 ? 51.986 9.342 40.038 1.00 26.91 349 LEU A CA 1
ATOM 2699 C C . LEU A 1 349 ? 51.786 7.993 39.296 1.00 26.91 349 LEU A C 1
ATOM 2701 O O . LEU A 1 349 ? 51.889 6.919 39.865 1.00 26.91 349 LEU A O 1
ATOM 2705 N N . TRP A 1 350 ? 51.647 8.165 37.969 1.00 25.36 350 TRP A N 1
ATOM 2706 C CA . TRP A 1 350 ? 52.273 7.487 36.814 1.00 25.36 350 TRP A CA 1
ATOM 2707 C C . TRP A 1 350 ? 52.011 6.001 36.475 1.00 25.36 350 TRP A C 1
ATOM 2709 O O . TRP A 1 350 ? 52.417 5.083 37.168 1.00 25.36 350 TRP A O 1
ATOM 2719 N N . VAL A 1 351 ? 51.416 5.841 35.279 1.00 25.09 351 VAL A N 1
ATOM 2720 C CA . VAL A 1 351 ? 51.764 4.943 34.152 1.00 25.09 351 VAL A CA 1
ATOM 2721 C C . VAL A 1 351 ? 52.193 3.502 34.475 1.00 25.09 351 VAL A C 1
ATOM 2723 O O . VAL A 1 351 ? 53.343 3.257 34.807 1.00 25.09 351 VAL A O 1
ATOM 2726 N N . GLN A 1 352 ? 51.326 2.536 34.149 1.00 26.16 352 GLN A N 1
ATOM 2727 C CA . GLN A 1 352 ? 51.607 1.501 33.137 1.00 26.16 352 GLN A CA 1
ATOM 2728 C C . GLN A 1 352 ? 50.342 0.680 32.852 1.00 26.16 352 GLN A C 1
ATOM 2730 O O . GLN A 1 352 ? 49.825 -0.045 33.700 1.00 26.16 352 GLN A O 1
ATOM 2735 N N . ALA A 1 353 ? 49.843 0.799 31.623 1.00 25.72 353 ALA A N 1
ATOM 2736 C CA . ALA A 1 353 ? 48.828 -0.084 31.077 1.00 25.72 353 ALA A CA 1
ATOM 2737 C C . ALA A 1 353 ? 49.488 -1.418 30.694 1.00 25.72 353 ALA A C 1
ATOM 2739 O O . ALA A 1 353 ? 50.257 -1.482 29.741 1.00 25.72 353 ALA A O 1
ATOM 2740 N N . MET A 1 354 ? 49.176 -2.485 31.428 1.00 24.19 354 MET A N 1
ATOM 2741 C CA . MET A 1 354 ? 49.437 -3.866 31.015 1.00 24.19 354 MET A CA 1
ATOM 2742 C C . MET A 1 354 ? 48.093 -4.527 30.712 1.00 24.19 354 MET A C 1
ATOM 2744 O O . MET A 1 354 ? 47.459 -5.131 31.577 1.00 24.19 354 MET A O 1
ATOM 2748 N N . ALA A 1 355 ? 47.638 -4.382 29.468 1.00 24.59 355 ALA A N 1
ATOM 2749 C CA . ALA A 1 355 ? 46.550 -5.185 28.933 1.00 24.59 355 ALA A CA 1
ATOM 2750 C C . ALA A 1 355 ? 47.078 -6.606 28.682 1.00 24.59 355 ALA A C 1
ATOM 2752 O O . ALA A 1 355 ? 47.857 -6.841 27.760 1.00 24.59 355 ALA A O 1
ATOM 2753 N N . ARG A 1 356 ? 46.658 -7.564 29.513 1.00 24.14 356 ARG A N 1
ATOM 2754 C CA . ARG A 1 356 ? 46.794 -8.991 29.210 1.00 24.14 356 ARG A CA 1
ATOM 2755 C C . ARG A 1 356 ? 45.747 -9.358 28.159 1.00 24.14 356 ARG A C 1
ATOM 2757 O O . ARG A 1 356 ? 44.584 -9.563 28.491 1.00 24.14 356 ARG A O 1
ATOM 2764 N N . PHE A 1 357 ? 46.166 -9.441 26.901 1.00 23.33 357 PHE A N 1
ATOM 2765 C CA . PHE A 1 357 ? 45.425 -10.158 25.869 1.00 23.33 357 PHE A CA 1
ATOM 2766 C C . PHE A 1 357 ? 45.702 -11.654 26.022 1.00 23.33 357 PHE A C 1
ATOM 2768 O O . PHE A 1 357 ? 46.846 -12.093 25.921 1.00 23.33 357 PHE A O 1
ATOM 2775 N N . VAL A 1 358 ? 44.653 -12.439 26.265 1.00 21.11 358 VAL A N 1
ATOM 2776 C CA . VAL A 1 358 ? 44.690 -13.887 26.054 1.00 21.11 358 VAL A CA 1
ATOM 2777 C C . VAL A 1 358 ? 44.284 -14.123 24.606 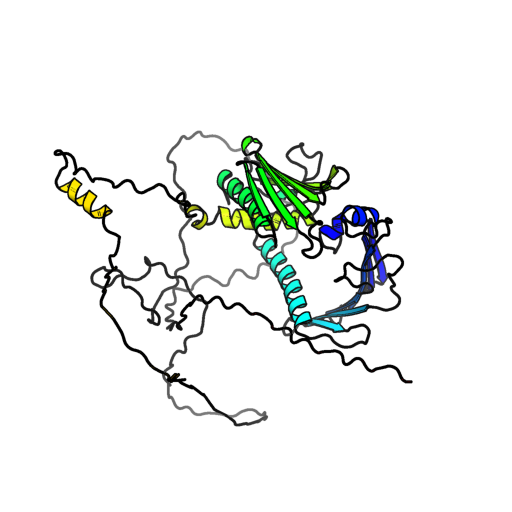1.00 21.11 358 VAL A C 1
ATOM 2779 O O . VAL A 1 358 ? 43.118 -14.010 24.237 1.00 21.11 358 VAL A O 1
ATOM 2782 N N . LEU A 1 359 ? 45.298 -14.386 23.788 1.00 21.05 359 LEU A N 1
ATOM 2783 C CA . LEU A 1 359 ? 45.182 -14.900 22.434 1.00 21.05 359 LEU A CA 1
ATOM 2784 C C . LEU A 1 359 ? 44.789 -16.382 22.541 1.00 21.05 359 LEU A C 1
ATOM 2786 O O . LEU A 1 359 ? 45.516 -17.160 23.157 1.00 21.05 359 LEU A O 1
ATOM 2790 N N . VAL A 1 360 ? 43.671 -16.787 21.941 1.00 21.17 360 VAL A N 1
ATOM 2791 C CA . VAL A 1 360 ? 43.447 -18.197 21.593 1.00 21.17 360 VAL A CA 1
ATOM 2792 C C . VAL A 1 360 ? 43.379 -18.268 20.079 1.00 21.17 360 VAL A C 1
ATOM 2794 O O . VAL A 1 360 ? 42.376 -17.926 19.459 1.00 21.17 360 VAL A O 1
ATOM 2797 N N . THR A 1 361 ? 44.502 -18.664 19.496 1.00 22.98 361 THR A N 1
ATOM 2798 C CA . THR A 1 361 ? 44.602 -19.165 18.131 1.00 22.98 361 THR A CA 1
ATOM 2799 C C . THR A 1 361 ? 44.127 -20.615 18.106 1.00 22.98 361 THR A C 1
ATOM 2801 O O . THR A 1 361 ? 44.424 -21.392 19.011 1.00 22.98 361 THR A O 1
ATOM 2804 N N . SER A 1 362 ? 43.443 -21.013 17.037 1.00 22.27 362 SER A N 1
ATOM 2805 C CA . SER A 1 362 ? 43.485 -22.407 16.597 1.00 22.27 362 SER A CA 1
ATOM 2806 C C . SER A 1 362 ? 43.940 -22.441 15.148 1.00 22.27 362 SER A C 1
ATOM 2808 O O . SER A 1 362 ? 43.221 -22.014 14.244 1.00 22.27 362 SER A O 1
ATOM 2810 N N . SER A 1 363 ? 45.157 -22.935 14.957 1.00 24.91 363 SER A N 1
ATOM 2811 C CA . SER A 1 363 ? 45.639 -23.478 13.700 1.00 24.91 363 SER A CA 1
ATOM 2812 C C . SER A 1 363 ? 45.056 -24.879 13.502 1.00 24.91 363 SER A C 1
ATOM 2814 O O . SER A 1 363 ? 44.936 -25.644 14.457 1.00 24.91 363 SER A O 1
ATOM 2816 N N . LEU A 1 364 ? 44.729 -25.225 12.257 1.00 25.23 364 LEU A N 1
ATOM 2817 C CA . LEU A 1 364 ? 45.317 -26.395 11.602 1.00 25.23 364 LEU A CA 1
ATOM 2818 C C . LEU A 1 364 ? 44.987 -26.394 10.105 1.00 25.23 364 LEU A C 1
ATOM 2820 O O . LEU A 1 364 ? 43.838 -26.371 9.673 1.00 25.23 364 LEU A O 1
ATOM 2824 N N . SER A 1 365 ? 46.076 -26.376 9.352 1.00 29.14 365 SER A N 1
ATOM 2825 C CA . SER A 1 365 ? 46.261 -26.614 7.927 1.00 29.14 365 SER A CA 1
ATOM 2826 C C . SER A 1 365 ? 46.122 -28.098 7.555 1.00 29.14 365 SER A C 1
ATOM 2828 O O . SER A 1 365 ? 46.506 -28.929 8.369 1.00 29.14 365 SER A O 1
ATOM 2830 N N . GLN A 1 366 ? 45.702 -28.345 6.298 1.00 27.62 366 GLN A N 1
ATOM 2831 C CA . GLN A 1 366 ? 46.088 -29.427 5.349 1.00 27.62 366 GLN A CA 1
ATOM 2832 C C . GLN A 1 366 ? 45.928 -30.905 5.814 1.00 27.62 366 GLN A C 1
ATOM 2834 O O . GLN A 1 366 ? 46.231 -31.253 6.939 1.00 27.62 366 GLN A O 1
ATOM 2839 N N . GLU A 1 367 ? 45.405 -31.861 5.034 1.00 25.34 367 GLU A N 1
ATOM 2840 C CA . GLU A 1 367 ? 45.771 -32.270 3.667 1.00 25.34 367 GLU A CA 1
ATOM 2841 C C . GLU A 1 367 ? 44.642 -33.020 2.905 1.00 25.34 367 GLU A C 1
ATOM 2843 O O . GLU A 1 367 ? 43.640 -33.467 3.458 1.00 25.34 367 GLU A O 1
ATOM 2848 N N . PHE A 1 368 ? 44.882 -33.146 1.596 1.00 25.11 368 PHE A N 1
ATOM 2849 C CA . PHE A 1 368 ? 44.172 -33.805 0.489 1.00 25.11 368 PHE A CA 1
ATOM 2850 C C . PHE A 1 368 ? 43.878 -35.320 0.618 1.00 25.11 368 PHE A C 1
ATOM 2852 O O . PHE A 1 368 ? 44.714 -36.070 1.111 1.00 25.11 368 PHE A O 1
ATOM 2859 N N . ARG A 1 369 ? 42.831 -35.806 -0.085 1.00 23.36 369 ARG A N 1
ATOM 2860 C CA . ARG A 1 369 ? 42.992 -36.785 -1.194 1.00 23.36 369 ARG A CA 1
ATOM 2861 C C . ARG A 1 369 ? 41.726 -37.021 -2.029 1.00 23.36 369 ARG A C 1
ATOM 2863 O O . ARG A 1 369 ? 40.653 -37.325 -1.521 1.00 23.36 369 ARG A O 1
ATOM 2870 N N . ILE A 1 370 ? 41.938 -36.946 -3.339 1.00 26.70 370 ILE A N 1
ATOM 2871 C CA . ILE A 1 370 ? 41.119 -37.480 -4.430 1.00 26.70 370 ILE A CA 1
ATOM 2872 C C . ILE A 1 370 ? 41.191 -39.014 -4.394 1.00 26.70 370 ILE A C 1
ATOM 2874 O O . ILE A 1 370 ? 42.292 -39.549 -4.302 1.00 26.70 370 ILE A O 1
ATOM 2878 N N . MET A 1 371 ? 40.059 -39.709 -4.552 1.00 24.69 371 MET A N 1
ATOM 2879 C CA . MET A 1 371 ? 39.996 -40.994 -5.265 1.00 24.69 371 MET A CA 1
ATOM 2880 C C . MET A 1 371 ? 38.590 -41.227 -5.836 1.00 24.69 371 MET A C 1
ATOM 2882 O O . MET A 1 371 ? 37.630 -41.468 -5.109 1.00 24.69 371 MET A O 1
ATOM 2886 N N . GLN A 1 372 ? 38.499 -41.167 -7.167 1.00 28.50 372 GLN A N 1
ATOM 2887 C CA . GLN A 1 372 ? 37.545 -41.945 -7.953 1.00 28.50 372 GLN A CA 1
ATOM 2888 C C . GLN A 1 372 ? 38.002 -43.408 -7.960 1.00 28.50 372 GLN A C 1
ATOM 2890 O O . GLN A 1 372 ? 39.191 -43.664 -8.111 1.00 28.50 372 GLN A O 1
ATOM 2895 N N . THR A 1 373 ? 37.071 -44.353 -7.868 1.00 27.36 373 THR A N 1
ATOM 2896 C CA . THR A 1 373 ? 37.020 -45.572 -8.700 1.00 27.36 373 THR A CA 1
ATOM 2897 C C . THR A 1 373 ? 35.705 -46.302 -8.428 1.00 27.36 373 THR A C 1
ATOM 2899 O O . THR A 1 373 ? 35.241 -46.380 -7.293 1.00 27.36 373 THR A O 1
ATOM 2902 N N . GLY A 1 374 ? 35.088 -46.812 -9.494 1.00 27.53 374 GLY A N 1
ATOM 2903 C CA . GLY A 1 374 ? 34.018 -47.799 -9.423 1.00 27.53 374 GLY A CA 1
ATOM 2904 C C . GLY A 1 374 ? 34.561 -49.200 -9.706 1.00 27.53 374 GLY A C 1
ATOM 2905 O O . GLY A 1 374 ? 35.472 -49.343 -10.510 1.00 27.53 374 GLY A O 1
ATOM 2906 N N . HIS A 1 375 ? 34.002 -50.210 -9.039 1.00 28.83 375 HIS A N 1
ATOM 2907 C CA . HIS A 1 375 ? 33.532 -51.494 -9.583 1.00 28.83 375 HIS A CA 1
ATOM 2908 C C . HIS A 1 375 ? 33.076 -52.413 -8.432 1.00 28.83 375 HIS A C 1
ATOM 2910 O O . HIS A 1 375 ? 33.499 -52.263 -7.290 1.00 28.83 375 HIS A O 1
ATOM 2916 N N . ALA A 1 376 ? 32.135 -53.305 -8.748 1.00 30.66 376 ALA A N 1
ATOM 2917 C CA . ALA A 1 376 ? 31.384 -54.182 -7.843 1.00 30.66 376 ALA A CA 1
ATOM 2918 C C . ALA A 1 376 ? 32.083 -55.565 -7.631 1.00 30.66 376 ALA A C 1
ATOM 2920 O O . ALA A 1 376 ? 33.267 -55.676 -7.933 1.00 30.66 376 ALA A O 1
ATOM 2921 N N . PRO A 1 377 ? 31.409 -56.636 -7.147 1.00 45.78 377 PRO A N 1
ATOM 2922 C CA . PRO A 1 377 ? 31.291 -57.038 -5.737 1.00 45.78 377 PRO A CA 1
ATOM 2923 C C . PRO A 1 377 ? 31.871 -58.448 -5.428 1.00 45.78 377 PRO A C 1
ATOM 2925 O O . PRO A 1 377 ? 32.074 -59.257 -6.328 1.00 45.78 377 PRO A O 1
ATOM 2928 N N . GLY A 1 378 ? 32.050 -58.801 -4.143 1.00 27.31 378 GLY A N 1
ATOM 2929 C CA . GLY A 1 378 ? 32.321 -60.188 -3.705 1.00 27.31 378 GLY A CA 1
ATOM 2930 C C . GLY A 1 378 ? 32.756 -60.334 -2.231 1.00 27.31 378 GLY A C 1
ATOM 2931 O O . GLY A 1 378 ? 33.205 -59.348 -1.661 1.00 27.31 378 GLY A O 1
ATOM 2932 N N . PRO A 1 379 ? 32.577 -61.502 -1.569 1.00 41.72 379 PRO A N 1
ATOM 2933 C CA . PRO A 1 379 ? 31.885 -61.547 -0.273 1.00 41.72 379 PRO A CA 1
ATOM 2934 C C . PRO A 1 379 ? 32.703 -61.959 0.975 1.00 41.72 379 PRO A C 1
ATOM 2936 O O . PRO A 1 379 ? 33.695 -62.675 0.909 1.00 41.72 379 PRO A O 1
ATOM 2939 N N . SER A 1 380 ? 32.101 -61.640 2.132 1.00 29.59 380 SER A N 1
ATOM 2940 C CA . SER A 1 380 ? 32.161 -62.315 3.449 1.00 29.59 380 SER A CA 1
ATOM 2941 C C . SER A 1 380 ? 33.449 -62.263 4.294 1.00 29.59 380 SER A C 1
ATOM 2943 O O . SER A 1 380 ? 34.463 -62.861 3.959 1.00 29.59 380 SER A O 1
ATOM 2945 N N . LYS A 1 381 ? 33.353 -61.676 5.498 1.00 31.84 381 LYS A N 1
ATOM 2946 C CA . LYS A 1 381 ? 33.286 -62.368 6.810 1.00 31.84 381 LYS A CA 1
ATOM 2947 C C . LYS A 1 381 ? 33.343 -61.340 7.947 1.00 31.84 381 LYS A C 1
ATOM 2949 O O . LYS A 1 381 ? 34.008 -60.317 7.840 1.00 31.84 381 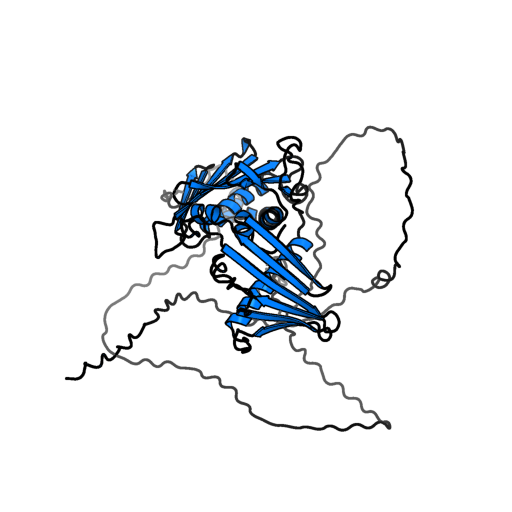LYS A O 1
ATOM 2954 N N . GLY A 1 382 ? 32.565 -61.604 8.996 1.00 28.84 382 GLY A N 1
ATOM 2955 C CA . GLY A 1 382 ? 32.304 -60.676 10.092 1.00 28.84 382 GLY A CA 1
ATOM 2956 C C . GLY A 1 382 ? 33.442 -60.508 11.095 1.00 28.84 382 GLY A C 1
ATOM 2957 O O . GLY A 1 382 ? 34.380 -61.295 11.131 1.00 28.84 382 GLY A O 1
ATOM 2958 N N . CYS A 1 383 ? 33.288 -59.481 11.929 1.00 31.14 383 CYS A N 1
ATOM 2959 C CA . CYS A 1 383 ? 33.694 -59.466 13.331 1.00 31.14 383 CYS A CA 1
ATOM 2960 C C . CYS A 1 383 ? 33.003 -58.288 14.029 1.00 31.14 383 CYS A C 1
ATOM 2962 O O . CYS A 1 383 ? 33.103 -57.141 13.593 1.00 31.14 383 CYS A O 1
ATOM 2964 N N . ASP A 1 384 ? 32.304 -58.614 15.112 1.00 31.92 384 ASP A N 1
ATOM 2965 C CA . ASP A 1 384 ? 31.708 -57.701 16.078 1.00 31.92 384 ASP A CA 1
ATOM 2966 C C . ASP A 1 384 ? 32.737 -56.739 16.677 1.00 31.92 384 ASP A C 1
ATOM 2968 O O . ASP A 1 384 ? 33.823 -57.158 17.082 1.00 31.92 384 ASP A O 1
ATOM 2972 N N . ARG A 1 385 ? 32.354 -55.462 16.807 1.00 31.73 385 ARG A N 1
ATOM 2973 C CA . ARG A 1 385 ? 32.846 -54.516 17.826 1.00 31.73 385 ARG A CA 1
ATOM 2974 C C . ARG A 1 385 ? 31.971 -53.262 17.821 1.00 31.73 385 ARG A C 1
ATOM 2976 O O . ARG A 1 385 ? 32.080 -52.411 16.945 1.00 31.73 385 ARG A O 1
ATOM 2983 N N . SER A 1 386 ? 31.110 -53.148 18.824 1.00 29.70 386 SER A N 1
ATOM 2984 C CA . SER A 1 386 ? 30.285 -51.971 19.105 1.00 29.70 386 SER A CA 1
ATOM 2985 C C . SER A 1 386 ? 31.155 -50.808 19.612 1.00 29.70 386 SER A C 1
ATOM 2987 O O . SER A 1 386 ? 31.809 -50.971 20.644 1.00 29.70 386 SER A O 1
ATOM 2989 N N . PRO A 1 387 ? 31.151 -49.614 18.988 1.00 35.34 387 PRO A N 1
ATOM 2990 C CA . PRO A 1 387 ? 31.704 -48.414 19.603 1.00 35.34 387 PRO A CA 1
ATOM 2991 C C . PRO A 1 387 ? 30.592 -47.617 20.296 1.00 35.34 387 PRO A C 1
ATOM 2993 O O . PRO A 1 387 ? 29.559 -47.309 19.702 1.00 35.34 387 PRO A O 1
ATOM 2996 N N . GLY A 1 388 ? 30.816 -47.259 21.563 1.00 29.08 388 GLY A N 1
ATOM 2997 C CA . GLY A 1 388 ? 29.922 -46.406 22.344 1.00 29.08 388 GLY A CA 1
ATOM 2998 C C . GLY A 1 388 ? 29.688 -45.047 21.678 1.00 29.08 388 GLY A C 1
ATOM 2999 O O . GLY A 1 388 ? 30.627 -44.305 21.385 1.00 29.08 388 GLY A O 1
ATOM 3000 N N . ALA A 1 389 ? 28.417 -44.711 21.463 1.00 26.78 389 ALA A N 1
ATOM 3001 C CA . ALA A 1 389 ? 28.006 -43.439 20.891 1.00 26.78 389 ALA A CA 1
ATOM 3002 C C . ALA A 1 389 ? 28.142 -42.311 21.929 1.00 26.78 389 ALA A C 1
ATOM 3004 O O . ALA A 1 389 ? 27.382 -42.233 22.894 1.00 26.78 389 ALA A O 1
ATOM 3005 N N . LYS A 1 390 ? 29.086 -41.389 21.713 1.00 27.78 390 LYS A N 1
ATOM 3006 C CA . LYS A 1 390 ? 29.039 -40.055 22.328 1.00 27.78 390 LYS A CA 1
ATOM 3007 C C . LYS A 1 390 ? 28.062 -39.196 21.521 1.00 27.78 390 LYS A C 1
ATOM 3009 O O . LYS A 1 390 ? 28.366 -38.799 20.399 1.00 27.78 390 LYS A O 1
ATOM 3014 N N . SER A 1 391 ? 26.893 -38.917 22.093 1.00 29.92 391 SER A N 1
ATOM 3015 C CA . SER A 1 391 ? 25.890 -38.009 21.524 1.00 29.92 391 SER A CA 1
ATOM 3016 C C . SER A 1 391 ? 26.437 -36.576 21.463 1.00 29.92 391 SER A C 1
ATOM 3018 O O . SER A 1 391 ? 26.644 -35.946 22.501 1.00 29.92 391 SER A O 1
ATOM 3020 N N . LYS A 1 392 ? 26.662 -36.047 20.254 1.00 36.31 392 LYS A N 1
ATOM 3021 C CA . LYS A 1 392 ? 26.875 -34.609 20.021 1.00 36.31 392 LYS A CA 1
ATOM 3022 C C . LYS A 1 392 ? 25.536 -33.881 20.178 1.00 36.31 392 LYS A C 1
ATOM 3024 O O . LYS A 1 392 ? 24.530 -34.345 19.650 1.00 36.31 392 LYS A O 1
ATOM 3029 N N . SER A 1 393 ? 25.517 -32.751 20.885 1.00 44.25 393 SER A N 1
ATOM 3030 C CA . SER A 1 393 ? 24.332 -31.892 20.968 1.00 44.25 393 SER A CA 1
ATOM 3031 C C . SER A 1 393 ? 24.033 -31.317 19.583 1.00 44.25 393 SER A C 1
ATOM 3033 O O . SER A 1 393 ? 24.824 -30.537 19.051 1.00 44.25 393 SER A O 1
ATOM 3035 N N . LEU A 1 394 ? 22.914 -31.721 18.987 1.00 45.00 394 LEU A N 1
ATOM 3036 C CA . LEU A 1 394 ? 22.379 -31.095 17.783 1.00 45.00 394 LEU A CA 1
ATOM 3037 C C . LEU A 1 394 ? 21.811 -29.739 18.208 1.00 45.00 394 LEU A C 1
ATOM 3039 O O . LEU A 1 394 ? 20.859 -29.692 18.983 1.00 45.00 394 LEU A O 1
ATOM 3043 N N . GLY A 1 395 ? 22.447 -28.648 17.780 1.00 54.78 395 GLY A N 1
ATOM 3044 C CA . GLY A 1 395 ? 21.956 -27.298 18.049 1.00 54.78 395 GLY A CA 1
ATOM 3045 C C . GLY A 1 395 ? 20.520 -27.157 17.546 1.00 54.78 395 GLY A C 1
ATOM 3046 O O . GLY A 1 395 ? 20.245 -27.412 16.376 1.00 54.78 395 GLY A O 1
ATOM 3047 N N . GLY A 1 396 ? 19.614 -26.799 18.451 1.00 76.81 396 GLY A N 1
ATOM 3048 C CA . GLY A 1 396 ? 18.219 -26.477 18.169 1.00 76.81 396 GLY A CA 1
ATOM 3049 C C . GLY A 1 396 ? 17.894 -25.066 18.666 1.00 76.81 396 GLY A C 1
ATOM 3050 O O . GLY A 1 396 ? 18.730 -24.459 19.335 1.00 76.81 396 GLY A O 1
ATOM 3051 N N . PRO A 1 397 ? 16.710 -24.530 18.333 1.00 66.19 397 PRO A N 1
ATOM 3052 C CA . PRO A 1 397 ? 16.274 -23.223 18.816 1.00 66.19 397 PRO A CA 1
ATOM 3053 C C . PRO A 1 397 ? 16.158 -23.203 20.345 1.00 66.19 397 PRO A C 1
ATOM 3055 O O . PRO A 1 397 ? 15.833 -24.221 20.962 1.00 66.19 397 PRO A O 1
ATOM 3058 N N . ASP A 1 398 ? 16.375 -22.032 20.945 1.00 76.50 398 ASP A N 1
ATOM 3059 C CA . ASP A 1 398 ? 16.197 -21.835 22.383 1.00 76.50 398 ASP A CA 1
ATOM 3060 C C . ASP A 1 398 ? 14.746 -22.115 22.798 1.00 76.50 398 ASP A C 1
ATOM 3062 O O . ASP A 1 398 ? 13.788 -21.663 22.165 1.00 76.50 398 ASP A O 1
ATOM 3066 N N . ILE A 1 399 ? 14.579 -22.859 23.892 1.00 82.62 399 ILE A N 1
ATOM 3067 C CA . ILE A 1 399 ? 13.268 -23.236 24.427 1.00 82.62 399 ILE A CA 1
ATOM 3068 C C . ILE A 1 399 ? 13.031 -22.467 25.722 1.00 82.62 399 ILE A C 1
ATOM 3070 O O . ILE A 1 399 ? 13.786 -22.589 26.687 1.00 82.62 399 ILE A O 1
ATOM 3074 N N . PHE A 1 400 ? 11.945 -21.697 25.771 1.00 85.56 400 PHE A N 1
ATOM 3075 C CA . PHE A 1 400 ? 11.540 -21.007 26.991 1.00 85.56 400 PHE A CA 1
ATOM 3076 C C . PHE A 1 400 ? 11.013 -22.001 28.040 1.00 85.56 400 PHE A C 1
ATOM 3078 O O . PHE A 1 400 ? 10.065 -22.745 27.784 1.00 85.56 400 PHE A O 1
ATOM 3085 N N . VAL A 1 401 ? 11.572 -21.968 29.255 1.00 86.06 401 VAL A N 1
ATOM 3086 C CA . VAL A 1 401 ? 11.136 -22.805 30.386 1.00 86.06 401 VAL A CA 1
ATOM 3087 C C . VAL A 1 401 ? 10.608 -21.925 31.519 1.00 86.06 401 VAL A C 1
ATOM 3089 O O . VAL A 1 401 ? 11.336 -21.152 32.137 1.00 86.06 401 VAL A O 1
ATOM 3092 N N . HIS A 1 402 ? 9.322 -22.063 31.846 1.00 89.12 402 HIS A N 1
ATOM 3093 C CA . HIS A 1 402 ? 8.718 -21.333 32.960 1.00 89.12 402 HIS A CA 1
ATOM 3094 C C . HIS A 1 402 ? 9.155 -21.917 34.321 1.00 89.12 402 HIS A C 1
ATOM 3096 O O . HIS A 1 402 ? 9.143 -23.131 34.512 1.00 89.12 402 HIS A O 1
ATOM 3102 N N . LYS A 1 403 ? 9.421 -21.074 35.337 1.00 88.38 403 LYS A N 1
ATOM 3103 C CA . LYS A 1 403 ? 9.873 -21.493 36.694 1.00 88.38 403 LYS A CA 1
ATOM 3104 C C . LYS A 1 403 ? 8.933 -22.485 37.409 1.00 88.38 403 LYS A C 1
ATOM 3106 O O . LYS A 1 403 ? 9.293 -23.040 38.444 1.00 88.38 403 LYS A O 1
ATOM 3111 N N . ARG A 1 404 ? 7.685 -22.652 36.954 1.00 89.94 404 ARG A N 1
ATOM 3112 C CA . ARG A 1 404 ? 6.752 -23.665 37.502 1.00 89.94 404 ARG A CA 1
ATOM 3113 C C . ARG A 1 404 ? 7.011 -25.076 36.960 1.00 89.94 404 ARG A C 1
ATOM 3115 O O . ARG A 1 404 ? 6.608 -26.021 37.621 1.00 89.94 404 ARG A O 1
ATOM 3122 N N . ASN A 1 405 ? 7.691 -25.192 35.822 1.00 91.94 405 ASN A N 1
ATOM 3123 C CA . ASN A 1 405 ? 7.954 -26.460 35.140 1.00 91.94 405 ASN A CA 1
ATOM 3124 C C . ASN A 1 405 ? 9.318 -27.056 35.525 1.00 91.94 405 ASN A C 1
ATOM 3126 O O . ASN A 1 405 ? 9.605 -28.200 35.190 1.00 91.94 405 ASN A O 1
ATOM 3130 N N . VAL A 1 406 ? 10.150 -26.308 36.259 1.00 93.25 406 VAL A N 1
ATOM 3131 C CA . VAL A 1 406 ? 11.381 -26.834 36.861 1.00 93.25 406 VAL A CA 1
ATOM 3132 C C . VAL A 1 406 ? 10.997 -27.718 38.047 1.00 93.25 406 VAL A C 1
ATOM 3134 O O . VAL A 1 406 ? 10.288 -27.262 38.953 1.00 93.25 406 VAL A O 1
ATOM 3137 N N . ARG A 1 407 ? 11.449 -28.980 38.037 1.00 89.19 407 ARG A N 1
ATOM 3138 C CA . ARG A 1 407 ? 11.201 -29.924 39.136 1.00 89.19 407 ARG A CA 1
ATOM 3139 C C . ARG A 1 407 ? 11.695 -29.337 40.457 1.00 89.19 407 ARG A C 1
ATOM 3141 O O . ARG A 1 407 ? 12.703 -28.633 40.521 1.00 89.19 407 ARG A O 1
ATOM 3148 N N . ARG A 1 408 ? 10.940 -29.608 41.517 1.00 91.62 408 ARG A N 1
ATOM 3149 C CA . ARG A 1 408 ? 11.374 -29.296 42.877 1.00 91.62 408 ARG A CA 1
ATOM 3150 C C . ARG A 1 408 ? 12.404 -30.332 43.323 1.00 91.62 408 ARG A C 1
ATOM 3152 O O . ARG A 1 408 ? 12.362 -31.463 42.843 1.00 91.62 408 ARG A O 1
ATOM 3159 N N 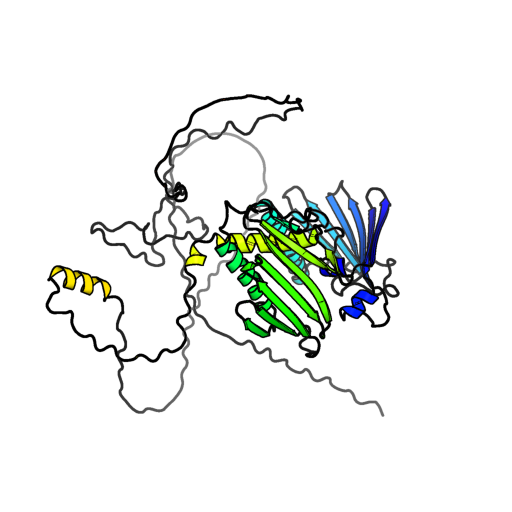. ASP A 1 409 ? 13.315 -29.927 44.200 1.00 90.56 409 ASP A N 1
ATOM 3160 C CA . ASP A 1 409 ? 14.235 -30.856 44.857 1.00 90.56 409 ASP A CA 1
ATOM 3161 C C . ASP A 1 409 ? 13.471 -31.808 45.795 1.00 90.56 409 ASP A C 1
ATOM 3163 O O . ASP A 1 409 ? 12.259 -31.679 46.000 1.00 90.56 409 ASP A O 1
ATOM 3167 N N . GLU A 1 410 ? 14.184 -32.766 46.383 1.00 89.25 410 GLU A N 1
ATOM 3168 C CA . GLU A 1 410 ? 13.620 -33.731 47.337 1.00 89.25 410 GLU A CA 1
ATOM 3169 C C . GLU A 1 410 ? 12.993 -33.058 48.571 1.00 89.25 410 GLU A C 1
ATOM 3171 O O . GLU A 1 410 ? 12.116 -33.629 49.212 1.00 89.25 410 GLU A O 1
ATOM 3176 N N . GLN A 1 411 ? 13.376 -31.813 48.879 1.00 89.75 411 GLN A N 1
ATOM 3177 C CA . GLN A 1 411 ? 12.794 -31.015 49.962 1.00 89.75 411 GLN A CA 1
ATOM 3178 C C . GLN A 1 411 ? 11.626 -30.129 49.494 1.00 89.75 411 GLN A C 1
ATOM 3180 O O . GLN A 1 411 ? 11.150 -29.265 50.236 1.00 89.75 411 GLN A O 1
ATOM 3185 N N . GLY A 1 412 ? 11.155 -30.297 48.258 1.00 89.75 412 GLY A N 1
ATOM 3186 C CA . GLY A 1 412 ? 10.050 -29.526 47.702 1.00 89.75 412 GLY A CA 1
ATOM 3187 C C . GLY A 1 412 ? 10.399 -28.064 47.402 1.00 89.75 412 GLY A C 1
ATOM 3188 O O . GLY A 1 412 ? 9.495 -27.257 47.156 1.00 89.75 412 GLY A O 1
ATOM 3189 N N . ARG A 1 413 ? 11.675 -27.675 47.394 1.00 90.06 413 ARG A N 1
ATOM 3190 C CA . ARG A 1 413 ? 12.125 -26.323 47.040 1.00 90.06 413 ARG A CA 1
ATOM 3191 C C . ARG A 1 413 ? 12.311 -26.224 45.535 1.00 90.06 413 ARG A C 1
ATOM 3193 O O . ARG A 1 413 ? 12.584 -27.201 44.846 1.00 90.06 413 ARG A O 1
ATOM 3200 N N . ARG A 1 414 ? 12.127 -25.025 44.985 1.00 85.81 414 ARG A N 1
ATOM 3201 C CA . ARG A 1 414 ? 12.361 -24.810 43.552 1.00 85.81 414 ARG A CA 1
ATOM 3202 C C . ARG A 1 414 ? 13.861 -24.777 43.295 1.00 85.81 414 ARG A C 1
ATOM 3204 O O . ARG A 1 414 ? 14.536 -23.908 43.842 1.00 85.81 414 ARG A O 1
ATOM 3211 N N . VAL A 1 415 ? 14.339 -25.673 42.440 1.00 91.38 415 VAL A N 1
ATOM 3212 C CA . VAL A 1 415 ? 15.724 -25.658 41.971 1.00 91.38 415 VAL A CA 1
ATOM 3213 C C . VAL A 1 415 ? 15.921 -24.425 41.089 1.00 91.38 415 VAL A C 1
ATOM 3215 O O . VAL A 1 415 ? 15.105 -24.139 40.209 1.00 91.38 415 VAL A O 1
ATOM 3218 N N . ALA A 1 416 ? 16.964 -23.647 41.370 1.00 89.75 416 ALA A N 1
ATOM 3219 C CA . ALA A 1 416 ? 17.396 -22.565 40.498 1.00 89.75 416 ALA A CA 1
ATOM 3220 C C . ALA A 1 416 ? 18.389 -23.145 39.489 1.00 89.75 416 ALA A C 1
ATOM 3222 O O . ALA A 1 416 ? 19.448 -23.615 39.897 1.00 89.75 416 ALA A O 1
ATOM 3223 N N . LEU A 1 417 ? 18.029 -23.120 38.206 1.00 91.69 417 LEU A N 1
ATOM 3224 C CA . LEU A 1 417 ? 18.924 -23.540 37.131 1.00 91.69 417 LEU A CA 1
ATOM 3225 C C . LEU A 1 417 ? 20.027 -22.498 36.952 1.00 91.69 417 LEU A C 1
ATOM 3227 O O . LEU A 1 417 ? 19.749 -21.294 36.968 1.00 91.69 417 LEU A O 1
ATOM 3231 N N . LYS A 1 418 ? 21.264 -22.956 36.785 1.00 89.94 418 LYS A N 1
ATOM 3232 C CA . LYS A 1 418 ? 22.410 -22.099 36.471 1.00 89.94 418 LYS A CA 1
ATOM 3233 C C . LYS A 1 418 ? 22.666 -22.080 34.968 1.00 89.94 418 LYS A C 1
ATOM 3235 O O . LYS A 1 418 ? 22.372 -23.034 34.252 1.00 89.94 418 LYS A O 1
ATOM 3240 N N . GLU A 1 419 ? 23.239 -20.986 34.483 1.00 80.69 419 GLU A N 1
ATOM 3241 C CA . GLU A 1 419 ? 23.692 -20.897 33.096 1.00 80.69 419 GLU A CA 1
ATOM 3242 C C . GLU A 1 419 ? 24.737 -21.990 32.807 1.00 80.69 419 GLU A C 1
ATOM 3244 O O . GLU A 1 419 ? 25.617 -22.253 33.629 1.00 80.69 419 GLU A O 1
ATOM 3249 N N . GLY A 1 420 ? 24.596 -22.674 31.669 1.00 84.44 420 GLY A N 1
ATOM 3250 C CA . GLY A 1 420 ? 25.437 -23.816 31.289 1.00 84.44 420 GLY A CA 1
ATOM 3251 C C . GLY A 1 420 ? 25.076 -25.153 31.955 1.00 84.44 420 GLY A C 1
ATOM 3252 O O . GLY A 1 420 ? 25.647 -26.181 31.587 1.00 84.44 420 GLY A O 1
ATOM 3253 N N . GLU A 1 421 ? 24.124 -25.179 32.895 1.00 89.25 421 GLU A N 1
ATOM 3254 C CA . GLU A 1 421 ? 23.655 -26.416 33.525 1.00 89.25 421 GLU A CA 1
ATOM 3255 C C . GLU A 1 421 ? 22.903 -27.290 32.512 1.00 89.25 421 GLU A C 1
ATOM 3257 O O . GLU A 1 421 ? 22.000 -26.833 31.807 1.00 89.25 421 GLU A O 1
ATOM 3262 N N . ARG A 1 422 ? 23.283 -28.570 32.432 1.00 86.44 422 ARG A N 1
ATOM 3263 C CA . ARG A 1 422 ? 22.593 -29.538 31.576 1.00 86.44 422 ARG A CA 1
ATOM 3264 C C . ARG A 1 422 ? 21.295 -29.963 32.237 1.00 86.44 422 ARG A C 1
ATOM 3266 O O . ARG A 1 422 ? 21.308 -30.468 33.356 1.00 86.44 422 ARG A O 1
ATOM 3273 N N . VAL A 1 423 ? 20.197 -29.821 31.509 1.00 89.75 423 VAL A N 1
ATOM 3274 C CA . VAL A 1 423 ? 18.867 -30.215 31.971 1.00 89.75 423 VAL A CA 1
ATOM 3275 C C . VAL A 1 423 ? 18.259 -31.242 31.029 1.00 89.75 423 VAL A C 1
ATOM 3277 O O . VAL A 1 423 ? 18.362 -31.119 29.810 1.00 89.75 423 VAL A O 1
ATOM 3280 N N . GLU A 1 424 ? 17.608 -32.251 31.600 1.00 87.31 424 GLU A N 1
ATOM 3281 C CA . GLU A 1 424 ? 16.710 -33.134 30.860 1.00 87.31 424 GLU A CA 1
ATOM 3282 C C . GLU A 1 424 ? 15.285 -32.590 30.970 1.00 87.31 424 GLU A C 1
ATOM 3284 O O . GLU A 1 424 ? 14.809 -32.268 32.062 1.00 87.31 424 GLU A O 1
ATOM 3289 N N . PHE A 1 425 ? 14.594 -32.489 29.839 1.00 89.44 425 PHE A N 1
ATOM 3290 C CA . PHE A 1 425 ? 13.211 -32.036 29.780 1.00 89.44 425 PHE A CA 1
ATOM 3291 C C . PHE A 1 425 ? 12.398 -32.926 28.843 1.00 89.44 425 PHE A C 1
ATOM 3293 O O . PHE A 1 425 ? 12.933 -33.576 27.948 1.00 89.44 425 PHE A O 1
ATOM 3300 N N . GLU A 1 426 ? 11.088 -32.947 29.059 1.00 88.12 426 GLU A N 1
ATOM 3301 C CA . GLU A 1 426 ? 10.133 -33.647 28.207 1.00 88.12 426 GLU A CA 1
ATOM 3302 C C . GLU A 1 426 ? 9.242 -32.607 27.526 1.00 88.12 426 GLU A C 1
ATOM 3304 O O . GLU A 1 426 ? 8.650 -31.755 28.192 1.00 88.12 426 GLU A O 1
ATOM 3309 N N . LEU A 1 427 ? 9.155 -32.658 26.195 1.00 80.06 427 LEU A N 1
ATOM 3310 C CA . LEU A 1 427 ? 8.235 -31.815 25.438 1.00 80.06 427 LEU A CA 1
ATOM 3311 C C . LEU A 1 427 ? 6.846 -32.444 25.472 1.00 80.06 427 LEU A C 1
ATOM 3313 O O . LEU A 1 427 ? 6.589 -33.441 24.800 1.00 80.06 427 LEU A O 1
ATOM 3317 N N . GLN A 1 428 ? 5.947 -31.841 26.243 1.00 80.31 428 GLN A N 1
ATOM 3318 C CA . GLN A 1 428 ? 4.538 -32.204 26.222 1.00 80.31 428 GLN A CA 1
ATOM 3319 C C . GLN A 1 428 ? 3.773 -31.202 25.347 1.00 80.31 428 GLN A C 1
ATOM 3321 O O . GLN A 1 428 ? 3.887 -29.997 25.580 1.00 80.31 428 GLN A O 1
ATOM 3326 N N . PRO A 1 429 ? 3.007 -31.658 24.337 1.00 65.94 429 PRO A N 1
ATOM 3327 C CA . PRO A 1 429 ? 2.123 -30.774 23.592 1.00 65.94 429 PRO A CA 1
ATOM 3328 C C . PRO A 1 429 ? 1.082 -30.193 24.551 1.00 65.94 429 PRO A C 1
ATOM 3330 O O . PRO A 1 429 ? 0.440 -30.943 25.291 1.00 65.94 429 PRO A O 1
ATOM 3333 N N . ASP A 1 430 ? 0.933 -28.868 24.554 1.00 63.00 430 ASP A N 1
ATOM 3334 C CA . ASP A 1 430 ? -0.053 -28.196 25.396 1.00 63.00 430 ASP A CA 1
ATOM 3335 C C . ASP A 1 430 ? -1.460 -28.642 24.978 1.00 63.00 430 ASP A C 1
ATOM 3337 O O . ASP A 1 430 ? -1.912 -28.386 23.862 1.00 63.00 430 ASP A O 1
ATOM 3341 N N . ARG A 1 431 ? -2.124 -29.386 25.866 1.00 51.78 431 ARG A N 1
ATOM 3342 C CA . ARG A 1 431 ? -3.494 -29.880 25.679 1.00 51.78 431 ARG A CA 1
ATOM 3343 C C . ARG A 1 431 ? -4.518 -29.028 26.414 1.00 51.78 431 ARG A C 1
ATOM 3345 O O . ARG A 1 431 ? -5.668 -29.448 26.505 1.00 51.78 431 ARG A O 1
ATOM 3352 N N . SER A 1 432 ? -4.126 -27.883 26.970 1.00 46.59 432 SER A N 1
ATOM 3353 C CA . SER A 1 432 ? -5.040 -27.027 27.718 1.00 46.59 432 SER A CA 1
ATOM 3354 C C . SER A 1 432 ? -6.119 -26.485 26.772 1.00 46.59 432 SER A C 1
ATOM 3356 O O . SER A 1 432 ? -5.798 -25.678 25.896 1.00 46.59 432 SER A O 1
ATOM 3358 N N . PRO A 1 433 ? -7.402 -26.876 26.914 1.00 41.00 433 PRO A N 1
ATOM 3359 C CA . PRO A 1 433 ? -8.468 -26.114 26.294 1.00 41.00 433 PRO A CA 1
ATOM 3360 C C . PRO A 1 433 ? -8.467 -24.752 26.982 1.00 41.00 433 PRO A C 1
ATOM 3362 O O . PRO A 1 433 ? -8.488 -24.662 28.212 1.00 41.00 433 PRO A O 1
ATOM 3365 N N . CYS A 1 434 ? -8.382 -23.688 26.193 1.00 30.34 434 CYS A N 1
ATOM 3366 C CA . CYS A 1 434 ? -8.497 -22.324 26.679 1.00 30.34 434 CYS A CA 1
ATOM 3367 C C . CYS A 1 434 ? -9.714 -22.241 27.617 1.00 30.34 434 CYS A C 1
ATOM 3369 O O . CYS A 1 434 ? -10.804 -22.688 27.262 1.00 30.34 434 CYS A O 1
ATOM 3371 N N . HIS A 1 435 ? -9.504 -21.756 28.840 1.00 30.05 435 HIS A N 1
ATOM 3372 C CA . HIS A 1 435 ? -10.514 -21.698 29.892 1.00 30.05 435 HIS A CA 1
ATOM 3373 C C . HIS A 1 435 ? -11.805 -21.015 29.410 1.00 30.05 435 HIS A C 1
ATOM 3375 O O . HIS A 1 435 ? -11.880 -19.790 29.362 1.00 30.05 435 HIS A O 1
ATOM 3381 N N . PHE A 1 436 ? -12.843 -21.803 29.129 1.00 25.89 436 PHE A N 1
ATOM 3382 C CA . PHE A 1 436 ? -14.221 -21.326 29.112 1.00 25.89 436 PHE A CA 1
ATOM 3383 C C . PHE A 1 436 ? -14.742 -21.295 30.548 1.00 25.89 436 PHE A C 1
ATOM 3385 O O . PHE A 1 436 ? -14.748 -22.312 31.248 1.00 25.89 436 PHE A O 1
ATOM 3392 N N . TRP A 1 437 ? -15.193 -20.126 30.994 1.00 26.61 437 TRP A N 1
ATOM 3393 C CA . TRP A 1 437 ? -16.038 -20.027 32.176 1.00 26.61 437 TRP A CA 1
ATOM 3394 C C . TRP A 1 437 ? -17.402 -20.651 31.864 1.00 26.61 437 TRP A C 1
ATOM 3396 O O . TRP A 1 437 ? -18.072 -20.260 30.912 1.00 26.61 437 TRP A O 1
ATOM 3406 N N . ARG A 1 438 ? -17.813 -21.625 32.683 1.00 24.89 438 ARG A N 1
ATOM 3407 C CA . ARG A 1 438 ? -19.202 -22.087 32.768 1.00 24.89 438 ARG A CA 1
ATOM 3408 C C . ARG A 1 438 ? -20.000 -21.065 33.577 1.00 24.89 438 ARG A C 1
ATOM 3410 O O . ARG A 1 438 ? -19.791 -20.960 34.782 1.00 24.89 438 ARG A O 1
ATOM 3417 N N . SER A 1 439 ? -20.948 -20.381 32.948 1.00 25.89 439 SER A N 1
ATOM 3418 C CA . SER A 1 439 ? -22.158 -19.936 33.639 1.00 25.89 439 SER A CA 1
ATOM 3419 C C . SER A 1 439 ? -23.128 -21.121 33.704 1.00 25.89 439 SER A C 1
ATOM 3421 O O . SER A 1 439 ? -23.349 -21.833 32.723 1.00 25.89 439 SER A O 1
ATOM 3423 N N . ALA A 1 440 ? -23.633 -21.404 34.902 1.00 26.34 440 ALA A N 1
ATOM 3424 C CA . ALA A 1 440 ? -24.590 -22.471 35.155 1.00 26.34 440 ALA A CA 1
ATOM 3425 C C . ALA A 1 440 ? -26.033 -21.979 34.951 1.00 26.34 440 ALA A C 1
ATOM 3427 O O . ALA A 1 440 ? -26.345 -20.876 35.378 1.00 26.34 440 ALA A O 1
ATOM 3428 N N . ALA A 1 441 ? -26.847 -22.866 34.355 1.00 26.94 441 ALA A N 1
ATOM 3429 C CA . ALA A 1 441 ? -28.299 -23.094 34.488 1.00 26.94 441 ALA A CA 1
ATOM 3430 C C . ALA A 1 441 ? -29.266 -21.884 34.449 1.00 26.94 441 ALA A C 1
ATOM 3432 O O . ALA A 1 441 ? -29.122 -20.930 35.190 1.00 26.94 441 ALA A O 1
ATOM 3433 N N . GLY A 1 442 ? -30.370 -21.890 33.705 1.00 24.02 442 GLY A N 1
ATOM 3434 C CA . GLY A 1 442 ? -31.006 -22.908 32.877 1.00 24.02 442 GLY A CA 1
ATOM 3435 C C . GLY A 1 442 ? -32.425 -22.447 32.511 1.00 24.02 442 GLY A C 1
ATOM 3436 O O . GLY A 1 442 ? -32.976 -21.584 33.178 1.00 24.02 442 GLY A O 1
ATOM 3437 N N . HIS A 1 443 ? -33.011 -23.005 31.455 1.00 25.42 443 HIS A N 1
ATOM 3438 C CA . HIS A 1 443 ? -34.368 -23.562 31.465 1.00 25.42 443 HIS A CA 1
ATOM 3439 C C . HIS A 1 443 ? -34.703 -24.149 30.096 1.00 25.42 443 HIS A C 1
ATOM 3441 O O . HIS A 1 443 ? -34.393 -23.595 29.045 1.00 25.42 443 HIS A O 1
ATOM 3447 N N . ALA A 1 444 ? -35.312 -25.328 30.151 1.00 27.38 444 ALA A N 1
ATOM 3448 C CA . ALA A 1 444 ? -35.784 -26.090 29.019 1.00 27.38 444 ALA A CA 1
ATOM 3449 C C . ALA A 1 444 ? -37.117 -25.532 28.511 1.00 27.38 444 ALA A C 1
ATOM 3451 O O . ALA A 1 444 ? -38.033 -25.311 29.298 1.00 27.38 444 ALA A O 1
ATOM 3452 N N . ALA A 1 445 ? -37.260 -25.436 27.192 1.00 28.67 445 ALA A N 1
ATOM 3453 C CA . ALA A 1 445 ? -38.552 -25.514 26.527 1.00 28.67 445 ALA A CA 1
ATOM 3454 C C . ALA A 1 445 ? -38.392 -26.327 25.236 1.00 28.67 445 ALA A C 1
ATOM 3456 O O . ALA A 1 445 ? -37.482 -26.106 24.440 1.00 28.67 445 ALA A O 1
ATOM 3457 N N . ARG A 1 446 ? -39.250 -27.340 25.103 1.00 28.23 446 ARG A N 1
ATOM 3458 C CA . ARG A 1 446 ? -39.321 -28.309 24.006 1.00 28.23 446 ARG A CA 1
ATOM 3459 C C . ARG A 1 446 ? -40.109 -27.754 22.811 1.00 28.23 446 ARG A C 1
ATOM 3461 O O . ARG A 1 446 ? -41.087 -27.042 23.017 1.00 28.23 446 ARG A O 1
ATOM 3468 N N . SER A 1 447 ? -39.797 -28.327 21.640 1.00 29.44 447 SER A N 1
ATOM 3469 C CA . SER A 1 447 ? -40.653 -28.567 20.448 1.00 29.44 447 SER A CA 1
ATOM 3470 C C . SER A 1 447 ? -40.353 -27.697 19.213 1.00 29.44 447 SER A C 1
ATOM 3472 O O . SER A 1 447 ? -39.810 -26.609 19.345 1.00 29.44 447 SER A O 1
ATOM 3474 N N . PRO A 1 448 ? -40.751 -28.134 18.000 1.00 36.66 448 PRO A N 1
ATOM 3475 C CA . PRO A 1 448 ? -40.308 -29.367 17.356 1.00 36.66 448 PRO A CA 1
ATOM 3476 C C . PRO A 1 448 ? -39.783 -29.118 15.925 1.00 36.66 448 PRO A C 1
ATOM 3478 O O . PRO A 1 448 ? -39.953 -28.062 15.323 1.00 36.66 448 PRO A O 1
ATOM 3481 N N . ALA A 1 449 ? -39.147 -30.155 15.388 1.00 31.06 449 ALA A N 1
ATOM 3482 C CA . ALA A 1 449 ? -38.528 -30.219 14.075 1.00 31.06 449 ALA A CA 1
ATOM 3483 C C . ALA A 1 449 ? -39.454 -29.848 12.897 1.00 31.06 449 ALA A C 1
ATOM 3485 O O . ALA A 1 449 ? -40.570 -30.352 12.773 1.00 31.06 449 ALA A O 1
ATOM 3486 N N . ARG A 1 450 ? -38.905 -29.082 11.947 1.00 30.44 450 ARG A N 1
ATOM 3487 C CA . ARG A 1 450 ? -39.265 -29.141 10.523 1.00 30.44 450 ARG A CA 1
ATOM 3488 C C . ARG A 1 450 ? -37.986 -29.219 9.698 1.00 30.44 450 ARG A C 1
ATOM 3490 O O . ARG A 1 450 ? -37.222 -28.264 9.612 1.00 30.44 450 ARG A O 1
ATOM 3497 N N . SER A 1 451 ? -37.754 -30.395 9.124 1.00 30.41 451 SER A N 1
ATOM 3498 C CA . SER A 1 451 ? -36.680 -30.669 8.178 1.00 30.41 451 SER A CA 1
ATOM 3499 C C . SER A 1 451 ? -37.102 -30.239 6.773 1.00 30.41 451 SER A C 1
ATOM 3501 O O . SER A 1 451 ? -38.010 -30.837 6.198 1.00 30.41 451 SER A O 1
ATOM 3503 N N . CYS A 1 452 ? -36.399 -29.271 6.194 1.00 31.62 452 CYS A N 1
ATOM 3504 C CA . CYS A 1 452 ? -36.402 -29.023 4.755 1.00 31.62 452 CYS A CA 1
ATOM 3505 C C . CYS A 1 452 ? -34.976 -29.260 4.245 1.00 31.62 452 CYS A C 1
ATOM 3507 O O . CYS A 1 452 ? -34.070 -28.491 4.550 1.00 31.62 452 CYS A O 1
ATOM 3509 N N . ARG A 1 453 ? -34.770 -30.357 3.507 1.00 32.03 453 ARG A N 1
ATOM 3510 C CA . ARG A 1 453 ? -33.529 -30.621 2.763 1.00 32.03 453 ARG A CA 1
ATOM 3511 C C . ARG A 1 453 ? -33.537 -29.824 1.454 1.00 32.03 453 ARG A C 1
ATOM 3513 O O . ARG A 1 453 ? -34.535 -29.912 0.737 1.00 32.03 453 ARG A O 1
ATOM 3520 N N . PRO A 1 454 ? -32.431 -29.181 1.055 1.00 35.53 454 PRO A N 1
ATOM 3521 C CA . PRO A 1 454 ? -32.173 -28.882 -0.345 1.00 35.53 454 PRO A CA 1
ATOM 3522 C C . PRO A 1 454 ? -31.343 -29.997 -0.998 1.00 35.53 454 PRO A C 1
ATOM 3524 O O . PRO A 1 454 ? -30.472 -30.602 -0.379 1.00 35.53 454 PRO A O 1
ATOM 3527 N N . ARG A 1 455 ? -31.655 -30.251 -2.271 1.00 31.45 455 ARG A N 1
ATOM 3528 C CA . ARG A 1 455 ? -30.947 -31.128 -3.215 1.00 31.45 455 ARG A CA 1
ATOM 3529 C C . ARG A 1 455 ? -29.466 -30.749 -3.345 1.00 31.45 455 ARG A C 1
ATOM 3531 O O . ARG A 1 455 ? -29.164 -29.641 -3.779 1.00 31.45 455 ARG A O 1
ATOM 3538 N N . GLU A 1 456 ? -28.576 -31.707 -3.115 1.00 31.38 456 GLU A N 1
ATOM 3539 C CA . GLU A 1 456 ? -27.188 -31.655 -3.579 1.00 31.38 456 GLU A CA 1
ATOM 3540 C C . GLU A 1 456 ? -27.111 -32.080 -5.054 1.00 31.38 456 GLU A C 1
ATOM 3542 O O . GLU A 1 456 ? -27.650 -33.115 -5.455 1.00 31.38 456 GLU A O 1
ATOM 3547 N N . ARG A 1 457 ? -26.454 -31.254 -5.877 1.00 34.38 457 ARG A N 1
ATOM 3548 C CA . ARG A 1 457 ? -25.978 -31.623 -7.215 1.00 34.38 457 ARG A CA 1
ATOM 3549 C C . ARG A 1 457 ? -24.558 -32.161 -7.074 1.00 34.38 457 ARG A C 1
ATOM 3551 O O . ARG A 1 457 ? -23.692 -31.474 -6.544 1.00 34.38 457 ARG A O 1
ATOM 3558 N N . ALA A 1 458 ? -24.350 -33.371 -7.579 1.00 33.47 458 ALA A N 1
ATOM 3559 C CA . ALA A 1 458 ? -23.055 -34.023 -7.667 1.00 33.47 458 ALA A CA 1
ATOM 3560 C C . ALA A 1 458 ? -22.118 -33.285 -8.641 1.00 33.47 458 ALA A C 1
ATOM 3562 O O . ALA A 1 458 ? -22.496 -32.989 -9.776 1.00 33.47 458 ALA A O 1
ATOM 3563 N N . GLY A 1 459 ? -20.894 -33.027 -8.187 1.00 35.97 459 GLY A N 1
ATOM 3564 C CA . GLY A 1 459 ? -19.717 -32.698 -8.992 1.00 35.97 459 GLY A CA 1
ATOM 3565 C C . GLY A 1 459 ? -18.567 -33.638 -8.593 1.00 35.97 459 GLY A C 1
ATOM 3566 O O . GLY A 1 459 ? -18.616 -34.201 -7.498 1.00 35.97 459 GLY A O 1
ATOM 3567 N N . PRO A 1 460 ? -17.582 -33.882 -9.472 1.00 36.28 460 PRO A N 1
ATOM 3568 C CA . PRO A 1 460 ? -16.717 -35.056 -9.388 1.00 36.28 460 PRO A CA 1
ATOM 3569 C C . PRO A 1 460 ? -15.674 -34.959 -8.265 1.00 36.28 460 PRO A C 1
ATOM 3571 O O . PRO A 1 460 ? -14.998 -33.946 -8.101 1.00 36.28 460 PRO A O 1
ATOM 3574 N N . SER A 1 461 ? -15.543 -36.055 -7.518 1.00 34.72 461 SER A N 1
ATOM 3575 C CA . SER A 1 461 ? -14.572 -36.281 -6.446 1.00 34.72 461 SER A CA 1
ATOM 3576 C C . SER A 1 461 ? -13.153 -36.513 -6.981 1.00 34.72 461 SER A C 1
ATOM 3578 O O . SER A 1 461 ? -12.958 -37.308 -7.902 1.00 34.72 461 SER A O 1
ATOM 3580 N N . LEU A 1 462 ? -12.167 -35.863 -6.357 1.00 36.03 462 LEU A N 1
ATOM 3581 C CA . LEU A 1 462 ? -10.734 -36.176 -6.461 1.00 36.03 462 LEU A CA 1
ATOM 3582 C C . LEU A 1 462 ? -10.358 -37.312 -5.481 1.00 36.03 462 LEU A C 1
ATOM 3584 O O . LEU A 1 462 ? -11.064 -37.481 -4.488 1.00 36.03 462 LEU A O 1
ATOM 3588 N N . PRO A 1 463 ? -9.279 -38.087 -5.721 1.00 38.81 463 PRO A N 1
ATOM 3589 C CA . PRO A 1 463 ? -8.986 -39.293 -4.945 1.00 38.81 463 PRO A CA 1
ATOM 3590 C C . PRO A 1 463 ? -8.419 -39.007 -3.546 1.00 38.81 463 PRO A C 1
ATOM 3592 O O . PRO A 1 463 ? -7.437 -38.277 -3.394 1.00 38.81 463 PRO A O 1
ATOM 3595 N N . ASP A 1 464 ? -9.024 -39.660 -2.553 1.00 38.66 464 ASP A N 1
ATOM 3596 C CA . ASP A 1 464 ? -8.547 -39.819 -1.181 1.00 38.66 464 ASP A CA 1
ATOM 3597 C C . ASP A 1 464 ? -7.378 -40.810 -1.133 1.00 38.66 464 ASP A C 1
ATOM 3599 O O . ASP A 1 464 ? -7.594 -42.015 -1.113 1.00 38.66 464 ASP A O 1
ATOM 3603 N N . ASP A 1 465 ? -6.141 -40.318 -1.076 1.00 38.69 465 ASP A N 1
ATOM 3604 C CA . ASP A 1 465 ? -4.978 -41.151 -0.738 1.00 38.69 465 ASP A CA 1
ATOM 3605 C C . ASP A 1 465 ? -3.891 -40.317 -0.048 1.00 38.69 465 ASP A C 1
ATOM 3607 O O . ASP A 1 465 ? -2.814 -40.078 -0.581 1.00 38.69 465 ASP A O 1
ATOM 3611 N N . TRP A 1 466 ? -4.183 -39.825 1.161 1.00 33.53 466 TRP A N 1
ATOM 3612 C CA . TRP A 1 466 ? -3.156 -39.281 2.074 1.00 33.53 466 TRP A CA 1
ATOM 3613 C C . TRP A 1 466 ? -3.470 -39.477 3.575 1.00 33.53 466 TRP A C 1
ATOM 3615 O O . TRP A 1 466 ? -2.653 -39.125 4.425 1.00 33.53 466 TRP A O 1
ATOM 3625 N N . ALA A 1 467 ? -4.622 -40.061 3.938 1.00 33.28 467 ALA A N 1
ATOM 3626 C CA . ALA A 1 467 ? -5.142 -40.037 5.314 1.00 33.28 467 ALA A CA 1
ATOM 3627 C C . ALA A 1 467 ? -4.997 -41.345 6.126 1.00 33.28 467 ALA A C 1
ATOM 3629 O O . ALA A 1 467 ? -5.466 -41.412 7.262 1.00 33.28 467 ALA A O 1
ATOM 3630 N N . THR A 1 468 ? -4.323 -42.380 5.618 1.00 35.56 468 THR A N 1
ATOM 3631 C CA . THR A 1 468 ? -4.264 -43.710 6.271 1.00 35.56 468 THR A CA 1
ATOM 3632 C C . THR A 1 468 ? -2.948 -44.051 6.968 1.00 35.56 468 THR A C 1
ATOM 3634 O O . THR A 1 468 ? -2.723 -45.206 7.320 1.00 35.56 468 THR A O 1
ATOM 3637 N N . LEU A 1 469 ? -2.087 -43.070 7.257 1.00 35.66 469 LEU A N 1
ATOM 3638 C CA . LEU A 1 469 ? -0.745 -43.362 7.774 1.00 35.66 469 LEU A CA 1
ATOM 3639 C C . LEU A 1 469 ? -0.336 -42.578 9.023 1.00 35.66 469 LEU A C 1
ATOM 3641 O O . LEU A 1 469 ? 0.824 -42.224 9.131 1.00 35.66 469 LEU A O 1
ATOM 3645 N N . GLN A 1 470 ? -1.232 -42.356 9.998 1.00 32.12 470 GLN A N 1
ATOM 3646 C CA . GLN A 1 470 ? -0.839 -41.996 11.381 1.00 32.12 470 GLN A CA 1
ATOM 3647 C C . GLN A 1 470 ? -1.865 -42.425 12.448 1.00 32.12 470 GLN A C 1
ATOM 3649 O O . GLN A 1 470 ? -2.492 -41.600 13.112 1.00 32.12 470 GLN A O 1
ATOM 3654 N N . LYS A 1 471 ? -1.998 -43.732 12.696 1.00 32.22 471 LYS A N 1
ATOM 3655 C CA . LYS A 1 471 ? -2.534 -44.231 13.974 1.00 32.22 471 LYS A CA 1
ATOM 3656 C C . LYS A 1 471 ? -1.569 -45.244 14.578 1.00 32.22 471 LYS A C 1
ATOM 3658 O O . LYS A 1 471 ? -1.368 -46.316 14.027 1.00 32.22 471 LYS A O 1
ATOM 3663 N N . GLY A 1 472 ? -0.999 -44.880 15.726 1.00 38.12 472 GLY A N 1
ATOM 3664 C CA . GLY A 1 472 ? -0.260 -45.790 16.602 1.00 38.12 472 GLY A CA 1
ATOM 3665 C C . GLY A 1 472 ? 1.241 -45.525 16.678 1.00 38.12 472 GLY A C 1
ATOM 3666 O O . GLY A 1 472 ? 2.023 -46.263 16.092 1.00 38.12 472 GLY A O 1
ATOM 3667 N N . ARG A 1 473 ? 1.660 -44.528 17.468 1.00 30.61 473 ARG A N 1
ATOM 3668 C CA . ARG A 1 473 ? 2.985 -44.539 18.112 1.00 30.61 473 ARG A CA 1
ATOM 3669 C C . ARG A 1 473 ? 2.865 -44.024 19.543 1.00 30.61 473 ARG A C 1
ATOM 3671 O O . ARG A 1 473 ? 2.335 -42.940 19.776 1.00 30.61 473 ARG A O 1
ATOM 3678 N N . SER A 1 474 ? 3.307 -44.849 20.489 1.00 32.59 474 SER A N 1
ATOM 3679 C CA . SER A 1 474 ? 3.393 -44.519 21.908 1.00 32.59 474 SER A CA 1
ATOM 3680 C C . SER A 1 474 ? 4.470 -43.462 22.158 1.00 32.59 474 SER A C 1
ATOM 3682 O O . SER A 1 474 ? 5.386 -43.282 21.352 1.00 32.59 474 SER A O 1
ATOM 3684 N N . ALA A 1 475 ? 4.360 -42.780 23.301 1.00 27.06 475 ALA A N 1
ATOM 3685 C CA . ALA A 1 475 ? 5.344 -41.819 23.783 1.00 27.06 475 ALA A CA 1
ATOM 3686 C C . ALA A 1 475 ? 6.764 -42.405 23.691 1.00 27.06 475 ALA A C 1
ATOM 3688 O O . ALA A 1 475 ? 7.053 -43.462 24.250 1.00 27.06 475 ALA A O 1
ATOM 3689 N N . SER A 1 476 ? 7.628 -41.727 22.938 1.00 29.31 476 SER A N 1
ATOM 3690 C CA . SER A 1 476 ? 9.043 -42.066 22.808 1.00 29.31 476 SER A CA 1
ATOM 3691 C C . SER A 1 476 ? 9.819 -41.114 23.710 1.00 29.31 476 SER A C 1
ATOM 3693 O O . SER A 1 476 ? 9.747 -39.900 23.537 1.00 29.31 476 SER A O 1
ATOM 3695 N N . ARG A 1 477 ? 10.533 -41.659 24.694 1.00 25.28 477 ARG A N 1
ATOM 3696 C CA . ARG A 1 477 ? 11.393 -40.893 25.599 1.00 25.28 477 ARG A CA 1
ATOM 3697 C C . ARG A 1 477 ? 12.674 -40.539 24.837 1.00 25.28 477 ARG A C 1
ATOM 3699 O O . ARG A 1 477 ? 13.456 -41.430 24.521 1.00 25.28 477 ARG A O 1
ATOM 3706 N N . VAL A 1 478 ? 12.857 -39.266 24.491 1.00 27.16 478 VAL A N 1
ATOM 3707 C CA . VAL A 1 478 ? 14.058 -38.770 23.799 1.00 27.16 478 VAL A CA 1
ATOM 3708 C C . VAL A 1 478 ? 14.916 -38.017 24.810 1.00 27.16 478 VAL A C 1
ATOM 3710 O O . VAL A 1 478 ? 14.474 -37.020 25.372 1.00 27.16 478 VAL A O 1
ATOM 3713 N N . THR A 1 479 ? 16.140 -38.486 25.043 1.00 27.62 479 THR A N 1
ATOM 3714 C CA . THR A 1 479 ? 17.127 -37.784 25.872 1.00 27.62 479 THR A CA 1
ATOM 3715 C C . THR A 1 479 ? 17.971 -36.885 24.972 1.00 27.62 479 THR A C 1
ATOM 3717 O O . THR A 1 479 ? 18.712 -37.382 24.127 1.00 27.62 479 THR A O 1
ATOM 3720 N N . ILE A 1 480 ? 17.868 -35.563 25.137 1.00 30.08 480 ILE A N 1
ATOM 3721 C CA . ILE A 1 480 ? 18.711 -34.583 24.435 1.00 30.08 480 ILE A CA 1
ATOM 3722 C C . ILE A 1 480 ? 19.524 -33.828 25.486 1.00 30.08 480 ILE A C 1
ATOM 3724 O O . ILE A 1 480 ? 18.971 -33.092 26.296 1.00 30.08 480 ILE A O 1
ATOM 3728 N N . GLY A 1 481 ? 20.845 -34.007 25.479 1.00 27.27 481 GLY A N 1
ATOM 3729 C CA . GLY A 1 481 ? 21.747 -33.217 26.315 1.00 27.27 481 GLY A CA 1
ATOM 3730 C C . GLY A 1 481 ? 22.022 -31.860 25.670 1.00 27.27 481 GLY A C 1
ATOM 3731 O O . GLY A 1 481 ? 22.722 -31.800 24.660 1.00 27.27 481 GLY A O 1
ATOM 3732 N N . VAL A 1 482 ? 21.506 -30.778 26.255 1.00 32.50 482 VAL A N 1
ATOM 3733 C CA . VAL A 1 482 ? 21.761 -29.401 25.797 1.00 32.50 482 VAL A CA 1
ATOM 3734 C C . VAL A 1 482 ? 22.775 -28.733 26.723 1.00 32.50 482 VAL A C 1
ATOM 3736 O O . VAL A 1 482 ? 22.640 -28.793 27.941 1.00 32.50 482 VAL A O 1
ATOM 3739 N N . THR A 1 483 ? 23.812 -28.122 26.146 1.00 29.33 483 THR A N 1
ATOM 3740 C CA . THR A 1 483 ? 24.767 -27.262 26.866 1.00 29.33 483 THR A CA 1
ATOM 3741 C C . THR A 1 483 ? 24.552 -25.839 26.359 1.00 29.33 483 THR A C 1
ATOM 3743 O O . THR A 1 483 ? 24.671 -25.612 25.158 1.00 29.33 483 THR A O 1
ATOM 3746 N N . LEU A 1 484 ? 24.185 -24.911 27.243 1.00 29.98 484 LEU A N 1
ATOM 3747 C CA . LEU A 1 484 ? 23.919 -23.513 26.888 1.00 29.98 484 LEU A CA 1
ATOM 3748 C C . LEU A 1 484 ? 25.246 -22.740 26.754 1.00 29.98 484 LEU A C 1
ATOM 3750 O O . LEU A 1 484 ? 26.059 -22.813 27.680 1.00 29.98 484 LEU A O 1
ATOM 3754 N N . PRO A 1 485 ? 25.496 -22.012 25.649 1.00 29.64 485 PRO A N 1
ATOM 3755 C CA . PRO A 1 485 ? 26.613 -21.081 25.563 1.00 29.64 485 PRO A CA 1
ATOM 3756 C C . PRO A 1 485 ? 26.291 -19.761 26.277 1.00 29.64 485 PRO A C 1
ATOM 3758 O O . PRO A 1 485 ? 25.149 -19.307 26.291 1.00 29.64 485 PRO A O 1
ATOM 3761 N N . ALA A 1 486 ? 27.327 -19.152 26.854 1.00 28.78 486 ALA A N 1
ATOM 3762 C CA . ALA A 1 486 ? 27.228 -17.898 27.586 1.00 28.78 486 ALA A CA 1
ATOM 3763 C C . ALA A 1 486 ? 26.978 -16.707 26.650 1.00 28.78 486 ALA A C 1
ATOM 3765 O O . ALA A 1 486 ? 27.722 -16.511 25.687 1.00 28.78 486 ALA A O 1
ATOM 3766 N N . SER A 1 487 ? 26.000 -15.860 26.977 1.00 31.97 487 SER A N 1
ATOM 3767 C CA . SER A 1 487 ? 25.895 -14.518 26.393 1.00 31.97 487 SER A CA 1
ATOM 3768 C C . SER A 1 487 ? 25.779 -13.476 27.499 1.00 31.97 487 SER A C 1
ATOM 3770 O O . SER A 1 487 ? 24.735 -13.333 28.135 1.00 31.97 487 SER A O 1
ATOM 3772 N N . VAL A 1 488 ? 26.854 -12.715 27.703 1.00 22.89 488 VAL A N 1
ATOM 3773 C CA . VAL A 1 488 ? 26.814 -11.488 28.498 1.00 22.89 488 VAL A CA 1
ATOM 3774 C C . VAL A 1 488 ? 26.352 -10.355 27.590 1.00 22.89 488 VAL A C 1
ATOM 3776 O O . VAL A 1 488 ? 27.012 -10.005 26.615 1.00 22.89 488 VAL A O 1
ATOM 3779 N N . ASN A 1 489 ? 25.213 -9.771 27.945 1.00 25.59 489 ASN A N 1
ATOM 3780 C CA . ASN A 1 489 ? 24.688 -8.550 27.362 1.00 25.59 489 ASN A CA 1
ATOM 3781 C C . ASN A 1 489 ? 25.301 -7.360 28.122 1.00 25.59 489 ASN A C 1
ATOM 3783 O O . ASN A 1 489 ? 24.946 -7.121 29.277 1.00 25.59 489 ASN A O 1
ATOM 3787 N N . VAL A 1 490 ? 26.248 -6.642 27.507 1.00 23.47 490 VAL A N 1
ATOM 3788 C CA . VAL A 1 490 ? 26.690 -5.327 27.995 1.00 23.47 490 VAL A CA 1
ATOM 3789 C C . VAL A 1 490 ? 26.282 -4.275 26.981 1.00 23.47 490 VAL A C 1
ATOM 3791 O O . VAL A 1 490 ? 26.794 -4.203 25.867 1.00 23.47 490 VAL A O 1
ATOM 3794 N N . ASN A 1 491 ? 25.355 -3.442 27.430 1.00 26.64 491 ASN A N 1
ATOM 3795 C CA . ASN A 1 491 ? 24.949 -2.202 26.806 1.00 26.64 491 ASN A CA 1
ATOM 3796 C C . ASN A 1 491 ? 26.164 -1.257 26.764 1.00 26.64 491 ASN A C 1
ATOM 3798 O O . ASN A 1 491 ? 26.612 -0.777 27.805 1.00 26.64 491 ASN A O 1
ATOM 3802 N N . ALA A 1 492 ? 26.718 -1.014 25.579 1.00 25.28 492 ALA A N 1
ATOM 3803 C CA . ALA A 1 492 ? 27.736 0.006 25.360 1.00 25.28 492 ALA A CA 1
ATOM 3804 C C . ALA A 1 492 ? 27.364 0.804 24.110 1.00 25.28 492 ALA A C 1
ATOM 3806 O O . ALA A 1 492 ? 27.581 0.372 22.979 1.00 25.28 492 ALA A O 1
ATOM 3807 N N . GLN A 1 493 ? 26.792 1.988 24.337 1.00 28.94 493 GLN A N 1
ATOM 3808 C CA . GLN A 1 493 ? 26.723 3.046 23.339 1.00 28.94 493 GLN A CA 1
ATOM 3809 C C . GLN A 1 493 ? 28.141 3.327 22.830 1.00 28.94 493 GLN A C 1
ATOM 3811 O O . GLN A 1 493 ? 29.014 3.741 23.595 1.00 28.94 493 GLN A O 1
ATOM 3816 N N . ARG A 1 494 ? 28.371 3.128 21.533 1.00 23.25 494 ARG A N 1
ATOM 3817 C CA . ARG A 1 494 ? 29.503 3.724 20.827 1.00 23.25 494 ARG A CA 1
ATOM 3818 C C . ARG A 1 494 ? 28.982 4.515 19.641 1.00 23.25 494 ARG A C 1
ATOM 3820 O O . ARG A 1 494 ? 28.496 3.966 18.661 1.00 23.25 494 ARG A O 1
ATOM 3827 N N . ILE A 1 495 ? 29.103 5.824 19.804 1.00 27.89 495 ILE A N 1
ATOM 3828 C CA . ILE A 1 495 ? 29.072 6.844 18.767 1.00 27.89 495 ILE A CA 1
ATOM 3829 C C . ILE A 1 495 ? 30.172 6.494 17.760 1.00 27.89 495 ILE A C 1
ATOM 3831 O O . ILE A 1 495 ? 31.340 6.400 18.137 1.00 27.89 495 ILE A O 1
ATOM 3835 N N . PHE A 1 496 ? 29.804 6.296 16.498 1.00 23.77 496 PHE A N 1
ATOM 3836 C CA . PHE A 1 496 ? 30.750 6.355 15.390 1.00 23.77 496 PHE A CA 1
ATOM 3837 C C . PHE A 1 496 ? 30.646 7.749 14.770 1.00 23.77 496 PHE A C 1
ATOM 3839 O O . PHE A 1 496 ? 29.709 8.048 14.036 1.00 23.77 496 PHE A O 1
ATOM 3846 N N . CYS A 1 497 ? 31.615 8.604 15.098 1.00 25.59 497 CYS A N 1
ATOM 3847 C CA . CYS A 1 497 ? 31.994 9.722 14.247 1.00 25.59 497 CYS A CA 1
ATOM 3848 C C . CYS A 1 497 ? 32.797 9.144 13.081 1.00 25.59 497 CYS A C 1
ATOM 3850 O O . CYS A 1 497 ? 33.876 8.591 13.292 1.00 25.59 497 CYS A O 1
ATOM 3852 N N . THR A 1 498 ? 32.297 9.262 11.857 1.00 29.09 498 THR A N 1
ATOM 3853 C CA . THR A 1 498 ? 33.148 9.167 10.671 1.00 29.09 498 THR A CA 1
ATOM 3854 C C . THR A 1 498 ? 33.790 10.526 10.436 1.00 29.09 498 THR A C 1
ATOM 3856 O O . THR A 1 498 ? 33.134 11.464 9.986 1.00 29.09 498 THR A O 1
ATOM 3859 N N . ASP A 1 499 ? 35.080 10.609 10.759 1.00 25.64 499 ASP A N 1
ATOM 3860 C CA . ASP A 1 499 ? 35.996 11.628 10.258 1.00 25.64 499 ASP A CA 1
ATOM 3861 C C . ASP A 1 499 ? 35.985 11.594 8.723 1.00 25.64 499 ASP A C 1
ATOM 3863 O O . ASP A 1 499 ? 36.521 10.676 8.097 1.00 25.64 499 ASP A O 1
ATOM 3867 N N . MET A 1 500 ? 35.382 12.605 8.097 1.00 26.17 500 MET A N 1
ATOM 3868 C CA . MET A 1 500 ? 35.671 12.925 6.704 1.00 26.17 500 MET A CA 1
ATOM 3869 C C . MET A 1 500 ? 37.003 13.674 6.655 1.00 26.17 500 MET A C 1
ATOM 3871 O O . MET A 1 500 ? 37.066 14.892 6.836 1.00 26.17 500 MET A O 1
ATOM 3875 N N . GLN A 1 501 ? 38.081 12.942 6.376 1.00 27.84 501 GLN A N 1
ATOM 3876 C CA . GLN A 1 501 ? 39.317 13.547 5.898 1.00 27.84 501 GLN A CA 1
ATOM 3877 C C . GLN A 1 501 ? 39.040 14.258 4.568 1.00 27.84 501 GLN A C 1
ATOM 3879 O O . GLN A 1 501 ? 38.833 13.635 3.527 1.00 27.84 501 GLN A O 1
ATOM 3884 N N . ARG A 1 502 ? 39.059 15.592 4.617 1.00 28.77 502 ARG A N 1
ATOM 3885 C CA . ARG A 1 502 ? 39.142 16.469 3.448 1.00 28.77 502 ARG A CA 1
ATOM 3886 C C . ARG A 1 502 ? 40.409 16.127 2.659 1.00 28.77 502 ARG A C 1
ATOM 3888 O O . ARG A 1 502 ? 41.508 16.497 3.068 1.00 28.77 502 ARG A O 1
ATOM 3895 N N . ARG A 1 503 ? 40.259 15.480 1.503 1.00 29.48 503 ARG A N 1
ATOM 3896 C CA . ARG A 1 503 ? 41.250 15.601 0.428 1.00 29.48 503 ARG A CA 1
ATOM 3897 C C . ARG A 1 503 ? 41.114 17.004 -0.163 1.00 29.48 503 ARG A C 1
ATOM 3899 O O . ARG A 1 503 ? 40.036 17.390 -0.605 1.00 29.48 503 ARG A O 1
ATOM 3906 N N . ARG A 1 504 ? 42.200 17.778 -0.101 1.00 30.48 504 ARG A N 1
ATOM 3907 C CA . ARG A 1 504 ? 42.352 19.031 -0.847 1.00 30.48 504 ARG A CA 1
ATOM 3908 C C . ARG A 1 504 ? 42.305 18.708 -2.347 1.00 30.48 504 ARG A C 1
ATOM 3910 O O . ARG A 1 504 ? 42.969 17.752 -2.742 1.00 30.48 504 ARG A O 1
ATOM 3917 N N . PRO A 1 505 ? 41.589 19.475 -3.179 1.00 35.19 505 PRO A N 1
ATOM 3918 C CA . PRO A 1 505 ? 41.949 19.594 -4.577 1.00 35.19 505 PRO A CA 1
ATOM 3919 C C . PRO A 1 505 ? 43.150 20.539 -4.673 1.00 35.19 505 PRO A C 1
ATOM 3921 O O . PRO A 1 505 ? 43.071 21.697 -4.252 1.00 35.19 505 PRO A O 1
ATOM 3924 N N . ASP A 1 506 ? 44.260 20.026 -5.195 1.00 31.17 506 ASP A N 1
ATOM 3925 C CA . ASP A 1 506 ? 45.310 20.857 -5.766 1.00 31.17 506 ASP A CA 1
ATOM 3926 C C . ASP A 1 506 ? 44.693 21.620 -6.944 1.00 31.17 506 ASP A C 1
ATOM 3928 O O . ASP A 1 506 ? 44.253 21.034 -7.933 1.00 31.17 506 ASP A O 1
ATOM 3932 N N . HIS A 1 507 ? 44.584 22.939 -6.794 1.00 37.34 507 HIS A N 1
ATOM 3933 C CA . HIS A 1 507 ? 44.328 23.830 -7.912 1.00 37.34 507 HIS A CA 1
ATOM 3934 C C . HIS A 1 507 ? 45.666 24.139 -8.576 1.00 37.34 507 HIS A C 1
ATOM 3936 O O . HIS A 1 507 ? 46.462 24.925 -8.055 1.00 37.34 507 HIS A O 1
ATOM 3942 N N . ASP A 1 508 ? 45.877 23.530 -9.739 1.00 40.88 508 ASP A N 1
ATOM 3943 C CA . ASP A 1 508 ? 46.844 24.006 -10.714 1.00 40.88 508 ASP A CA 1
ATOM 3944 C C . ASP A 1 508 ? 46.510 25.447 -11.114 1.00 40.88 508 ASP A C 1
ATOM 3946 O O . ASP A 1 508 ? 45.363 25.812 -11.398 1.00 40.88 508 ASP A O 1
ATOM 3950 N N . ARG A 1 509 ? 47.552 26.279 -11.095 1.00 34.12 509 ARG A N 1
ATOM 3951 C CA . ARG A 1 509 ? 47.543 27.647 -11.612 1.00 34.12 509 ARG A CA 1
ATOM 3952 C C . ARG A 1 509 ? 47.431 27.633 -13.140 1.00 34.12 509 ARG A C 1
ATOM 3954 O O . ARG A 1 509 ? 47.951 26.719 -13.777 1.00 34.12 509 ARG A O 1
ATOM 3961 N N . PRO A 1 510 ? 46.838 28.675 -13.743 1.00 41.47 510 PRO A N 1
ATOM 3962 C CA . PRO A 1 510 ? 46.863 28.845 -15.185 1.00 41.47 510 PRO A CA 1
ATOM 3963 C C . PRO A 1 510 ? 48.265 29.251 -15.648 1.00 41.47 510 PRO A C 1
ATOM 3965 O O . PRO A 1 510 ? 48.962 30.012 -14.975 1.00 41.47 510 PRO A O 1
ATOM 3968 N N . ALA A 1 511 ? 48.645 28.755 -16.822 1.00 46.28 511 ALA A N 1
ATOM 3969 C CA . ALA A 1 511 ? 49.810 29.215 -17.554 1.00 46.28 511 ALA A CA 1
ATOM 3970 C C . ALA A 1 511 ? 49.643 30.690 -17.957 1.00 46.28 511 ALA A C 1
ATOM 3972 O O . ALA A 1 511 ? 48.736 31.020 -18.723 1.00 46.28 511 ALA A O 1
ATOM 3973 N N . TRP A 1 512 ? 50.529 31.530 -17.422 1.00 43.19 512 TRP A N 1
ATOM 3974 C CA . TRP A 1 512 ? 51.310 32.544 -18.135 1.00 43.19 512 TRP A CA 1
ATOM 3975 C C . TRP A 1 512 ? 52.748 32.439 -17.635 1.00 43.19 512 TRP A C 1
ATOM 3977 O O . TRP A 1 512 ? 52.916 32.309 -16.398 1.00 43.19 512 TRP A O 1
#

pLDDT: mean 70.82, std 28.99, range [21.05, 98.69]

Secondary structure (DSSP, 8-state):
--SSS-HHHHHHEEEEEEEEEETTEEEEEEEE-HHHHHHTT-S-SS---EEEEEEEEEEETTTTEEEEEESS-GGGT-EETTT--SSS-SEEEEEEEEETTEEEEEEEEETT--EE-SHHHHHHHHHHHHHHHHHHHHHHH-SSPEEEEEEPTTTTSSSEEEEEPP-TTT--HHHHHHHHHHHHHHHHHTSTT-EEEEEETTEEEEEEES-TT-TT-EEEEEEEEETTTTEEEEEEEETTEEEEEEEEEEEETTEEEEEEEE-TTS-EE--HHHHHHHHHHHHHHHHHHH-GGGGG----PPS---------PPPPTT--HHHHHHHHHHS------------------------------------------------------PPP--------------TTTSPB-TTSPBP-PPTT--------------------------------PPPPPP-PPPP--SSSS----PPP-------PPP----------------PPP--PPPP-

Foldseek 3Di:
DVDPDAPVLVLQWDDWDWADPDPFKIKIWTKGFQVLCVVVVNHPVPRFIFTLWIWIWGADPVQQKIKIFTQFDNVVSTGTPVPTDPPAGQKIWMWTFDVVVTDTDIWIAGSVRDTDDDPVVVVVVCVVVCVVVVLVCLQVVDPKAWDFQAQDPVVRRPGTKTKIDQCQVQFADVLLLVLLVVLVQVVQVPPPQKDKDDPDPFKIKIKHQPDPVDSQFIKIWIWGHDVVQQKIWIFIDTNNHTQKIKIWHQDRVSGMIIIFIAHPVRGTGGDPSVSSVVSVSSRVSSVLSNDPCVVVPDPPPPPDPDDDPPPPDDDPPPDDPVNVVVVVVPPDDDDDDDDDDDDDDDDDDDDDDDDDDDDDDDDDDDDDDDDDDDDDDDDDDDDDDDDDDDDDFDDDDDDDDDQVQQDADPVRHRDDDDAQDWDWDDDDDDPDDDDDDDDDDDDDDDDDDDDDDDDDDDDDDDDDDDPDPDDDDDDDRDGGTDGHDDDDDDDDDDDDDDDPDDDDPPDDDDDD